Protein AF-A0A0R3SEV1-F1 (afdb_monomer_lite)

Secondary structure (DSSP, 8-state):
-------------PPPP----------------EE--SSS-EEHHHHHHHHHHHHHHTT-SSPPHHHHHHHHHHHTTTSS--HHHHGGGTHHHHHHHHSPPHHHHHHHHHHHHHHHHHHHHHHHHHHHHHHHHHHHHHHHHHHHHHHHHHHHHHHHHHHHHHHHHHHHHHHHHHHHHHHHHHHHHHHHHHHHHHHHHHHHHHHHHHHHHHHHHHTTT--S--HHHHHHHHHHHHT--TTS--------STT--HHHHHHHHHHHHHHHHHHHHHHHHHHHHHHHHHHHHHHHHHHHHHHHHHHHHHHHHHHHHHHHHHHHHHHHHHHHHHHHHHHHHHHHHHHHHHHHHHHHHHHHHHHHHHHHHHHHHHHHHHHHHHHHHHHHHHHHHHHHHHHHHHHHHHHHHHHHHHHHHHHHHHHHHHHHHHHHHHHHHHHHHHHHHHHHHHHHHHTT--

Sequence (454 aa):
MVVFITHLGRDQFGYPPYSAYAPMSIELKQDEIFLSEGNESVPASKIIFNMYRKCVEANSPDPPLQVREEFEQEIAHSFGCRPEDVDELRVQLAELSNKPSLSTLIQEERDLRSNLASIERELAEQNDRLHQLKNRIPEAEMKANGSAANLQEIRSQVGETATEVEKLENLIASQRAQYGDIVNAYQNLQERYRNRCAVRDDLLRQLDGRSIELVRMDKPVAPALDEYNSLAVRMSDSSLPQLK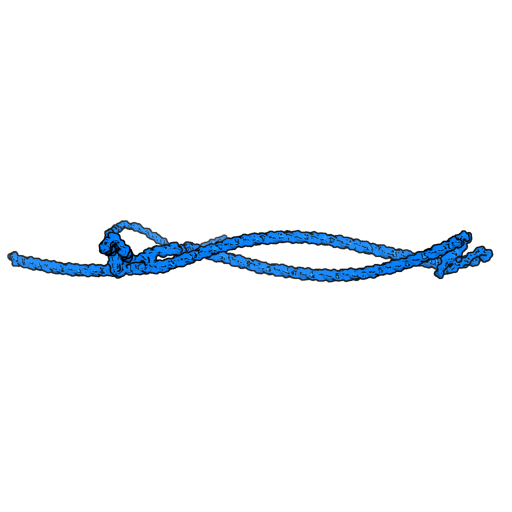MRTYLHTFDALKEIPIICSELAEVRTKLAALAEKSHGESAAKRKEVESIQTECANKREQVAKLEHDLEESSREYEEFQRQAAKRKEAFAHWLMETEVAIDEARQSALAKKENIEKLQMEIQQNKKNYEYYLDLNRKMKVYCENYEKESVELLRGVKNRLEIKAERRKAEETALMEVILELESQSSQLTNQYESLLEDVKSLANRMSKYSK

Structure (mmCIF, N/CA/C/O backbone):
data_AF-A0A0R3SEV1-F1
#
_entry.id   AF-A0A0R3SEV1-F1
#
loop_
_atom_site.group_PDB
_atom_site.id
_atom_site.type_symbol
_atom_site.label_atom_id
_atom_site.label_alt_id
_atom_site.label_comp_id
_atom_site.label_asym_id
_atom_site.label_entity_id
_atom_site.label_seq_id
_atom_site.pdbx_PDB_ins_code
_atom_site.Cartn_x
_atom_site.Cartn_y
_atom_site.Cartn_z
_atom_site.occupancy
_atom_site.B_iso_or_equiv
_atom_site.auth_seq_id
_atom_site.auth_comp_id
_atom_site.auth_asym_id
_atom_site.auth_atom_id
_atom_site.pdbx_PDB_model_num
ATOM 1 N N . MET A 1 1 ? 13.430 -4.086 59.183 1.00 30.02 1 MET A N 1
ATOM 2 C CA . MET A 1 1 ? 13.477 -3.071 60.261 1.00 30.02 1 MET A CA 1
ATOM 3 C C . MET A 1 1 ? 12.160 -3.119 61.020 1.00 30.02 1 MET A C 1
ATOM 5 O O . MET A 1 1 ? 11.161 -3.511 60.435 1.00 30.02 1 MET A O 1
ATOM 9 N N . VAL A 1 2 ? 12.194 -2.789 62.309 1.00 28.28 2 VAL A N 1
ATOM 10 C CA . VAL A 1 2 ? 11.046 -2.749 63.228 1.00 28.28 2 VAL A CA 1
ATOM 11 C C . VAL A 1 2 ? 9.955 -1.777 62.754 1.00 28.28 2 VAL A C 1
ATOM 13 O O . VAL A 1 2 ? 10.285 -0.682 62.309 1.00 28.28 2 VAL A O 1
ATOM 16 N N . VAL A 1 3 ? 8.682 -2.129 62.964 1.00 26.50 3 VAL A N 1
ATOM 17 C CA . VAL A 1 3 ? 7.596 -1.170 63.252 1.00 26.50 3 VAL A CA 1
ATOM 18 C C . VAL A 1 3 ? 6.834 -1.693 64.477 1.00 26.50 3 VAL A C 1
ATOM 20 O O . VAL A 1 3 ? 6.679 -2.904 64.633 1.00 26.50 3 VAL A O 1
ATOM 23 N N . PHE A 1 4 ? 6.430 -0.799 65.380 1.00 28.88 4 PHE A N 1
ATOM 24 C CA . PHE A 1 4 ? 5.846 -1.123 66.686 1.00 28.88 4 PHE A CA 1
ATOM 25 C C . PHE A 1 4 ? 4.384 -0.662 66.795 1.00 28.88 4 PHE A C 1
ATOM 27 O O . PHE A 1 4 ? 4.019 0.373 66.253 1.00 28.88 4 PHE A O 1
ATOM 34 N N . ILE A 1 5 ? 3.603 -1.439 67.555 1.00 30.56 5 ILE A N 1
ATOM 35 C CA . ILE A 1 5 ? 2.649 -1.015 68.601 1.00 30.56 5 ILE A CA 1
ATOM 36 C C . ILE A 1 5 ? 1.928 0.336 68.407 1.00 30.56 5 ILE A C 1
ATOM 38 O O . ILE A 1 5 ? 2.543 1.376 68.598 1.00 30.56 5 ILE A O 1
ATOM 42 N N . THR A 1 6 ? 0.591 0.295 68.309 1.00 30.25 6 THR A N 1
ATOM 43 C CA . THR A 1 6 ? -0.317 0.818 69.365 1.00 30.25 6 THR A CA 1
ATOM 44 C C . THR A 1 6 ? -1.762 0.365 69.154 1.00 30.25 6 THR A C 1
ATOM 46 O O . THR A 1 6 ? -2.321 0.604 68.093 1.00 30.25 6 THR A O 1
ATOM 49 N N . HIS A 1 7 ? -2.398 -0.174 70.200 1.00 30.25 7 HIS A N 1
ATOM 50 C CA . HIS A 1 7 ? -3.494 0.532 70.883 1.00 30.25 7 HIS A CA 1
ATOM 51 C C . HIS A 1 7 ? -3.754 -0.064 72.281 1.00 30.25 7 HIS A C 1
ATOM 53 O O . HIS A 1 7 ? -3.697 -1.273 72.486 1.00 30.25 7 HIS A O 1
ATOM 59 N N . LEU A 1 8 ? -4.006 0.817 73.251 1.00 31.52 8 LEU A N 1
ATOM 60 C CA . LEU A 1 8 ? -4.488 0.514 74.608 1.00 31.52 8 LEU A CA 1
ATOM 61 C C . LEU A 1 8 ? -6.023 0.620 74.617 1.00 31.52 8 LEU A C 1
ATOM 63 O O . LEU A 1 8 ? -6.552 1.369 73.795 1.00 31.52 8 LEU A O 1
ATOM 67 N N . GLY A 1 9 ? -6.742 -0.034 75.544 1.00 28.28 9 GLY A N 1
ATOM 68 C CA . GLY A 1 9 ? -8.207 0.153 75.548 1.00 28.28 9 GLY A CA 1
ATOM 69 C C . GLY A 1 9 ? -9.134 -0.530 76.561 1.00 28.28 9 GLY A C 1
ATOM 70 O O . GLY A 1 9 ? -10.322 -0.358 76.375 1.00 28.28 9 GLY A O 1
ATOM 71 N N . ARG A 1 10 ? -8.631 -1.246 77.581 1.00 31.64 10 ARG A N 1
ATOM 72 C CA . ARG A 1 10 ? -9.231 -1.470 78.929 1.00 31.64 10 ARG A CA 1
ATOM 73 C C . ARG A 1 10 ? -10.750 -1.735 79.145 1.00 31.64 10 ARG A C 1
ATOM 75 O O . ARG A 1 10 ? -11.611 -1.025 78.656 1.00 31.64 10 ARG A O 1
ATOM 82 N N . ASP A 1 11 ? -10.989 -2.569 80.166 1.00 31.03 11 ASP A N 1
ATOM 83 C CA . ASP A 1 11 ? -12.135 -2.519 81.101 1.00 31.03 11 ASP A CA 1
ATOM 84 C C . ASP A 1 11 ? -13.532 -2.951 80.580 1.00 31.03 11 ASP A C 1
ATOM 86 O O . ASP A 1 11 ? -13.865 -2.778 79.417 1.00 31.03 11 ASP A O 1
ATOM 90 N N . GLN A 1 12 ? -14.451 -3.512 81.380 1.00 30.16 12 GLN A N 1
ATOM 91 C CA . GLN A 1 12 ? -14.402 -4.300 82.634 1.00 30.16 12 GLN A CA 1
ATOM 92 C C . GLN A 1 12 ? -15.843 -4.793 82.885 1.00 30.16 12 GLN A C 1
ATOM 94 O O . GLN A 1 12 ? -16.723 -3.951 82.995 1.00 30.16 12 GLN A O 1
ATOM 99 N N . PHE A 1 13 ? -16.100 -6.093 83.071 1.00 33.81 13 PHE A N 1
ATOM 100 C CA . PHE A 1 13 ? -17.293 -6.560 83.803 1.00 33.81 13 PHE A CA 1
ATOM 101 C C . PHE A 1 13 ? -17.010 -7.907 84.477 1.00 33.81 13 PHE A C 1
ATOM 103 O O . PHE A 1 13 ? -16.712 -8.898 83.814 1.00 33.81 13 PHE A O 1
ATOM 110 N N . GLY A 1 14 ? -17.062 -7.925 85.811 1.00 30.86 14 GLY A N 1
ATOM 111 C CA . GLY A 1 14 ? -16.844 -9.120 86.627 1.00 30.86 14 GLY A CA 1
ATOM 112 C C . GLY A 1 14 ? -18.158 -9.742 87.095 1.00 30.86 14 GLY A C 1
ATOM 113 O O . GLY A 1 14 ? -19.087 -9.027 87.462 1.00 30.86 14 GLY A O 1
ATOM 114 N N . TYR A 1 15 ? -18.214 -11.074 87.129 1.00 32.97 15 TYR A N 1
ATOM 115 C CA . TYR A 1 15 ? -19.317 -11.827 87.730 1.00 32.97 15 TYR A CA 1
ATOM 116 C C . TYR A 1 15 ? -19.096 -12.026 89.241 1.00 32.97 15 TYR A C 1
ATOM 118 O O . TYR A 1 15 ? -18.061 -12.578 89.621 1.00 32.97 15 TYR A O 1
ATOM 126 N N . PRO A 1 16 ? -20.070 -11.685 90.103 1.00 37.59 16 PRO A N 1
ATOM 127 C CA . PRO A 1 16 ? -20.152 -12.197 91.466 1.00 37.59 16 PRO A CA 1
ATOM 128 C C . PRO A 1 16 ? -21.032 -13.469 91.516 1.00 37.59 16 PRO A C 1
ATOM 130 O O . PRO A 1 16 ? -22.197 -13.415 91.119 1.00 37.59 16 PRO A O 1
ATOM 133 N N . PRO A 1 17 ? -20.534 -14.617 92.010 1.00 43.97 17 PRO A N 1
ATOM 134 C CA . PRO A 1 17 ? -21.347 -15.815 92.218 1.00 43.97 17 PRO A CA 1
ATOM 135 C C . PRO A 1 17 ? -21.847 -15.902 93.668 1.00 43.97 17 PRO A C 1
ATOM 137 O O . PRO A 1 17 ? -21.032 -15.821 94.585 1.00 43.97 17 PRO A O 1
ATOM 140 N N . TYR A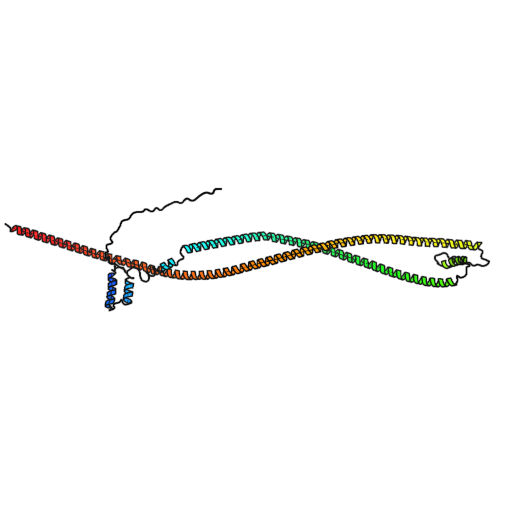 1 18 ? -23.145 -16.147 93.902 1.00 32.62 18 TYR A N 1
ATOM 141 C CA . TYR A 1 18 ? -23.618 -16.539 95.238 1.00 32.62 18 TYR A CA 1
ATOM 142 C C . TYR A 1 18 ? -24.709 -17.618 95.271 1.00 32.62 18 TYR A C 1
ATOM 144 O O . TYR A 1 18 ? -25.759 -17.530 94.644 1.00 32.62 18 TYR A O 1
ATOM 152 N N . SER A 1 19 ? -24.378 -18.621 96.081 1.00 33.09 19 SER A N 1
ATOM 153 C CA . SER A 1 19 ? -25.150 -19.723 96.652 1.00 33.09 19 SER A CA 1
ATOM 154 C C . SER A 1 19 ? -26.674 -19.580 96.789 1.00 33.09 19 SER A C 1
ATOM 156 O O . SER A 1 19 ? -27.186 -18.629 97.369 1.00 33.09 19 SER A O 1
ATOM 158 N N . ALA A 1 20 ? -27.332 -20.677 96.406 1.00 33.59 20 ALA A N 1
ATOM 159 C CA . ALA A 1 20 ? -28.567 -21.269 96.925 1.00 33.59 20 ALA A CA 1
ATOM 160 C C . ALA A 1 20 ? -29.206 -20.715 98.220 1.00 33.59 20 ALA A C 1
ATOM 162 O O . ALA A 1 20 ? -28.538 -20.578 99.245 1.00 33.59 20 ALA A O 1
ATOM 163 N N . TYR A 1 21 ? -30.545 -20.684 98.205 1.00 33.75 21 TYR A N 1
ATOM 164 C CA . TYR A 1 21 ? -31.389 -21.300 99.242 1.00 33.75 21 TYR A CA 1
ATOM 165 C C . TYR A 1 21 ? -32.575 -22.038 98.593 1.00 33.75 21 TYR A C 1
ATOM 167 O O . TYR A 1 21 ? -32.907 -21.784 97.435 1.00 33.75 21 TYR A O 1
ATOM 175 N N . ALA A 1 22 ? -33.165 -22.992 99.320 1.00 31.12 22 ALA A N 1
ATOM 176 C CA . ALA A 1 22 ? -34.233 -23.876 98.840 1.00 31.12 22 ALA A CA 1
ATOM 177 C C . ALA A 1 22 ? -35.595 -23.570 99.520 1.00 31.12 22 ALA A C 1
ATOM 179 O O . ALA A 1 22 ? -35.758 -22.490 100.086 1.00 31.12 22 ALA A O 1
ATOM 180 N N . PRO A 1 23 ? -36.616 -24.429 99.345 1.00 37.84 23 PRO A N 1
ATOM 181 C CA . PRO A 1 23 ? -37.881 -24.051 98.731 1.00 37.84 23 PRO A CA 1
ATOM 182 C C . PRO A 1 23 ? -38.786 -23.214 99.642 1.00 37.84 23 PRO A C 1
ATOM 184 O O . PRO A 1 23 ? -39.002 -23.550 100.805 1.00 37.84 23 PRO A O 1
ATOM 187 N N . MET A 1 24 ? -39.420 -22.190 99.069 1.00 27.94 24 MET A N 1
ATOM 188 C CA . MET A 1 24 ? -40.604 -21.584 99.670 1.00 27.94 24 MET A CA 1
ATOM 189 C C . MET A 1 24 ? -41.835 -22.314 99.132 1.00 27.94 24 MET A C 1
ATOM 191 O O . MET A 1 24 ? -42.120 -22.256 97.936 1.00 27.94 24 MET A O 1
ATOM 195 N N . SER A 1 25 ? -42.525 -23.050 100.002 1.00 32.03 25 SER A N 1
ATOM 196 C CA . SER A 1 25 ? -43.757 -23.755 99.653 1.00 32.03 25 SER A CA 1
ATOM 197 C C . SER A 1 25 ? -44.815 -22.752 99.204 1.00 32.03 25 SER A C 1
ATOM 199 O O . SER A 1 25 ? -45.309 -21.975 100.018 1.00 32.03 25 SER A O 1
ATOM 201 N N . ILE A 1 26 ? -45.179 -22.782 97.922 1.00 30.50 26 ILE A N 1
ATOM 202 C CA . ILE A 1 26 ? -46.368 -22.078 97.446 1.00 30.50 26 ILE A CA 1
ATOM 203 C C . ILE A 1 26 ? -47.568 -22.857 97.982 1.00 30.50 26 ILE A C 1
ATOM 205 O O . ILE A 1 26 ? -47.917 -23.916 97.456 1.00 30.50 26 ILE A O 1
ATOM 209 N N . GLU A 1 27 ? -48.183 -22.349 99.049 1.00 32.38 27 GLU A N 1
ATOM 210 C CA . GLU A 1 27 ? -49.554 -22.725 99.370 1.00 32.38 27 GLU A CA 1
ATOM 211 C C . GLU A 1 27 ? -50.407 -22.435 98.137 1.00 32.38 27 GLU A C 1
ATOM 213 O O . GLU A 1 27 ? -50.465 -21.296 97.669 1.00 32.38 27 GLU A O 1
ATOM 218 N N . LEU A 1 28 ? -51.080 -23.461 97.614 1.00 38.88 28 LEU A N 1
ATOM 219 C CA . LEU A 1 28 ? -52.130 -23.282 96.620 1.00 38.88 28 LEU A CA 1
ATOM 220 C C . LEU A 1 28 ? -53.352 -22.666 97.305 1.00 38.88 28 LEU A C 1
ATOM 222 O O . LEU A 1 28 ? -54.384 -23.314 97.489 1.00 38.88 28 LEU A O 1
ATOM 226 N N . LYS A 1 29 ? -53.241 -21.376 97.637 1.00 36.38 29 LYS A N 1
ATOM 227 C CA . LYS A 1 29 ? -54.410 -20.513 97.620 1.00 36.38 29 LYS A CA 1
ATOM 228 C C . LYS A 1 29 ? -55.070 -20.706 96.266 1.00 36.38 29 LYS A C 1
ATOM 230 O O . LYS A 1 29 ? -54.432 -20.568 95.222 1.00 36.38 29 LYS A O 1
ATOM 235 N N . GLN A 1 30 ? -56.360 -21.003 96.291 1.00 48.03 30 GLN A N 1
ATOM 236 C CA . GLN A 1 30 ? -57.212 -20.763 95.139 1.00 48.03 30 GLN A CA 1
ATOM 237 C C . GLN A 1 30 ? -57.432 -19.250 95.071 1.00 48.03 30 GLN A C 1
ATOM 239 O O . GLN A 1 30 ? -58.510 -18.760 95.392 1.00 48.03 30 GLN A O 1
ATOM 244 N N . ASP A 1 31 ? -56.366 -18.515 94.729 1.00 43.97 31 ASP A N 1
ATOM 245 C CA . ASP A 1 31 ? -56.442 -17.098 94.395 1.00 43.97 31 ASP A CA 1
ATOM 246 C C . ASP A 1 31 ? -57.380 -17.012 93.192 1.00 43.97 31 ASP A C 1
ATOM 248 O O . ASP A 1 31 ? -57.032 -17.425 92.080 1.00 43.97 31 ASP A O 1
ATOM 252 N N . GLU A 1 32 ? -58.620 -16.596 93.454 1.00 53.88 32 GLU A N 1
ATOM 253 C CA . GLU A 1 32 ? -59.684 -16.637 92.462 1.00 53.88 32 GLU A CA 1
ATOM 254 C C . GLU A 1 32 ? -59.235 -15.821 91.250 1.00 53.88 32 GLU A C 1
ATOM 256 O O . GLU A 1 32 ? -58.805 -14.674 91.384 1.00 53.88 32 GLU A O 1
ATOM 261 N N . ILE A 1 33 ? -59.243 -16.439 90.064 1.00 53.78 33 ILE A N 1
ATOM 262 C CA . ILE A 1 33 ? -58.635 -15.825 88.883 1.00 53.78 33 ILE A CA 1
ATOM 263 C C . ILE A 1 33 ? -59.558 -14.709 88.406 1.00 53.78 33 ILE A C 1
ATOM 265 O O . ILE A 1 33 ? -60.433 -14.903 87.565 1.00 53.78 33 ILE A O 1
ATOM 269 N N . PHE A 1 34 ? -59.365 -13.517 88.960 1.00 58.84 34 PHE A N 1
ATOM 270 C CA . PHE A 1 34 ? -59.978 -12.313 88.441 1.00 58.84 34 PHE A CA 1
ATOM 271 C C . PHE A 1 34 ? -59.475 -12.082 87.018 1.00 58.84 34 PHE A C 1
ATOM 273 O O . PHE A 1 34 ? -58.275 -12.101 86.728 1.00 58.84 34 PHE A O 1
ATOM 280 N N . LEU A 1 35 ? -60.422 -11.820 86.136 1.00 56.16 35 LEU A N 1
ATOM 281 C CA . LEU A 1 35 ? -60.282 -11.242 84.816 1.00 56.16 35 LEU A CA 1
ATOM 282 C C . LEU A 1 35 ? -60.905 -9.833 84.852 1.00 56.16 35 LEU A C 1
ATOM 284 O O . LEU A 1 35 ? -61.208 -9.307 85.929 1.00 56.16 35 LEU A O 1
ATOM 288 N N . SER A 1 36 ? -60.890 -9.124 83.727 1.00 54.81 36 SER A N 1
ATOM 289 C CA . SER A 1 36 ? -60.854 -7.671 83.763 1.00 54.81 36 SER A CA 1
ATOM 290 C C . SER A 1 36 ? -61.253 -6.948 82.451 1.00 54.81 36 SER A C 1
ATOM 292 O O . SER A 1 36 ? -60.561 -7.176 81.479 1.00 54.81 36 SER A O 1
ATOM 294 N N . GLU A 1 37 ? -62.325 -6.123 82.423 1.00 48.09 37 GLU A N 1
ATOM 295 C CA . GLU A 1 37 ? -63.179 -5.609 81.284 1.00 48.09 37 GLU A CA 1
ATOM 296 C C . GLU A 1 37 ? -63.084 -4.054 80.991 1.00 48.09 37 GLU A C 1
ATOM 298 O O . GLU A 1 37 ? -62.059 -3.631 80.458 1.00 48.09 37 GLU A O 1
ATOM 303 N N . GLY A 1 38 ? -64.024 -3.167 81.402 1.00 52.59 38 GLY A N 1
ATOM 304 C CA . GLY A 1 38 ? -63.820 -1.729 81.744 1.00 52.59 38 GLY A CA 1
ATOM 305 C C . GLY A 1 38 ? -64.448 -1.289 83.109 1.00 52.59 38 GLY A C 1
ATOM 306 O O . GLY A 1 38 ? -65.568 -1.674 83.425 1.00 52.59 38 GLY A O 1
ATOM 307 N N . ASN A 1 39 ? -63.711 -0.540 83.956 1.00 47.38 39 ASN A N 1
ATOM 308 C CA . ASN A 1 39 ? -63.998 -0.151 85.376 1.00 47.38 39 ASN A CA 1
ATOM 309 C C . ASN A 1 39 ? -64.052 -1.214 86.538 1.00 47.38 39 ASN A C 1
ATOM 311 O O . ASN A 1 39 ? -63.374 -1.023 87.539 1.00 47.38 39 ASN A O 1
ATOM 315 N N . GLU A 1 40 ? -64.760 -2.350 86.472 1.00 53.38 40 GLU A N 1
ATOM 316 C CA . GLU A 1 40 ? -65.138 -3.193 87.645 1.00 53.38 40 GLU A CA 1
ATOM 317 C C . GLU A 1 40 ? -64.673 -4.720 87.782 1.00 53.38 40 GLU A C 1
ATOM 319 O O . GLU A 1 40 ? -65.240 -5.606 87.148 1.00 53.38 40 GLU A O 1
ATOM 324 N N . SER A 1 41 ? -63.706 -5.118 88.651 1.00 55.12 41 SER A N 1
ATOM 325 C CA . SER A 1 41 ? -63.045 -6.488 88.748 1.00 55.12 41 SER A CA 1
ATOM 326 C C . SER A 1 41 ? -63.933 -7.743 88.552 1.00 55.12 41 SER A C 1
ATOM 328 O O . SER A 1 41 ? -64.820 -8.006 89.360 1.00 55.12 41 SER A O 1
ATOM 330 N N . VAL A 1 42 ? -63.701 -8.593 87.538 1.00 64.00 42 VAL A N 1
ATOM 331 C CA . VAL A 1 42 ? -64.588 -9.747 87.236 1.00 64.00 42 VAL A CA 1
ATOM 332 C C . VAL A 1 42 ? -63.945 -11.094 87.609 1.00 64.00 42 VAL A C 1
ATOM 334 O O . VAL A 1 42 ? -62.998 -11.499 86.945 1.00 64.00 42 VAL A O 1
ATOM 337 N N . PRO A 1 43 ? -64.431 -11.865 88.600 1.00 67.25 43 PRO A N 1
ATOM 338 C CA . PRO A 1 43 ? -63.917 -13.219 88.846 1.00 67.25 43 PRO A CA 1
ATOM 339 C C . PRO A 1 43 ? -64.279 -14.184 87.697 1.00 67.25 43 PRO A C 1
ATOM 341 O O . PRO A 1 43 ? -65.436 -14.243 87.279 1.00 67.25 43 PRO A O 1
ATOM 344 N N . ALA A 1 44 ? -63.315 -14.965 87.179 1.00 62.44 44 ALA A N 1
ATOM 345 C CA . ALA A 1 44 ? -63.523 -15.872 86.032 1.00 62.44 44 ALA A CA 1
ATOM 346 C C . ALA A 1 44 ? -64.634 -16.908 86.259 1.00 62.44 44 ALA A C 1
ATOM 348 O O . ALA A 1 44 ? -65.338 -17.287 85.320 1.00 62.44 44 ALA A O 1
ATOM 349 N N . SER A 1 45 ? -64.809 -17.337 87.512 1.00 67.12 45 SER A N 1
ATOM 350 C CA . SER A 1 45 ? -65.901 -18.202 87.968 1.00 67.12 45 SER A CA 1
ATOM 351 C C . SER A 1 45 ? -67.271 -17.689 87.504 1.00 67.12 45 SER A C 1
ATOM 353 O O . SER A 1 45 ? -68.085 -18.469 87.014 1.00 67.12 45 SER A O 1
ATOM 355 N N . LYS A 1 46 ? -67.493 -16.370 87.564 1.00 72.12 46 LYS A N 1
ATOM 356 C CA . LYS A 1 46 ? -68.738 -15.682 87.191 1.00 72.12 46 LYS A CA 1
ATOM 357 C C . LYS A 1 46 ? -69.006 -15.714 85.683 1.00 72.12 46 LYS A C 1
ATOM 359 O O . LYS A 1 46 ? -70.138 -15.973 85.284 1.00 72.12 46 LYS A O 1
ATOM 364 N N . ILE A 1 47 ? -67.976 -15.522 84.854 1.00 69.38 47 ILE A N 1
ATOM 365 C CA . ILE A 1 47 ? -68.080 -15.561 83.380 1.00 69.38 47 ILE A CA 1
ATOM 366 C C . ILE A 1 47 ? -68.403 -16.993 82.917 1.00 69.38 47 ILE A C 1
ATOM 368 O O . ILE A 1 47 ? -69.328 -17.217 82.136 1.00 69.38 47 ILE A O 1
ATOM 372 N N . ILE A 1 48 ? -67.705 -17.987 83.479 1.00 71.06 48 ILE A N 1
ATOM 373 C CA . ILE A 1 48 ? -67.958 -19.413 83.218 1.00 71.06 48 ILE A CA 1
ATOM 374 C C . ILE A 1 48 ? -69.383 -19.800 83.649 1.00 71.06 48 ILE A C 1
ATOM 376 O O . ILE A 1 48 ? -70.099 -20.468 82.900 1.00 71.06 48 ILE A O 1
ATOM 380 N N . PHE A 1 49 ? -69.831 -19.349 84.824 1.00 74.06 49 PHE A N 1
ATOM 381 C CA . PHE A 1 49 ? -71.179 -19.631 85.323 1.00 74.06 49 PHE A CA 1
ATOM 382 C C . PHE A 1 49 ? -72.275 -18.956 84.478 1.00 74.06 49 PHE A C 1
ATOM 384 O O . PHE A 1 49 ? -73.311 -19.572 84.228 1.00 74.06 49 PHE A O 1
ATOM 391 N N . ASN A 1 50 ? -72.038 -17.739 83.971 1.00 72.75 50 ASN A N 1
ATOM 392 C CA . ASN A 1 50 ? -72.933 -17.058 83.029 1.00 72.75 50 ASN A CA 1
ATOM 393 C C . ASN A 1 50 ? -73.094 -17.840 81.714 1.00 72.75 50 ASN A C 1
ATOM 395 O O . ASN A 1 50 ? -74.222 -17.991 81.241 1.00 72.75 50 ASN A O 1
ATOM 399 N N . MET A 1 51 ? -72.007 -18.384 81.150 1.00 74.56 51 MET A N 1
ATOM 400 C CA . MET A 1 51 ? -72.077 -19.240 79.957 1.00 74.56 51 MET A CA 1
ATOM 401 C C . MET A 1 51 ? -72.936 -20.484 80.225 1.00 74.56 51 MET A C 1
ATOM 403 O O . MET A 1 51 ? -73.916 -20.711 79.519 1.00 74.56 51 MET A O 1
ATOM 407 N N . TYR A 1 52 ? -72.630 -21.256 81.277 1.00 72.19 52 TYR A N 1
ATOM 408 C CA . TYR A 1 52 ? -73.415 -22.450 81.628 1.00 72.19 52 TYR A CA 1
ATOM 409 C C . TYR A 1 52 ? -74.891 -22.131 81.885 1.00 72.19 52 TYR A C 1
ATOM 411 O O . TYR A 1 52 ? -75.767 -22.886 81.460 1.00 72.19 52 TYR A O 1
ATOM 419 N N . ARG A 1 53 ? -75.185 -20.993 82.525 1.00 75.81 53 ARG A N 1
ATOM 420 C CA . ARG A 1 53 ? -76.555 -20.521 82.728 1.00 75.81 53 ARG A CA 1
ATOM 421 C C . ARG A 1 53 ? -77.272 -20.258 81.398 1.00 75.81 53 ARG A C 1
ATOM 423 O O . ARG A 1 53 ? -78.385 -20.751 81.233 1.00 75.81 53 ARG A O 1
ATOM 430 N N . LYS A 1 54 ? -76.642 -19.560 80.444 1.00 72.81 54 LYS A N 1
ATOM 431 C CA . LYS A 1 54 ? -77.207 -19.331 79.099 1.00 72.81 54 LYS A CA 1
ATOM 432 C C . LYS A 1 54 ? -77.456 -20.647 78.347 1.00 72.81 54 LYS A C 1
ATOM 434 O O . LYS A 1 54 ? -78.488 -20.779 77.695 1.00 72.81 54 LYS A O 1
ATOM 439 N N . CYS A 1 55 ? -76.580 -21.649 78.481 1.00 70.12 55 CYS A N 1
ATOM 440 C CA . CYS A 1 55 ? -76.796 -22.985 77.902 1.00 70.12 55 CYS A CA 1
ATOM 441 C C . CYS A 1 55 ? -78.047 -23.678 78.474 1.00 70.12 55 CYS A C 1
ATOM 443 O O . CYS A 1 55 ? -78.854 -24.224 77.719 1.00 70.12 55 CYS A O 1
ATOM 445 N N . VAL A 1 56 ? -78.241 -23.607 79.798 1.00 71.75 56 VAL A N 1
ATOM 446 C CA . VAL A 1 56 ? -79.421 -24.159 80.489 1.00 71.75 56 VAL A CA 1
ATOM 447 C C . VAL A 1 56 ? -80.699 -23.403 80.112 1.00 71.75 56 VAL A C 1
ATOM 449 O O . VAL A 1 56 ? -81.707 -24.036 79.811 1.00 71.75 56 VAL A O 1
ATOM 452 N N . GLU A 1 57 ? -80.662 -22.069 80.052 1.00 74.19 57 GLU A N 1
ATOM 453 C CA . GLU A 1 57 ? -81.796 -21.243 79.600 1.00 74.19 57 GLU A CA 1
ATOM 454 C C . GLU A 1 57 ? -82.162 -21.515 78.123 1.00 74.19 57 GLU A C 1
ATOM 456 O O . GLU A 1 57 ? -83.334 -21.430 77.755 1.00 74.19 57 GLU A O 1
ATOM 461 N N . ALA A 1 58 ? -81.197 -21.941 77.299 1.00 68.81 58 ALA A N 1
ATOM 462 C CA . ALA A 1 58 ? -81.402 -22.399 75.921 1.00 68.81 58 ALA A CA 1
ATOM 463 C C . ALA A 1 58 ? -81.760 -23.900 75.779 1.00 68.81 58 ALA A C 1
ATOM 465 O O . ALA A 1 58 ? -81.971 -24.361 74.658 1.00 68.81 58 ALA A O 1
ATOM 466 N N . ASN A 1 59 ? -81.825 -24.673 76.875 1.00 70.38 59 ASN A N 1
ATOM 467 C CA . ASN A 1 59 ? -81.983 -26.141 76.879 1.00 70.38 59 ASN A CA 1
ATOM 468 C C . ASN A 1 59 ? -80.965 -26.906 75.995 1.00 70.38 59 ASN A C 1
ATOM 470 O O . ASN A 1 59 ? -81.274 -27.977 75.468 1.00 70.38 59 ASN A O 1
ATOM 474 N N . SER A 1 60 ? -79.742 -26.385 75.844 1.00 60.88 60 SER A N 1
ATOM 475 C CA . SER A 1 60 ? -78.675 -27.019 75.055 1.00 60.88 60 SER A CA 1
ATOM 476 C C . SER A 1 60 ? -77.546 -27.533 75.961 1.00 60.88 60 SER A C 1
ATOM 478 O O . SER A 1 60 ? -77.068 -26.771 76.803 1.00 60.88 60 SER A O 1
ATOM 480 N N . PRO A 1 61 ? -77.086 -28.794 75.815 1.00 64.62 61 PRO A N 1
ATOM 481 C CA . PRO A 1 61 ? -75.964 -29.317 76.599 1.00 64.62 61 PRO A CA 1
ATOM 482 C C . PRO A 1 61 ? -74.613 -28.722 76.168 1.00 64.62 61 PRO A C 1
ATOM 484 O O . PRO A 1 61 ? -73.727 -28.563 77.004 1.00 64.62 61 PRO A O 1
ATOM 487 N N . ASP A 1 62 ? -74.473 -28.359 74.890 1.00 62.72 62 ASP A N 1
ATOM 488 C CA . ASP A 1 62 ? -73.330 -27.619 74.346 1.00 62.72 62 ASP A CA 1
ATOM 489 C C . ASP A 1 62 ? -73.678 -26.126 74.189 1.00 62.72 62 ASP A C 1
ATOM 491 O O . ASP A 1 62 ? -74.819 -25.814 73.825 1.00 62.72 62 ASP A O 1
ATOM 495 N N . PRO A 1 63 ? -72.729 -25.189 74.388 1.00 66.69 63 PRO A N 1
ATOM 496 C CA . PRO A 1 63 ? -72.960 -23.769 74.130 1.00 66.69 63 PRO A CA 1
ATOM 497 C C . PRO A 1 63 ? -73.345 -23.509 72.662 1.00 66.69 63 PRO A C 1
ATOM 499 O O . PRO A 1 63 ? -72.562 -23.847 71.766 1.00 66.69 63 PRO A O 1
ATOM 502 N N . PRO A 1 64 ? -74.510 -22.884 72.387 1.00 70.19 64 PRO A N 1
ATOM 503 C CA . PRO A 1 64 ? -74.846 -22.399 71.051 1.00 70.19 64 PRO A CA 1
ATOM 504 C C . PRO A 1 64 ? -73.766 -21.456 70.516 1.00 70.19 64 PRO A C 1
ATOM 506 O O . PRO A 1 64 ? -73.124 -20.761 71.299 1.00 70.19 64 PRO A O 1
ATOM 509 N N . LEU A 1 65 ? -73.598 -21.388 69.190 1.00 70.38 65 LEU A N 1
ATOM 510 C CA . LEU A 1 65 ? -72.507 -20.636 68.549 1.00 70.38 65 LEU A CA 1
ATOM 511 C C . LEU A 1 65 ? -72.389 -19.195 69.075 1.00 70.38 65 LEU A C 1
ATOM 513 O O . LEU A 1 65 ? -71.313 -18.815 69.510 1.00 70.38 65 LEU A O 1
ATOM 517 N N . GLN A 1 66 ? -73.506 -18.467 69.191 1.00 67.50 66 GLN A N 1
ATOM 518 C CA . GLN A 1 66 ? -73.525 -17.117 69.771 1.00 67.50 66 GLN A CA 1
ATOM 519 C C . GLN A 1 66 ? -73.144 -17.073 71.258 1.00 67.50 66 GLN A C 1
ATOM 521 O O . GLN A 1 66 ? -72.449 -16.158 71.663 1.00 67.50 66 GLN A O 1
ATOM 526 N N . VAL A 1 67 ? -73.540 -18.049 72.084 1.00 70.06 67 VAL A N 1
ATOM 527 C CA . VAL A 1 67 ? -73.151 -18.102 73.513 1.00 70.06 67 VAL A CA 1
ATOM 528 C C . VAL A 1 67 ? -71.660 -18.427 73.660 1.00 70.06 67 VAL A C 1
ATOM 530 O O . VAL A 1 67 ? -71.019 -18.011 74.622 1.00 70.06 67 VAL A O 1
ATOM 533 N N . ARG A 1 68 ? -71.099 -19.163 72.695 1.00 68.62 68 ARG A N 1
ATOM 534 C CA . ARG A 1 68 ? -69.674 -19.487 72.622 1.00 68.62 68 ARG A CA 1
ATOM 535 C C . ARG A 1 68 ? -68.851 -18.302 72.125 1.00 68.62 68 ARG A C 1
ATOM 537 O O . ARG A 1 68 ? -67.852 -17.981 72.751 1.00 68.62 68 ARG A O 1
ATOM 544 N N . GLU A 1 69 ? -69.312 -17.622 71.076 1.00 69.12 69 GLU A N 1
ATOM 545 C CA . GLU A 1 69 ? -68.755 -16.355 70.593 1.00 69.12 69 GLU A CA 1
ATOM 546 C C . GLU A 1 69 ? -68.845 -15.273 71.672 1.00 69.12 69 GLU A C 1
ATOM 548 O O . GLU A 1 69 ? -67.856 -14.595 71.897 1.00 69.12 69 GLU A O 1
ATOM 553 N N . GLU A 1 70 ? -69.959 -15.157 72.403 1.00 68.69 70 GLU A N 1
ATOM 554 C CA . GLU A 1 70 ? -70.091 -14.274 73.569 1.00 68.69 70 GLU A CA 1
ATOM 555 C C . GLU A 1 70 ? -69.104 -14.650 74.680 1.00 68.69 70 GLU A C 1
ATOM 557 O O . GLU A 1 70 ? -68.443 -13.772 75.207 1.00 68.69 70 GLU A O 1
ATOM 562 N N . PHE A 1 71 ? -68.958 -15.929 75.041 1.00 72.00 71 PHE A N 1
ATOM 563 C CA . PHE A 1 71 ? -68.035 -16.356 76.103 1.00 72.00 71 PHE A CA 1
ATOM 564 C C . PHE A 1 71 ? -66.557 -16.190 75.718 1.00 72.00 71 PHE A C 1
ATOM 566 O O . PHE A 1 71 ? -65.744 -15.754 76.536 1.00 72.00 71 PHE A O 1
ATOM 573 N N . GLU A 1 72 ? -66.203 -16.498 74.471 1.00 69.31 72 GLU A N 1
ATOM 574 C CA . GLU A 1 72 ? -64.866 -16.264 73.925 1.00 69.31 72 GLU A CA 1
ATOM 575 C C . GLU A 1 72 ? -64.608 -14.761 73.776 1.00 69.31 72 GLU A C 1
ATOM 577 O O . GLU A 1 72 ? -63.538 -14.309 74.174 1.00 69.31 72 GLU A O 1
ATOM 582 N N . GLN A 1 73 ? -65.599 -13.967 73.351 1.00 67.38 73 GLN A N 1
ATOM 583 C CA . GLN A 1 73 ? -65.553 -12.505 73.409 1.00 67.38 73 GLN A CA 1
ATOM 584 C C . GLN A 1 73 ? -65.534 -11.968 74.835 1.00 67.38 73 GLN A C 1
ATOM 586 O O . GLN A 1 73 ? -64.965 -10.912 74.998 1.00 67.38 73 GLN A O 1
ATOM 591 N N . GLU A 1 74 ? -66.080 -12.620 75.864 1.00 68.75 74 GLU A N 1
ATOM 592 C CA . GLU A 1 74 ? -66.097 -12.096 77.241 1.00 68.75 74 GLU A CA 1
ATOM 593 C C . GLU A 1 74 ? -64.794 -12.454 77.974 1.00 68.75 74 GLU A C 1
ATOM 595 O O . GLU A 1 74 ? -64.234 -11.609 78.668 1.00 68.75 74 GLU A O 1
ATOM 600 N N . ILE A 1 75 ? -64.183 -13.619 77.717 1.00 68.44 75 ILE A N 1
ATOM 601 C CA . ILE A 1 75 ? -62.788 -13.907 78.115 1.00 68.44 75 ILE A CA 1
ATOM 602 C C . ILE A 1 75 ? -61.813 -13.016 77.331 1.00 68.44 75 ILE A C 1
ATOM 604 O O . ILE A 1 75 ? -60.932 -12.381 77.926 1.00 68.44 75 ILE A O 1
ATOM 608 N N . ALA A 1 76 ? -62.021 -12.871 76.023 1.00 63.28 76 ALA A N 1
ATOM 609 C CA . ALA A 1 76 ? -61.344 -11.891 75.179 1.00 63.28 76 ALA A CA 1
ATOM 610 C C . ALA A 1 76 ? -61.958 -10.475 75.276 1.00 63.28 76 ALA A C 1
ATOM 612 O O . ALA A 1 76 ? -61.587 -9.587 74.513 1.00 63.28 76 ALA A O 1
ATOM 613 N N . HIS A 1 77 ? -62.771 -10.224 76.309 1.00 64.38 77 HIS A N 1
ATOM 614 C CA . HIS A 1 77 ? -63.083 -8.918 76.890 1.00 64.38 77 HIS A CA 1
ATOM 615 C C . HIS A 1 77 ? -62.701 -8.889 78.376 1.00 64.38 77 HIS A C 1
ATOM 617 O O . HIS A 1 77 ? -63.023 -7.936 79.060 1.00 64.38 77 HIS A O 1
ATOM 623 N N . SER A 1 78 ? -61.928 -9.873 78.870 1.00 62.69 78 SER A N 1
ATOM 624 C CA . SER A 1 78 ? -61.493 -9.936 80.271 1.00 62.69 78 SER A CA 1
ATOM 625 C C . SER A 1 78 ? -59.984 -10.202 80.502 1.00 62.69 78 SER A C 1
ATOM 627 O O . SER A 1 78 ? -59.469 -9.906 81.576 1.00 62.69 78 SER A O 1
ATOM 629 N N . PHE A 1 79 ? -59.195 -10.690 79.538 1.00 60.53 79 PHE A N 1
ATOM 630 C CA . PHE A 1 79 ? -57.725 -10.780 79.729 1.00 60.53 79 PHE A CA 1
ATOM 631 C C . PHE A 1 79 ? -56.944 -9.505 79.413 1.00 60.53 79 PHE A C 1
ATOM 633 O O . PHE A 1 79 ? -55.854 -9.289 79.935 1.00 60.53 79 PHE A O 1
ATOM 640 N N . GLY A 1 80 ? -57.495 -8.681 78.537 1.00 60.53 80 GLY A N 1
ATOM 641 C CA . GLY A 1 80 ? -56.806 -7.583 77.892 1.00 60.53 80 GLY A CA 1
ATOM 642 C C . GLY A 1 80 ? -56.773 -7.754 76.391 1.00 60.53 80 GLY A C 1
ATOM 643 O O . GLY A 1 80 ? -57.161 -6.844 75.670 1.00 60.53 80 GLY A O 1
ATOM 644 N N . CYS A 1 81 ? -56.426 -8.959 75.957 1.00 58.72 81 CYS A N 1
ATOM 645 C CA . CYS A 1 81 ? -56.401 -9.316 74.554 1.00 58.72 81 CYS A CA 1
ATOM 646 C C . CYS A 1 81 ? -57.821 -9.520 74.008 1.00 58.72 81 CYS A C 1
ATOM 648 O O . CYS A 1 81 ? -58.640 -10.176 74.666 1.00 58.72 81 CYS A O 1
ATOM 650 N N . ARG A 1 82 ? -58.136 -8.947 72.849 1.00 61.06 82 ARG A N 1
ATOM 651 C CA . ARG A 1 82 ? -59.224 -9.385 71.969 1.00 61.06 82 ARG A CA 1
ATOM 652 C C . ARG A 1 82 ? -58.768 -10.606 71.142 1.00 61.06 82 ARG A C 1
ATOM 654 O O . ARG A 1 82 ? -57.616 -11.035 71.250 1.00 61.06 82 ARG A O 1
ATOM 661 N N . PRO A 1 83 ? -59.650 -11.212 70.327 1.00 61.00 83 PRO A N 1
ATOM 662 C CA . PRO A 1 83 ? -59.229 -12.143 69.284 1.00 61.00 83 PRO A CA 1
ATOM 663 C C . PRO A 1 83 ? -58.374 -11.447 68.217 1.00 61.00 83 PRO A C 1
ATOM 665 O O . PRO A 1 83 ? -57.286 -11.945 67.920 1.00 61.00 83 PRO A O 1
ATOM 668 N N . GLU A 1 84 ? -58.808 -10.265 67.743 1.00 63.12 84 GLU A N 1
ATOM 669 C CA . GLU A 1 84 ? -58.005 -9.322 66.931 1.00 63.12 84 GLU A CA 1
ATOM 670 C C . GLU A 1 84 ? -56.925 -8.633 67.782 1.00 63.12 84 GLU A C 1
ATOM 672 O O . GLU A 1 84 ? -56.902 -7.411 67.885 1.00 63.12 84 GLU A O 1
ATOM 677 N N . ASP A 1 85 ? -56.133 -9.456 68.487 1.00 65.81 85 ASP A N 1
ATOM 678 C CA . ASP A 1 85 ? -54.789 -9.115 68.945 1.00 65.81 85 ASP A CA 1
ATOM 679 C C . ASP A 1 85 ? -53.930 -10.241 69.554 1.00 65.81 85 ASP A C 1
ATOM 681 O O . ASP A 1 85 ? -52.716 -10.081 69.701 1.00 65.81 85 ASP A O 1
ATOM 685 N N . VAL A 1 86 ? -54.457 -11.452 69.766 1.00 67.00 86 VAL A N 1
ATOM 686 C CA . VAL A 1 86 ? -53.572 -12.637 69.867 1.00 67.00 86 VAL A CA 1
ATOM 687 C C . VAL A 1 86 ? -52.991 -13.009 68.499 1.00 67.00 86 VAL A C 1
ATOM 689 O O . VAL A 1 86 ? -51.853 -13.485 68.422 1.00 67.00 86 VAL A O 1
ATOM 692 N N . ASP A 1 87 ? -53.720 -12.751 67.410 1.00 69.19 87 ASP A N 1
ATOM 693 C CA . ASP A 1 87 ? -53.144 -12.817 66.067 1.00 69.19 87 ASP A CA 1
ATOM 694 C C . ASP A 1 87 ? -52.097 -11.709 65.853 1.00 69.19 87 ASP A C 1
ATOM 696 O O . ASP A 1 87 ? -51.027 -11.978 65.293 1.00 69.19 87 ASP A O 1
ATOM 700 N N . GLU A 1 88 ? -52.246 -10.560 66.517 1.00 75.56 88 GLU A N 1
ATOM 701 C CA . GLU A 1 88 ? -51.181 -9.561 66.672 1.00 75.56 88 GLU A CA 1
ATOM 702 C C . GLU A 1 88 ? -50.304 -9.719 67.917 1.00 75.56 88 GLU A C 1
ATOM 704 O O . GLU A 1 88 ? -49.725 -8.759 68.436 1.00 75.56 88 GLU A O 1
ATOM 709 N N . LEU A 1 89 ? -50.091 -10.975 68.308 1.00 73.94 89 LEU A N 1
ATOM 710 C CA . LEU A 1 89 ? -48.820 -11.435 68.867 1.00 73.94 89 LEU A CA 1
ATOM 711 C C . LEU A 1 89 ? -48.153 -12.537 68.015 1.00 73.94 89 LEU A C 1
ATOM 713 O O . LEU A 1 89 ? -47.100 -13.061 68.383 1.00 73.94 89 LEU A O 1
ATOM 717 N N . ARG A 1 90 ? -48.716 -12.861 66.837 1.00 73.56 90 ARG A N 1
ATOM 718 C CA . ARG A 1 90 ? -48.169 -13.823 65.854 1.00 73.56 90 ARG A CA 1
ATOM 719 C C . ARG A 1 90 ? -47.628 -13.148 64.593 1.00 73.56 90 ARG A C 1
ATOM 721 O O . ARG A 1 90 ? -46.629 -13.593 64.036 1.00 73.56 90 ARG A O 1
ATOM 728 N N . VAL A 1 91 ? -48.272 -12.075 64.152 1.00 77.75 91 VAL A N 1
ATOM 729 C CA . VAL A 1 91 ? -48.049 -11.433 62.849 1.00 77.75 91 VAL A CA 1
ATOM 730 C C . VAL A 1 91 ? -46.718 -10.620 62.792 1.00 77.75 91 VAL A C 1
ATOM 732 O O . VAL A 1 91 ? -45.868 -11.001 61.994 1.00 77.75 91 VAL A O 1
ATOM 735 N N . GLN A 1 92 ? -46.355 -9.692 63.702 1.00 75.75 92 GLN A N 1
ATOM 736 C CA . GLN A 1 92 ? -44.958 -9.204 63.829 1.00 75.75 92 GLN A CA 1
ATOM 737 C C . GLN A 1 92 ? -44.003 -10.276 64.301 1.00 75.75 92 GLN A C 1
ATOM 739 O O . GLN A 1 92 ? -42.822 -10.154 64.006 1.00 75.75 92 GLN A O 1
ATOM 744 N N . LEU A 1 93 ? -44.436 -11.319 65.007 1.00 71.62 93 LEU A N 1
ATOM 745 C CA . LEU A 1 93 ? -43.506 -12.412 65.273 1.00 71.62 93 LEU A CA 1
ATOM 746 C C . LEU A 1 93 ? -43.047 -13.034 63.936 1.00 71.62 93 LEU A C 1
ATOM 748 O O . LEU A 1 93 ? -41.856 -13.288 63.758 1.00 71.62 93 LEU A O 1
ATOM 752 N N . ALA A 1 94 ? -43.955 -13.123 62.956 1.00 73.81 94 ALA A N 1
ATOM 753 C CA . ALA A 1 94 ? -43.651 -13.456 61.568 1.00 73.81 94 ALA A CA 1
ATOM 754 C C . ALA A 1 94 ? -42.978 -12.313 60.768 1.00 73.81 94 ALA A C 1
ATOM 756 O O . ALA A 1 94 ? -42.174 -12.588 59.885 1.00 73.81 94 ALA A O 1
ATOM 757 N N . GLU A 1 95 ? -43.208 -11.026 61.046 1.00 74.12 95 GLU A N 1
ATOM 758 C CA . GLU A 1 95 ? -42.458 -9.937 60.383 1.00 74.12 95 GLU A CA 1
ATOM 759 C C . GLU A 1 95 ? -41.049 -9.765 60.919 1.00 74.12 95 GLU A C 1
ATOM 761 O O . GLU A 1 95 ? -40.167 -9.379 60.172 1.00 74.12 95 GLU A O 1
ATOM 766 N N . LEU A 1 96 ? -40.817 -9.994 62.204 1.00 71.62 96 LEU A N 1
ATOM 767 C CA . LEU A 1 96 ? -39.496 -9.970 62.818 1.00 71.62 96 LEU A CA 1
ATOM 768 C C . LEU A 1 96 ? -38.700 -11.212 62.391 1.00 71.62 96 LEU A C 1
ATOM 770 O O . LEU A 1 96 ? -37.476 -11.131 62.333 1.00 71.62 96 LEU A O 1
ATOM 774 N N . SER A 1 97 ? -39.369 -12.309 61.996 1.00 68.38 97 SER A N 1
ATOM 775 C CA . SER A 1 97 ? -38.727 -13.417 61.274 1.00 68.38 97 SER A CA 1
ATOM 776 C C . SER A 1 97 ? -38.572 -13.187 59.763 1.00 68.38 97 SER A C 1
ATOM 778 O O . SER A 1 97 ? -37.645 -13.740 59.178 1.00 68.38 97 SER A O 1
ATOM 780 N N . ASN A 1 98 ? -39.446 -12.398 59.122 1.00 71.69 98 ASN A N 1
ATOM 781 C CA . ASN A 1 98 ? -39.416 -12.150 57.668 1.00 71.69 98 ASN A CA 1
ATOM 782 C C . ASN A 1 98 ? -38.660 -10.870 57.261 1.00 71.69 98 ASN A C 1
ATOM 784 O O . ASN A 1 98 ? -38.267 -10.738 56.101 1.00 71.69 98 ASN A O 1
ATOM 788 N N . LYS A 1 99 ? -38.437 -9.926 58.183 1.00 73.31 99 LYS A N 1
ATOM 789 C CA . LYS A 1 99 ? -37.499 -8.808 58.014 1.00 73.31 99 LYS A CA 1
ATOM 790 C C . LYS A 1 99 ? -36.105 -9.413 57.789 1.00 73.31 99 LYS A C 1
ATOM 792 O O . LYS A 1 99 ? -35.749 -10.368 58.483 1.00 73.31 99 LYS A O 1
ATOM 797 N N . PRO A 1 100 ? -35.306 -8.892 56.839 1.00 67.19 100 PRO A N 1
ATOM 798 C CA . PRO A 1 100 ? -33.957 -9.395 56.616 1.00 67.19 100 PRO A CA 1
ATOM 799 C C . PRO A 1 100 ? -33.174 -9.295 57.924 1.00 67.19 100 PRO A C 1
ATOM 801 O O . PRO A 1 100 ? -33.072 -8.221 58.521 1.00 67.19 100 PRO A O 1
ATOM 804 N N . SER A 1 101 ? -32.652 -10.429 58.390 1.00 75.12 101 SER A N 1
ATOM 805 C CA . SER A 1 101 ? -31.879 -10.473 59.625 1.00 75.12 101 SER A CA 1
ATOM 806 C C . SER A 1 101 ? -30.640 -9.581 59.505 1.00 75.12 101 SER A C 1
ATOM 808 O O . SER A 1 101 ? -30.165 -9.282 58.407 1.00 75.12 101 SER A O 1
ATOM 810 N N . LEU A 1 102 ? -30.087 -9.153 60.644 1.00 79.69 102 LEU A N 1
ATOM 811 C CA . LEU A 1 102 ? -28.945 -8.231 60.671 1.00 79.69 102 LEU A CA 1
ATOM 812 C C . LEU A 1 102 ? -27.770 -8.732 59.805 1.00 79.69 102 LEU A C 1
ATOM 814 O O . LEU A 1 102 ? -27.093 -7.940 59.157 1.00 79.69 102 LEU A O 1
ATOM 818 N N . SER A 1 103 ? -27.574 -10.052 59.732 1.00 79.06 103 SER A N 1
ATOM 819 C CA . SER A 1 103 ? -26.605 -10.708 58.848 1.00 79.06 103 SER A CA 1
ATOM 820 C C . SER A 1 103 ? -26.844 -10.470 57.354 1.00 79.06 103 SER A C 1
ATOM 822 O O . SER A 1 103 ? -25.868 -10.332 56.623 1.00 79.06 103 SER A O 1
ATOM 824 N N . THR A 1 104 ? -28.094 -10.406 56.889 1.00 86.12 104 THR A N 1
ATOM 825 C CA . THR A 1 104 ? -28.418 -10.175 55.472 1.00 86.12 104 THR A CA 1
ATOM 826 C C . THR A 1 104 ? -28.139 -8.728 55.080 1.00 86.12 104 THR A C 1
ATOM 828 O O . THR A 1 104 ? -27.483 -8.494 54.073 1.00 86.12 104 THR A O 1
ATOM 831 N N . LEU A 1 105 ? -28.526 -7.762 55.923 1.00 87.12 105 LEU A N 1
ATOM 832 C CA . LEU A 1 105 ? -28.219 -6.339 55.709 1.00 87.12 105 LEU A CA 1
ATOM 833 C C . LEU A 1 105 ? -26.704 -6.066 55.757 1.00 87.12 105 LEU A C 1
ATOM 835 O O . LEU A 1 105 ? -26.183 -5.305 54.947 1.00 87.12 105 LEU A O 1
ATOM 839 N N . ILE A 1 106 ? -25.974 -6.735 56.658 1.00 87.62 106 ILE A N 1
ATOM 840 C CA . ILE A 1 106 ? -24.501 -6.704 56.688 1.00 87.62 106 ILE A CA 1
ATOM 841 C C . ILE A 1 106 ? -23.897 -7.333 55.421 1.00 87.62 106 ILE A C 1
ATOM 843 O O . ILE A 1 106 ? -22.816 -6.925 54.998 1.00 87.62 106 ILE A O 1
ATOM 847 N N . GLN A 1 107 ? -24.559 -8.315 54.803 1.00 88.31 107 GLN A N 1
ATOM 848 C CA . GLN A 1 107 ? -24.086 -8.898 53.550 1.00 88.31 107 GLN A CA 1
ATOM 849 C C . GLN A 1 107 ? -24.340 -7.967 52.358 1.00 88.31 107 GLN A C 1
ATOM 851 O O . GLN A 1 107 ? -23.401 -7.699 51.616 1.00 88.31 107 GLN A O 1
ATOM 856 N N . GLU A 1 108 ? -25.532 -7.375 52.237 1.00 89.44 108 GLU A N 1
ATOM 857 C CA . GLU A 1 108 ? -25.821 -6.351 51.219 1.00 89.44 108 GLU A CA 1
ATOM 858 C C . GLU A 1 108 ? -24.856 -5.154 51.322 1.00 89.44 108 GLU A C 1
ATOM 860 O O . GLU A 1 108 ? -24.363 -4.661 50.309 1.00 89.44 108 GLU A O 1
ATOM 865 N N . GLU A 1 109 ? -24.512 -4.719 52.540 1.00 91.31 109 GLU A N 1
ATOM 866 C CA . GLU A 1 109 ? -23.542 -3.641 52.782 1.00 91.31 109 GLU A CA 1
ATOM 867 C C . GLU A 1 109 ? -22.122 -4.006 52.306 1.00 91.31 109 GLU A C 1
ATOM 869 O O . GLU A 1 109 ? -21.437 -3.182 51.690 1.00 91.31 109 GLU A O 1
ATOM 874 N N . ARG A 1 110 ? -21.697 -5.262 52.500 1.00 91.56 110 ARG A N 1
ATOM 875 C CA . ARG A 1 110 ? -20.426 -5.790 51.971 1.00 91.56 110 ARG A CA 1
ATOM 876 C C . ARG A 1 110 ? -20.437 -5.927 50.455 1.00 91.56 110 ARG A C 1
ATOM 878 O O . ARG A 1 110 ? -19.444 -5.579 49.819 1.00 91.56 110 ARG A O 1
ATOM 885 N N . ASP A 1 111 ? -21.537 -6.396 49.880 1.00 92.00 111 ASP A N 1
ATOM 886 C CA . ASP A 1 111 ? -21.668 -6.597 48.438 1.00 92.00 111 ASP A CA 1
ATOM 887 C C . ASP A 1 111 ? -21.684 -5.243 47.707 1.00 92.00 111 ASP A C 1
ATOM 889 O O . ASP A 1 111 ? -20.992 -5.067 46.703 1.00 92.00 111 ASP A O 1
ATOM 893 N N . LEU A 1 112 ? -22.353 -4.228 48.270 1.00 93.44 112 LEU A N 1
ATOM 894 C CA . LEU A 1 112 ? -22.291 -2.843 47.788 1.00 93.44 112 LEU A CA 1
ATOM 895 C C . LEU A 1 112 ? -20.877 -2.247 47.888 1.00 93.44 112 LEU A C 1
ATOM 897 O O . LEU A 1 112 ? -20.413 -1.640 46.921 1.00 93.44 112 LEU A O 1
ATOM 901 N N . ARG A 1 113 ? -20.155 -2.457 49.002 1.00 91.25 113 ARG A N 1
ATOM 902 C CA . ARG A 1 113 ? -18.736 -2.057 49.129 1.00 91.25 113 ARG A CA 1
ATOM 903 C C . ARG A 1 113 ? -17.846 -2.758 48.096 1.00 91.25 113 ARG A C 1
ATOM 905 O O . ARG A 1 113 ? -16.975 -2.115 47.518 1.00 91.25 113 ARG A O 1
ATOM 912 N N . SER A 1 114 ? -18.073 -4.049 47.848 1.00 92.88 114 SER A N 1
ATOM 913 C CA . SER A 1 114 ? -17.339 -4.848 46.857 1.00 92.88 114 SER A CA 1
ATOM 914 C C . SER A 1 114 ? -17.555 -4.323 45.433 1.00 92.88 114 SER A C 1
ATOM 916 O O . SER A 1 114 ? -16.593 -4.102 44.693 1.00 92.88 114 SER A O 1
ATOM 918 N N . ASN A 1 115 ? -18.811 -4.032 45.079 1.00 92.12 115 ASN A N 1
ATOM 919 C CA . ASN A 1 115 ? -19.188 -3.458 43.788 1.00 92.12 115 ASN A CA 1
ATOM 920 C C . ASN A 1 115 ? -18.581 -2.062 43.585 1.00 92.12 115 ASN A C 1
ATOM 922 O O . ASN A 1 115 ? -17.993 -1.798 42.536 1.00 92.12 115 ASN A O 1
ATOM 926 N N . LEU A 1 116 ? -18.645 -1.190 44.599 1.00 91.75 116 LEU A N 1
ATOM 927 C CA . LEU A 1 116 ? -18.037 0.145 44.556 1.00 91.75 116 LEU A CA 1
ATOM 928 C C . LEU A 1 116 ? -16.516 0.060 44.351 1.00 91.75 116 LEU A C 1
ATOM 930 O O . LEU A 1 116 ? -15.993 0.673 43.423 1.00 91.75 116 LEU A O 1
ATOM 934 N N . ALA A 1 117 ? -15.830 -0.803 45.106 1.00 91.50 117 ALA A N 1
ATOM 935 C CA . ALA A 1 117 ? -14.399 -1.065 44.939 1.00 91.50 117 ALA A CA 1
ATOM 936 C C . ALA A 1 117 ? -14.038 -1.745 43.597 1.00 91.50 117 ALA A C 1
ATOM 938 O O . ALA A 1 117 ? -12.854 -1.842 43.258 1.00 91.50 117 ALA A O 1
ATOM 939 N N . SER A 1 118 ? -15.018 -2.248 42.832 1.00 93.25 118 SER A N 1
ATOM 940 C CA . SER A 1 118 ? -14.817 -2.704 41.449 1.00 93.25 118 SER A CA 1
ATOM 941 C C . SER A 1 118 ? -14.970 -1.576 40.439 1.00 93.25 118 SER A C 1
ATOM 943 O O . SER A 1 118 ? -14.105 -1.427 39.579 1.00 93.25 118 SER A O 1
ATOM 945 N N . ILE A 1 119 ? -15.982 -0.724 40.604 1.00 93.25 119 ILE A N 1
ATOM 946 C CA . ILE A 1 119 ? -16.182 0.471 39.772 1.00 93.25 119 ILE A CA 1
ATOM 947 C C . ILE A 1 119 ? -14.982 1.426 39.898 1.00 93.25 119 ILE A C 1
ATOM 949 O O . ILE A 1 119 ? -14.509 1.951 38.893 1.00 93.25 119 ILE A O 1
ATOM 953 N N . GLU A 1 120 ? -14.422 1.598 41.100 1.00 91.38 120 GLU A N 1
ATOM 954 C CA . GLU A 1 120 ? -13.192 2.379 41.317 1.00 91.38 120 GLU A CA 1
ATOM 955 C C . GLU A 1 120 ? -11.979 1.795 40.567 1.00 91.38 120 GLU A C 1
ATOM 957 O O . GLU A 1 120 ? -11.190 2.544 39.986 1.00 91.38 120 GLU A O 1
ATOM 962 N N . ARG A 1 121 ? -11.849 0.460 40.513 1.00 92.94 121 ARG A N 1
ATOM 963 C CA . ARG A 1 121 ? -10.807 -0.232 39.730 1.00 92.94 121 ARG A CA 1
ATOM 964 C C . ARG A 1 121 ? -10.997 -0.054 38.225 1.00 92.94 121 ARG A C 1
ATOM 966 O O . ARG A 1 121 ? -10.030 0.222 37.523 1.00 92.94 121 ARG A O 1
ATOM 973 N N . GLU A 1 122 ? -12.223 -0.195 37.730 1.00 91.44 122 GLU A N 1
ATOM 974 C CA . GLU A 1 122 ? -12.547 -0.009 36.310 1.00 91.44 122 GLU A CA 1
ATOM 975 C C . GLU A 1 122 ? -12.323 1.441 35.860 1.00 91.44 122 GLU A C 1
ATOM 977 O O . GLU A 1 122 ? -11.807 1.673 34.763 1.00 91.44 122 GLU A O 1
ATOM 982 N N . LEU A 1 123 ? -12.643 2.413 36.723 1.00 91.38 123 LEU A N 1
ATOM 983 C CA . LEU A 1 123 ? -12.384 3.835 36.500 1.00 91.38 123 LEU A CA 1
ATOM 984 C C . LEU A 1 123 ? -10.880 4.138 36.440 1.00 91.38 123 LEU A C 1
ATOM 986 O O . LEU A 1 123 ? -10.443 4.855 35.538 1.00 91.38 123 LEU A O 1
ATOM 990 N N . ALA A 1 124 ? -10.086 3.561 37.349 1.00 91.25 124 ALA A N 1
ATOM 991 C CA . ALA A 1 124 ? -8.628 3.657 37.302 1.00 91.25 124 ALA A CA 1
ATOM 992 C C . ALA A 1 124 ? -8.067 3.063 35.997 1.00 91.25 124 ALA A C 1
ATOM 994 O O . ALA A 1 124 ? -7.281 3.720 35.315 1.00 91.25 124 ALA A O 1
ATOM 995 N N . GLU A 1 125 ? -8.542 1.883 35.578 1.00 92.38 125 GLU A N 1
ATOM 996 C CA . GLU A 1 125 ? -8.091 1.256 34.330 1.00 92.38 125 GLU A CA 1
ATOM 997 C C . GLU A 1 125 ? -8.461 2.088 33.085 1.00 92.38 125 GLU A C 1
ATOM 999 O O . GLU A 1 125 ? -7.650 2.219 32.167 1.00 92.38 125 GLU A O 1
ATOM 1004 N N . GLN A 1 126 ? -9.653 2.703 33.038 1.00 93.38 126 GLN A N 1
ATOM 1005 C CA . GLN A 1 126 ? -9.998 3.619 31.939 1.00 93.38 126 GLN A CA 1
ATOM 1006 C C . GLN A 1 126 ? -9.130 4.884 31.946 1.00 93.38 126 GLN A C 1
ATOM 1008 O O . GLN A 1 126 ? -8.759 5.364 30.873 1.00 93.38 126 GLN A O 1
ATOM 1013 N N . ASN A 1 127 ? -8.766 5.410 33.120 1.00 91.62 127 ASN A N 1
ATOM 1014 C CA . ASN A 1 127 ? -7.870 6.560 33.216 1.00 91.62 127 ASN A CA 1
ATOM 1015 C C . ASN A 1 127 ? -6.447 6.220 32.730 1.00 91.62 127 ASN A C 1
ATOM 1017 O O . ASN A 1 127 ? -5.864 6.980 31.955 1.00 91.62 127 ASN A O 1
ATOM 1021 N N . ASP A 1 128 ? -5.916 5.049 33.089 1.00 93.12 128 ASP A N 1
ATOM 1022 C CA . ASP A 1 128 ? -4.616 4.571 32.600 1.00 93.12 128 ASP A CA 1
ATOM 1023 C C . ASP A 1 128 ? -4.621 4.348 31.080 1.00 93.12 128 ASP A C 1
ATOM 1025 O O . ASP A 1 128 ? -3.706 4.793 30.381 1.00 93.12 128 ASP A O 1
ATOM 1029 N N . ARG A 1 129 ? -5.686 3.744 30.532 1.00 89.88 129 ARG A N 1
ATOM 1030 C CA . ARG A 1 129 ? -5.891 3.620 29.076 1.00 89.88 129 ARG A CA 1
ATOM 1031 C C . ARG A 1 129 ? -5.950 4.991 28.390 1.00 89.88 129 ARG A C 1
ATOM 1033 O O . ARG A 1 129 ? -5.374 5.159 27.314 1.00 89.88 129 ARG A O 1
ATOM 1040 N N . LEU A 1 130 ? -6.590 5.987 29.008 1.00 91.19 130 LEU A N 1
ATOM 1041 C CA . LEU A 1 130 ? -6.653 7.359 28.493 1.00 91.19 130 LEU A CA 1
ATOM 1042 C C . LEU A 1 130 ? -5.275 8.042 28.509 1.00 91.19 130 LEU A C 1
ATOM 1044 O O . LEU A 1 130 ? -4.918 8.701 27.530 1.00 91.19 130 LEU A O 1
ATOM 1048 N N . HIS A 1 131 ? -4.462 7.840 29.551 1.00 90.12 131 HIS A N 1
ATOM 1049 C CA . HIS A 1 131 ? -3.069 8.302 29.573 1.00 90.12 131 HIS A CA 1
ATOM 1050 C C . HIS A 1 131 ? -2.213 7.621 28.491 1.00 90.12 131 HIS A C 1
ATOM 1052 O O . HIS A 1 131 ? -1.471 8.304 27.783 1.00 90.12 131 HIS A O 1
ATOM 1058 N N . GLN A 1 132 ? -2.353 6.305 28.295 1.00 91.56 132 GLN A N 1
ATOM 1059 C CA . GLN A 1 132 ? -1.656 5.576 27.226 1.00 91.56 132 GLN A CA 1
ATOM 1060 C C . GLN A 1 132 ? -2.037 6.098 25.831 1.00 91.56 132 GLN A C 1
ATOM 1062 O O . GLN A 1 132 ? -1.158 6.342 25.005 1.00 91.56 132 GLN A O 1
ATOM 1067 N N . LEU A 1 133 ? -3.329 6.328 25.567 1.00 88.94 133 LEU A N 1
ATOM 1068 C CA . LEU A 1 133 ? -3.797 6.922 24.309 1.00 88.94 133 LEU A CA 1
ATOM 1069 C C . LEU A 1 133 ? -3.249 8.341 24.109 1.00 88.94 133 LEU A C 1
ATOM 1071 O O . LEU A 1 133 ? -2.742 8.650 23.031 1.00 88.94 133 LEU A O 1
ATOM 1075 N N . LYS A 1 134 ? -3.274 9.176 25.155 1.00 88.88 134 LYS A N 1
ATOM 1076 C CA . LYS A 1 134 ? -2.744 10.547 25.117 1.00 88.88 134 LYS A CA 1
ATOM 1077 C C . LYS A 1 134 ? -1.247 10.593 24.788 1.00 88.88 134 LYS A C 1
ATOM 1079 O O . LYS A 1 134 ? -0.821 11.502 24.084 1.00 88.88 134 LYS A O 1
ATOM 1084 N N . ASN A 1 135 ? -0.474 9.600 25.229 1.00 87.81 135 ASN A N 1
ATOM 1085 C CA . ASN A 1 135 ? 0.952 9.481 24.906 1.00 87.81 135 ASN A CA 1
ATOM 1086 C C . ASN A 1 135 ? 1.205 8.945 23.482 1.00 87.81 135 ASN A C 1
ATOM 1088 O O . ASN A 1 135 ? 2.203 9.305 22.864 1.00 87.81 135 ASN A O 1
ATOM 1092 N N . ARG A 1 136 ? 0.299 8.124 22.931 1.00 86.94 136 ARG A N 1
ATOM 1093 C CA . ARG A 1 136 ? 0.418 7.567 21.567 1.00 86.94 136 ARG A CA 1
ATOM 1094 C C . ARG A 1 136 ? 0.011 8.536 20.452 1.00 86.94 136 ARG A C 1
ATOM 1096 O O . ARG A 1 136 ? 0.442 8.341 19.317 1.00 86.94 136 ARG A O 1
ATOM 1103 N N . ILE A 1 137 ? -0.789 9.564 20.747 1.00 86.81 137 ILE A N 1
ATOM 1104 C CA . ILE A 1 137 ? -1.192 10.583 19.761 1.00 86.81 137 ILE A CA 1
ATOM 1105 C C . ILE A 1 137 ? 0.034 11.339 19.195 1.00 86.81 137 ILE A C 1
ATOM 1107 O O . ILE A 1 137 ? 0.215 11.286 17.979 1.00 86.81 137 ILE A O 1
ATOM 1111 N N . PRO A 1 138 ? 0.946 11.913 20.012 1.00 89.19 138 PRO A N 1
ATOM 1112 C CA . PRO A 1 138 ? 2.172 12.543 19.510 1.00 89.19 138 PRO A CA 1
ATOM 1113 C C . PRO A 1 138 ? 3.059 11.628 18.653 1.00 89.19 138 PRO A C 1
ATOM 1115 O O . PRO A 1 138 ? 3.647 12.079 17.673 1.00 89.19 138 PRO A O 1
ATOM 1118 N N . GLU A 1 139 ? 3.149 10.329 18.966 1.00 89.31 139 GLU A N 1
ATOM 1119 C CA . GLU A 1 139 ? 3.895 9.386 18.119 1.00 89.31 139 GLU A CA 1
ATOM 1120 C C . GLU A 1 139 ? 3.265 9.217 16.732 1.00 89.31 139 GLU A C 1
ATOM 1122 O O . GLU A 1 139 ? 3.982 9.097 15.736 1.00 89.31 139 GLU A O 1
ATOM 1127 N N . ALA A 1 140 ? 1.931 9.172 16.663 1.00 85.19 140 ALA A N 1
ATOM 1128 C CA . ALA A 1 140 ? 1.198 9.076 15.407 1.00 85.19 140 ALA A CA 1
ATOM 1129 C C . ALA A 1 140 ? 1.334 10.370 14.587 1.00 85.19 140 ALA A C 1
ATOM 1131 O O . ALA A 1 140 ? 1.578 10.300 13.384 1.00 85.19 140 ALA A O 1
ATOM 1132 N N . GLU A 1 141 ? 1.272 11.533 15.240 1.00 85.94 141 GLU A N 1
ATOM 1133 C CA . GLU A 1 141 ? 1.499 12.844 14.620 1.00 85.94 141 GLU A CA 1
ATOM 1134 C C . GLU A 1 141 ? 2.928 12.974 14.067 1.00 85.94 141 GLU A C 1
ATOM 1136 O O . GLU A 1 141 ? 3.103 13.362 12.912 1.00 85.94 141 GLU A O 1
ATOM 1141 N N . MET A 1 142 ? 3.960 12.565 14.819 1.00 90.56 142 MET A N 1
ATOM 1142 C CA . MET A 1 142 ? 5.339 12.536 14.306 1.00 90.56 142 MET A CA 1
ATOM 1143 C C . MET A 1 142 ? 5.495 11.599 13.100 1.00 90.56 142 MET A C 1
ATOM 1145 O O . MET A 1 142 ? 6.141 11.971 12.120 1.00 90.56 142 MET A O 1
ATOM 1149 N N . LYS A 1 143 ? 4.888 10.404 13.136 1.00 87.56 143 LYS A N 1
ATOM 1150 C CA . LYS A 1 143 ? 4.924 9.445 12.014 1.00 87.56 143 LYS A CA 1
ATOM 1151 C C . LYS A 1 143 ? 4.201 9.990 10.775 1.00 87.56 143 LYS A C 1
ATOM 1153 O O . LYS A 1 143 ? 4.709 9.834 9.666 1.00 87.56 143 LYS A O 1
ATOM 1158 N N . ALA A 1 144 ? 3.074 10.683 10.953 1.00 85.19 144 ALA A N 1
ATOM 1159 C CA . ALA A 1 144 ? 2.362 11.359 9.870 1.00 85.19 144 ALA A CA 1
ATOM 1160 C C . ALA A 1 144 ? 3.193 12.505 9.263 1.00 85.19 144 ALA A C 1
ATOM 1162 O O . ALA A 1 144 ? 3.340 12.572 8.043 1.00 85.19 144 ALA A O 1
ATOM 1163 N N . ASN A 1 145 ? 3.805 13.350 10.098 1.00 89.81 145 ASN A N 1
ATOM 1164 C CA . ASN A 1 145 ? 4.654 14.458 9.652 1.00 89.81 145 ASN A CA 1
ATOM 1165 C C . ASN A 1 145 ? 5.912 13.968 8.911 1.00 89.81 145 ASN A C 1
ATOM 1167 O O . ASN A 1 145 ? 6.251 14.508 7.859 1.00 89.81 145 ASN A O 1
ATOM 1171 N N . GLY A 1 146 ? 6.564 12.906 9.398 1.00 90.94 146 GLY A N 1
ATOM 1172 C CA . GLY A 1 146 ? 7.683 12.267 8.696 1.00 90.94 146 GLY A CA 1
ATOM 1173 C C . GLY A 1 146 ? 7.267 11.671 7.346 1.00 90.94 146 GLY A C 1
ATOM 1174 O O . GLY A 1 146 ? 7.947 11.864 6.344 1.00 90.94 146 GLY A O 1
ATOM 1175 N N . SER A 1 147 ? 6.101 11.018 7.281 1.00 86.12 147 SER A N 1
ATOM 1176 C CA . SER A 1 147 ? 5.551 10.516 6.015 1.00 86.12 147 SER A CA 1
ATOM 1177 C C . SER A 1 147 ? 5.240 11.647 5.023 1.00 86.12 147 SER A C 1
ATOM 1179 O O . SER A 1 147 ? 5.536 11.509 3.836 1.00 86.12 147 SER A O 1
ATOM 1181 N N . ALA A 1 148 ? 4.714 12.781 5.496 1.00 84.75 148 ALA A N 1
ATOM 1182 C CA . ALA A 1 148 ? 4.455 13.959 4.669 1.00 84.75 148 ALA A CA 1
ATOM 1183 C C . ALA A 1 148 ? 5.747 14.590 4.115 1.00 84.75 148 ALA A C 1
ATOM 1185 O O . ALA A 1 148 ? 5.789 14.936 2.934 1.00 84.75 148 ALA A O 1
ATOM 1186 N N . ALA A 1 149 ? 6.809 14.677 4.925 1.00 91.62 149 ALA A N 1
ATOM 1187 C CA . ALA A 1 149 ? 8.121 15.152 4.481 1.00 91.62 149 ALA A CA 1
ATOM 1188 C C . ALA A 1 149 ? 8.718 14.242 3.391 1.00 91.62 149 ALA A C 1
ATOM 1190 O O . ALA A 1 149 ? 9.081 14.726 2.319 1.00 91.62 149 ALA A O 1
ATOM 1191 N N . ASN A 1 150 ? 8.710 12.922 3.604 1.00 89.62 150 ASN A N 1
ATOM 1192 C CA . ASN A 1 150 ? 9.197 11.950 2.617 1.00 89.62 150 ASN A CA 1
ATOM 1193 C C . ASN A 1 150 ? 8.394 12.016 1.300 1.00 89.62 150 ASN A C 1
ATOM 1195 O O . ASN A 1 150 ? 8.959 11.915 0.213 1.00 89.62 150 ASN A O 1
ATOM 1199 N N . LEU A 1 151 ? 7.072 12.231 1.369 1.00 89.50 151 LEU A N 1
ATOM 1200 C CA . LEU A 1 151 ? 6.229 12.433 0.183 1.00 89.50 151 LEU A CA 1
ATOM 1201 C C . LEU A 1 151 ? 6.547 13.738 -0.566 1.00 89.50 151 LEU A C 1
ATOM 1203 O O . LEU A 1 151 ? 6.359 13.795 -1.782 1.00 89.50 151 LEU A O 1
ATOM 1207 N N . GLN A 1 152 ? 7.017 14.779 0.125 1.00 91.50 152 GLN A N 1
ATOM 1208 C CA . GLN A 1 152 ? 7.478 16.016 -0.508 1.00 91.50 152 GLN A CA 1
ATOM 1209 C C . GLN A 1 152 ? 8.843 15.828 -1.188 1.00 91.50 152 GLN A C 1
ATOM 1211 O O . GLN A 1 152 ? 9.020 16.299 -2.311 1.00 91.50 152 GLN A O 1
ATOM 1216 N N . GLU A 1 153 ? 9.768 15.093 -0.567 1.00 92.19 153 GLU A N 1
ATOM 1217 C CA . GLU A 1 153 ? 11.070 14.752 -1.158 1.00 92.19 153 GLU A CA 1
ATOM 1218 C C . GLU A 1 153 ? 10.911 13.922 -2.443 1.00 92.19 153 GLU A C 1
ATOM 1220 O O . GLU A 1 153 ? 11.426 14.302 -3.495 1.00 92.19 153 GLU A O 1
ATOM 1225 N N . ILE A 1 154 ? 10.099 12.858 -2.401 1.00 89.81 154 ILE A N 1
ATOM 1226 C CA . ILE A 1 154 ? 9.793 12.017 -3.573 1.00 89.81 154 ILE A CA 1
ATOM 1227 C C . ILE A 1 154 ? 9.173 12.851 -4.708 1.00 89.81 154 ILE A C 1
ATOM 1229 O O . ILE A 1 154 ? 9.477 12.627 -5.879 1.00 89.81 154 ILE A O 1
ATOM 1233 N N . ARG A 1 155 ? 8.334 13.849 -4.394 1.00 87.69 155 ARG A N 1
ATOM 1234 C CA . ARG A 1 155 ? 7.780 14.770 -5.405 1.00 87.69 155 ARG A CA 1
ATOM 1235 C C . ARG A 1 155 ? 8.845 15.664 -6.047 1.00 87.69 155 ARG A C 1
ATOM 1237 O O . ARG A 1 155 ? 8.714 15.945 -7.236 1.00 87.69 155 ARG A O 1
ATOM 1244 N N . SER A 1 156 ? 9.875 16.078 -5.305 1.00 92.25 156 SER A N 1
ATOM 1245 C CA . SER A 1 156 ? 11.022 16.811 -5.865 1.00 92.25 156 SER A CA 1
ATOM 1246 C C . SER A 1 156 ? 11.792 15.924 -6.842 1.00 92.25 156 SER A C 1
ATOM 1248 O O . SER A 1 156 ? 11.893 16.255 -8.020 1.00 92.25 156 SER A O 1
ATOM 1250 N N . GLN A 1 157 ? 12.183 14.724 -6.397 1.00 89.81 157 GLN A N 1
ATOM 1251 C CA . GLN A 1 157 ? 12.931 13.748 -7.198 1.00 89.81 157 GLN A CA 1
ATOM 1252 C C . GLN A 1 157 ? 12.193 13.358 -8.493 1.00 89.81 157 GLN A C 1
ATOM 1254 O O . GLN A 1 157 ? 12.808 13.259 -9.555 1.00 89.81 157 GLN A O 1
ATOM 1259 N N . VAL A 1 158 ? 10.864 13.190 -8.443 1.00 89.00 158 VAL A N 1
ATOM 1260 C CA . VAL A 1 158 ? 10.033 12.939 -9.638 1.00 89.00 158 VAL A CA 1
ATOM 1261 C C . VAL A 1 158 ? 10.024 14.142 -10.588 1.00 89.00 158 VAL A C 1
ATOM 1263 O O . VAL A 1 158 ? 10.116 13.952 -11.799 1.00 89.00 158 VAL A O 1
ATOM 1266 N N . GLY A 1 159 ? 9.947 15.370 -10.065 1.00 91.19 159 GLY A N 1
ATOM 1267 C CA . GLY A 1 159 ? 10.028 16.593 -10.869 1.00 91.19 159 GLY A CA 1
ATOM 1268 C C . GLY A 1 159 ? 11.391 16.762 -11.545 1.00 91.19 159 GLY A C 1
ATOM 1269 O O . GLY A 1 159 ? 11.460 16.981 -12.752 1.00 91.19 159 GLY A O 1
ATOM 1270 N N . GLU A 1 160 ? 12.474 16.585 -10.789 1.00 93.38 160 GLU A N 1
ATOM 1271 C CA . GLU A 1 160 ? 13.856 16.612 -11.283 1.00 93.38 160 GLU A CA 1
ATOM 1272 C C . GLU A 1 160 ? 14.058 15.579 -12.401 1.00 93.38 160 GLU A C 1
ATOM 1274 O O . GLU A 1 160 ? 14.469 15.942 -13.506 1.00 93.38 160 GLU A O 1
ATOM 1279 N N . THR A 1 161 ? 13.651 14.326 -12.160 1.00 90.12 161 THR A N 1
ATOM 1280 C CA . THR A 1 161 ? 13.705 13.234 -13.148 1.00 90.12 161 THR A CA 1
ATOM 1281 C C . THR A 1 161 ? 12.917 13.572 -14.416 1.00 90.12 161 THR A C 1
ATOM 1283 O O . THR A 1 161 ? 13.420 13.361 -15.518 1.00 90.12 161 THR A O 1
ATOM 1286 N N . ALA A 1 162 ? 11.711 14.140 -14.293 1.00 88.88 162 ALA A N 1
ATOM 1287 C CA . ALA A 1 162 ? 10.905 14.535 -15.449 1.00 88.88 162 ALA A CA 1
ATOM 1288 C C . ALA A 1 162 ? 11.603 15.606 -16.309 1.00 88.88 162 ALA A C 1
ATOM 1290 O O . ALA A 1 162 ? 11.601 15.491 -17.535 1.00 88.88 162 ALA A O 1
ATOM 1291 N N . THR A 1 163 ? 12.267 16.596 -15.695 1.00 93.38 163 THR A N 1
ATOM 1292 C CA . THR A 1 163 ? 13.038 17.596 -16.462 1.00 93.38 163 THR A CA 1
ATOM 1293 C C . THR A 1 163 ? 14.269 17.006 -17.150 1.00 93.38 163 THR A C 1
ATOM 1295 O O . THR A 1 163 ? 14.674 17.507 -18.196 1.00 93.38 163 THR A O 1
ATOM 1298 N N . GLU A 1 164 ? 14.883 15.953 -16.603 1.00 91.69 164 GLU A N 1
ATOM 1299 C CA . GLU A 1 164 ? 16.017 15.288 -17.257 1.00 91.69 164 GLU A CA 1
ATOM 1300 C C . GLU A 1 164 ? 15.559 14.416 -18.434 1.00 91.69 164 GLU A C 1
ATOM 1302 O O . GLU A 1 164 ? 16.176 14.452 -19.497 1.00 91.69 164 GLU A O 1
ATOM 1307 N N . VAL A 1 165 ? 14.420 13.725 -18.303 1.00 89.12 165 VAL A N 1
ATOM 1308 C CA . VAL A 1 165 ? 13.772 13.028 -19.428 1.00 89.12 165 VAL A CA 1
ATOM 1309 C C . VAL A 1 165 ? 13.458 14.007 -20.563 1.00 89.12 165 VAL A C 1
ATOM 1311 O O . VAL A 1 165 ? 13.827 13.737 -21.703 1.00 89.12 165 VAL A O 1
ATOM 1314 N N . GLU A 1 166 ? 12.886 15.179 -20.268 1.00 93.25 166 GLU A N 1
ATOM 1315 C CA . GLU A 1 166 ? 12.605 16.209 -21.281 1.00 93.25 166 GLU A CA 1
ATOM 1316 C C . GLU A 1 166 ? 13.883 16.685 -22.006 1.00 93.25 166 GLU A C 1
ATOM 1318 O O . GLU A 1 166 ? 13.887 16.834 -23.233 1.00 93.25 166 GLU A O 1
ATOM 1323 N N . LYS A 1 167 ? 15.005 16.872 -21.293 1.00 92.38 167 LYS A N 1
ATOM 1324 C CA . LYS A 1 167 ? 16.305 17.208 -21.916 1.00 92.38 167 LYS A CA 1
ATOM 1325 C C . LYS A 1 167 ? 16.796 16.091 -22.841 1.00 92.38 167 LYS A C 1
ATOM 1327 O O . LYS A 1 167 ? 17.256 16.378 -23.949 1.00 92.38 167 LYS A O 1
ATOM 1332 N N . LEU A 1 168 ? 16.687 14.833 -22.412 1.00 90.56 168 LEU A N 1
ATOM 1333 C CA . LEU A 1 168 ? 17.111 13.665 -23.188 1.00 90.56 168 LEU A CA 1
ATOM 1334 C C . LEU A 1 168 ? 16.243 13.458 -24.439 1.00 90.56 168 LEU A C 1
ATOM 1336 O O . LEU A 1 168 ? 16.784 13.201 -25.514 1.00 90.56 168 LEU A O 1
ATOM 1340 N N . GLU A 1 169 ? 14.925 13.643 -24.348 1.00 89.56 169 GLU A N 1
ATOM 1341 C CA . GLU A 1 169 ? 14.021 13.594 -25.506 1.00 89.56 169 GLU A CA 1
ATOM 1342 C C . GLU A 1 169 ? 14.354 14.683 -26.537 1.00 89.56 169 GLU A C 1
ATOM 1344 O O . GLU A 1 169 ? 14.462 14.392 -27.733 1.00 89.56 169 GLU A O 1
ATOM 1349 N N . ASN A 1 170 ? 14.613 15.916 -26.085 1.00 93.44 170 ASN A N 1
ATOM 1350 C CA . ASN A 1 170 ? 15.058 17.013 -26.950 1.00 93.44 170 ASN A CA 1
ATOM 1351 C C . ASN A 1 170 ? 16.427 16.729 -27.603 1.00 93.44 170 ASN A C 1
ATOM 1353 O O . ASN A 1 170 ? 16.623 17.010 -28.791 1.00 93.44 170 ASN A O 1
ATOM 1357 N N . LEU A 1 171 ? 17.369 16.122 -26.871 1.00 91.25 171 LEU A N 1
ATOM 1358 C CA . LEU A 1 171 ? 18.667 15.710 -27.414 1.00 91.25 171 LEU A CA 1
ATOM 1359 C C . LEU A 1 171 ? 18.511 14.618 -28.487 1.00 91.25 171 LEU A C 1
ATOM 1361 O O . LEU A 1 171 ? 19.114 14.722 -29.558 1.00 91.25 171 LEU A O 1
ATOM 1365 N N . ILE A 1 172 ? 17.661 13.616 -28.247 1.00 87.88 172 ILE A N 1
ATOM 1366 C CA . ILE A 1 172 ? 17.341 12.549 -29.210 1.00 87.88 172 ILE A CA 1
ATOM 1367 C C . ILE A 1 172 ? 16.659 13.126 -30.459 1.00 87.88 172 ILE A C 1
ATOM 1369 O O . ILE A 1 172 ? 16.982 12.716 -31.576 1.00 87.88 172 ILE A O 1
ATOM 1373 N N . ALA A 1 173 ? 15.752 14.096 -30.311 1.00 90.75 173 ALA A N 1
ATOM 1374 C CA . ALA A 1 173 ? 15.124 14.783 -31.440 1.00 90.75 173 ALA A CA 1
ATOM 1375 C C . ALA A 1 173 ? 16.160 15.533 -32.303 1.00 90.75 173 ALA A C 1
ATOM 1377 O O . ALA A 1 173 ? 16.159 15.391 -33.528 1.00 90.75 173 ALA A O 1
ATOM 1378 N N . SER A 1 174 ? 17.095 16.250 -31.669 1.00 93.19 174 SER A N 1
ATOM 1379 C CA . SER A 1 174 ? 18.206 16.935 -32.347 1.00 93.19 174 SER A CA 1
ATOM 1380 C C . SER A 1 174 ? 19.131 15.959 -33.090 1.00 93.19 174 SER A C 1
ATOM 1382 O O . SER A 1 174 ? 19.434 16.157 -34.268 1.00 93.19 174 SER A O 1
ATOM 1384 N N . GLN A 1 175 ? 19.517 14.847 -32.453 1.00 91.88 175 GLN A N 1
ATOM 1385 C CA . GLN A 1 175 ? 20.338 13.804 -33.082 1.00 91.88 175 GLN A CA 1
ATOM 1386 C C . GLN A 1 175 ? 19.628 13.132 -34.269 1.00 91.88 175 GLN A C 1
ATOM 1388 O O . GLN A 1 175 ? 20.259 12.868 -35.293 1.00 91.88 175 GLN A O 1
ATOM 1393 N N . ARG A 1 176 ? 18.311 12.892 -34.178 1.00 87.94 176 ARG A N 1
ATOM 1394 C CA . ARG A 1 176 ? 17.506 12.350 -35.289 1.00 87.94 176 ARG A CA 1
ATOM 1395 C C . ARG A 1 176 ? 17.464 13.295 -36.491 1.00 87.94 176 ARG A C 1
ATOM 1397 O O . ARG A 1 176 ? 17.552 12.811 -37.618 1.00 87.94 176 ARG A O 1
ATOM 1404 N N . ALA A 1 177 ? 17.375 14.608 -36.269 1.00 92.00 177 ALA A N 1
ATOM 1405 C CA . ALA A 1 177 ? 17.445 15.597 -37.346 1.00 92.00 177 ALA A CA 1
ATOM 1406 C C . ALA A 1 177 ? 18.814 15.560 -38.052 1.00 92.00 177 ALA A C 1
ATOM 1408 O O . ALA A 1 177 ? 18.871 15.357 -39.264 1.00 92.00 177 ALA A O 1
ATOM 1409 N N . GLN A 1 178 ? 19.910 15.618 -37.285 1.00 90.44 178 GLN A N 1
ATOM 1410 C CA . GLN A 1 178 ? 21.280 15.538 -37.816 1.00 90.44 178 GLN A CA 1
ATOM 1411 C C . GLN A 1 178 ? 21.537 14.231 -38.589 1.00 90.44 178 GLN A C 1
ATOM 1413 O O . GLN A 1 178 ? 22.178 14.238 -39.639 1.00 90.44 178 GLN A O 1
ATOM 1418 N N . TYR A 1 179 ? 21.006 13.101 -38.109 1.00 88.12 179 TYR A N 1
ATOM 1419 C CA . TYR A 1 179 ? 21.076 11.829 -38.832 1.00 88.12 179 TYR A CA 1
ATOM 1420 C C . TYR A 1 179 ? 20.300 11.873 -40.159 1.00 88.12 179 TYR A C 1
ATOM 1422 O O . TYR A 1 179 ? 20.790 11.371 -41.170 1.00 88.12 179 TYR A O 1
ATOM 1430 N N . GLY A 1 180 ? 19.128 12.518 -40.185 1.00 91.00 180 GLY A N 1
ATOM 1431 C CA . GLY A 1 180 ? 18.368 12.772 -41.411 1.00 91.00 180 GLY A CA 1
ATOM 1432 C C . GLY A 1 180 ? 19.171 13.562 -42.449 1.00 91.00 180 GLY A C 1
ATOM 1433 O O . GLY A 1 180 ? 19.238 13.155 -43.609 1.00 91.00 180 GLY A O 1
ATOM 1434 N N . ASP A 1 181 ? 19.856 14.628 -42.029 1.00 93.69 181 ASP A N 1
ATOM 1435 C CA . ASP A 1 181 ? 20.727 15.423 -42.905 1.00 93.69 181 ASP A CA 1
ATOM 1436 C C . ASP A 1 181 ? 21.898 14.600 -43.470 1.00 93.69 181 ASP A C 1
ATOM 1438 O O . ASP A 1 181 ? 22.194 14.680 -44.665 1.00 93.69 181 ASP A O 1
ATOM 1442 N N . ILE A 1 182 ? 22.519 13.744 -42.650 1.00 92.38 182 ILE A N 1
ATOM 1443 C CA . ILE A 1 182 ? 23.587 12.825 -43.083 1.00 92.38 182 ILE A CA 1
ATOM 1444 C C . ILE A 1 182 ? 23.061 11.801 -44.101 1.00 92.38 182 ILE A C 1
ATOM 1446 O O . ILE A 1 182 ? 23.708 11.562 -45.124 1.00 92.38 182 ILE A O 1
ATOM 1450 N N . VAL A 1 183 ? 21.876 11.221 -43.874 1.00 91.25 183 VAL A N 1
ATOM 1451 C CA . VAL A 1 183 ? 21.236 10.287 -44.818 1.00 91.25 183 VAL A CA 1
ATOM 1452 C C . VAL A 1 183 ? 20.915 10.983 -46.143 1.00 91.25 183 VAL A C 1
ATOM 1454 O O . VAL A 1 183 ? 21.222 10.440 -47.207 1.00 91.25 183 VAL A O 1
ATOM 1457 N N . ASN A 1 184 ? 20.380 12.205 -46.099 1.00 94.12 184 ASN A N 1
ATOM 1458 C CA . ASN A 1 184 ? 20.115 13.016 -47.288 1.00 94.12 184 ASN A CA 1
ATOM 1459 C C . ASN A 1 184 ? 21.413 13.326 -48.055 1.00 94.12 184 ASN A C 1
ATOM 1461 O O . ASN A 1 184 ? 21.467 13.165 -49.278 1.00 94.12 184 ASN A O 1
ATOM 1465 N N . ALA A 1 185 ? 22.487 13.714 -47.362 1.00 91.88 185 ALA A N 1
ATOM 1466 C CA . ALA A 1 185 ? 23.794 13.960 -47.972 1.00 91.88 185 ALA A CA 1
ATOM 1467 C C . ALA A 1 185 ? 24.382 12.691 -48.623 1.00 91.88 185 ALA A C 1
ATOM 1469 O O . ALA A 1 185 ? 24.896 12.752 -49.744 1.00 91.88 185 ALA A O 1
ATOM 1470 N N . TYR A 1 186 ? 24.247 11.531 -47.970 1.00 90.25 186 TYR A N 1
ATOM 1471 C CA . TYR A 1 186 ? 24.683 10.241 -48.508 1.00 90.25 186 TYR A CA 1
ATOM 1472 C C . TYR A 1 186 ? 23.907 9.840 -49.773 1.00 90.25 186 TYR A C 1
ATOM 1474 O O . TYR A 1 186 ? 24.522 9.435 -50.762 1.00 90.25 186 TYR A O 1
ATOM 1482 N N . GLN A 1 187 ? 22.577 9.995 -49.791 1.00 91.94 187 GLN A N 1
ATOM 1483 C CA . GLN A 1 187 ? 21.756 9.704 -50.975 1.00 91.94 187 GLN A CA 1
ATOM 1484 C C . GLN A 1 187 ? 22.160 10.582 -52.171 1.00 91.94 187 GLN A C 1
ATOM 1486 O O . GLN A 1 187 ? 22.421 10.060 -53.258 1.00 91.94 187 GLN A O 1
ATOM 1491 N N . ASN A 1 188 ? 22.325 11.892 -51.947 1.00 94.62 188 ASN A N 1
ATOM 1492 C CA . ASN A 1 188 ? 22.820 12.839 -52.953 1.00 94.62 188 ASN A CA 1
ATOM 1493 C C . ASN A 1 188 ? 24.212 12.451 -53.495 1.00 94.62 188 ASN A C 1
ATOM 1495 O O . ASN A 1 188 ? 24.476 12.561 -54.695 1.00 94.62 188 ASN A O 1
ATOM 1499 N N . LEU A 1 189 ? 25.121 11.983 -52.632 1.00 94.06 189 LEU A N 1
ATOM 1500 C CA . LEU A 1 189 ? 26.443 11.506 -53.048 1.00 94.06 189 LEU A CA 1
ATOM 1501 C C . LEU A 1 189 ? 26.353 10.209 -53.869 1.00 94.06 189 LEU A C 1
ATOM 1503 O O . LEU A 1 189 ? 27.042 10.075 -54.882 1.00 94.06 189 LEU A O 1
ATOM 1507 N N . GLN A 1 190 ? 25.484 9.277 -53.471 1.00 91.75 190 GLN A N 1
ATOM 1508 C CA . GLN A 1 190 ? 25.270 8.006 -54.163 1.00 91.75 190 GLN A CA 1
ATOM 1509 C C . GLN A 1 190 ? 24.684 8.213 -55.571 1.00 91.75 190 GLN A C 1
ATOM 1511 O O . GLN A 1 190 ? 25.109 7.549 -56.517 1.00 91.75 190 GLN A O 1
ATOM 1516 N N . GLU A 1 191 ? 23.760 9.162 -55.746 1.00 93.81 191 GLU A N 1
ATOM 1517 C CA . GLU A 1 191 ? 23.243 9.554 -57.063 1.00 93.81 191 GLU A CA 1
ATOM 1518 C C . GLU A 1 191 ? 24.339 10.175 -57.945 1.00 93.81 191 GLU A C 1
ATOM 1520 O O . GLU A 1 191 ? 24.574 9.715 -59.065 1.00 93.81 191 GLU A O 1
ATOM 1525 N N . ARG A 1 192 ? 25.097 11.148 -57.417 1.00 93.19 192 ARG A N 1
ATOM 1526 C CA . ARG A 1 192 ? 26.246 11.750 -58.124 1.00 93.19 192 ARG A CA 1
ATOM 1527 C C . ARG A 1 192 ? 27.286 10.703 -58.539 1.00 93.19 192 ARG A C 1
ATOM 1529 O O . ARG A 1 192 ? 27.870 10.818 -59.617 1.00 93.19 192 ARG A O 1
ATOM 1536 N N . TYR A 1 193 ? 27.503 9.674 -57.717 1.00 90.19 193 TYR A N 1
ATOM 1537 C CA . TYR A 1 193 ? 28.377 8.548 -58.042 1.00 90.19 193 TYR A CA 1
ATOM 1538 C C . TYR A 1 193 ? 27.820 7.696 -59.194 1.00 90.19 193 TYR A C 1
ATOM 1540 O O . TYR A 1 193 ? 28.536 7.481 -60.173 1.00 90.19 193 TYR A O 1
ATOM 1548 N N . ARG A 1 194 ? 26.539 7.286 -59.141 1.00 92.94 194 ARG A N 1
ATOM 1549 C CA . ARG A 1 194 ? 25.873 6.551 -60.241 1.00 92.94 194 ARG A CA 1
ATOM 1550 C C . ARG A 1 194 ? 25.982 7.301 -61.571 1.00 92.94 194 ARG A C 1
ATOM 1552 O O . ARG A 1 194 ? 26.383 6.709 -62.571 1.00 92.94 194 ARG A O 1
ATOM 1559 N N . ASN A 1 195 ? 25.714 8.606 -61.561 1.00 93.12 195 ASN A N 1
ATOM 1560 C CA . ASN A 1 195 ? 25.780 9.451 -62.755 1.00 93.12 195 ASN A CA 1
ATOM 1561 C C . ASN A 1 195 ? 27.207 9.509 -63.334 1.00 93.12 195 ASN A C 1
ATOM 1563 O O . ASN A 1 195 ? 27.388 9.417 -64.548 1.00 93.12 195 ASN A O 1
ATOM 1567 N N . ARG A 1 196 ? 28.245 9.562 -62.484 1.00 90.56 196 ARG A N 1
ATOM 1568 C CA . ARG A 1 196 ? 29.647 9.460 -62.933 1.00 90.56 196 ARG A CA 1
ATOM 1569 C C . ARG A 1 196 ? 30.012 8.082 -63.494 1.00 90.56 196 ARG A C 1
ATOM 1571 O O . ARG A 1 196 ? 30.791 8.025 -64.443 1.00 90.56 196 ARG A O 1
ATOM 1578 N N . CYS A 1 197 ? 29.477 6.993 -62.941 1.00 89.81 197 CYS A N 1
ATOM 1579 C CA . CYS A 1 197 ? 29.681 5.651 -63.495 1.00 89.81 197 CYS A CA 1
ATOM 1580 C C . CYS A 1 197 ? 29.052 5.516 -64.886 1.00 89.81 197 CYS A C 1
ATOM 1582 O O . CYS A 1 197 ? 29.737 5.072 -65.801 1.00 89.81 197 CYS A O 1
ATOM 1584 N N . ALA A 1 198 ? 27.819 5.994 -65.081 1.00 90.31 198 ALA A N 1
ATOM 1585 C CA . ALA A 1 198 ? 27.166 5.979 -66.391 1.00 90.31 198 ALA A CA 1
ATOM 1586 C C . ALA A 1 198 ? 27.984 6.726 -67.466 1.00 90.31 198 ALA A C 1
ATOM 1588 O O . ALA A 1 198 ? 28.165 6.211 -68.567 1.00 90.31 198 ALA A O 1
ATOM 1589 N N . VAL A 1 199 ? 28.551 7.894 -67.129 1.00 91.12 199 VAL A N 1
ATOM 1590 C CA . VAL A 1 199 ? 29.443 8.651 -68.030 1.00 91.12 199 VAL A CA 1
ATOM 1591 C C . VAL A 1 199 ? 30.742 7.890 -68.330 1.00 91.12 199 VAL A C 1
ATOM 1593 O O . VAL A 1 199 ? 31.152 7.826 -69.487 1.00 91.12 199 VAL A O 1
ATOM 1596 N N . ARG A 1 200 ? 31.379 7.267 -67.325 1.00 92.19 200 ARG A N 1
ATOM 1597 C CA . ARG A 1 200 ? 32.560 6.402 -67.532 1.00 92.19 200 ARG A CA 1
ATOM 1598 C C . ARG A 1 200 ? 32.242 5.258 -68.498 1.00 92.19 200 ARG A C 1
ATOM 1600 O O . ARG A 1 200 ? 33.021 4.999 -69.407 1.00 92.19 200 ARG A O 1
ATOM 1607 N N . ASP A 1 201 ? 31.112 4.589 -68.299 1.00 90.12 201 ASP A N 1
ATOM 1608 C CA . ASP A 1 201 ? 30.739 3.389 -69.053 1.00 90.12 201 ASP A CA 1
ATOM 1609 C C . ASP A 1 201 ? 30.292 3.710 -70.486 1.00 90.12 201 ASP A C 1
ATOM 1611 O O . ASP A 1 201 ? 30.330 2.839 -71.354 1.00 90.12 201 ASP A O 1
ATOM 1615 N N . ASP A 1 202 ? 29.916 4.961 -70.762 1.00 89.81 202 ASP A N 1
ATOM 1616 C CA . ASP A 1 202 ? 29.749 5.469 -72.124 1.00 89.81 202 ASP A CA 1
ATOM 1617 C C . ASP A 1 202 ? 31.085 5.778 -72.802 1.00 89.81 202 ASP A C 1
ATOM 1619 O O . ASP A 1 202 ? 31.341 5.291 -73.903 1.00 89.81 202 ASP A O 1
ATOM 1623 N N . LEU A 1 203 ? 31.987 6.481 -72.110 1.00 88.25 203 LEU A N 1
ATOM 1624 C CA . LEU A 1 203 ? 33.334 6.769 -72.614 1.00 88.25 203 LEU A CA 1
ATOM 1625 C C . LEU A 1 203 ? 34.144 5.492 -72.894 1.00 88.25 203 LEU A C 1
ATOM 1627 O O . LEU A 1 203 ? 34.879 5.450 -73.877 1.00 88.25 203 LEU A O 1
ATOM 1631 N N . LEU A 1 204 ? 33.977 4.436 -72.089 1.00 88.25 204 LEU A N 1
ATOM 1632 C CA . LEU A 1 204 ? 34.579 3.122 -72.351 1.00 88.25 204 LEU A CA 1
ATOM 1633 C C . LEU A 1 204 ? 34.020 2.482 -73.630 1.00 88.25 204 LEU A C 1
ATOM 1635 O O . LEU A 1 204 ? 34.800 2.077 -74.486 1.00 88.25 204 LEU A O 1
ATOM 1639 N N . ARG A 1 205 ? 32.694 2.486 -73.836 1.00 86.25 205 ARG A N 1
ATOM 1640 C CA . ARG A 1 205 ? 32.084 1.986 -75.086 1.00 86.25 205 ARG A CA 1
ATOM 1641 C C . ARG A 1 205 ? 32.549 2.766 -76.323 1.00 86.25 205 ARG A C 1
ATOM 1643 O O . ARG A 1 205 ? 32.753 2.167 -77.377 1.00 86.25 205 ARG A O 1
ATOM 1650 N N . GLN A 1 206 ? 32.757 4.080 -76.202 1.00 84.25 206 GLN A N 1
ATOM 1651 C CA . GLN A 1 206 ? 33.339 4.903 -77.271 1.00 84.25 206 GLN A CA 1
ATOM 1652 C C . GLN A 1 206 ? 34.823 4.568 -77.525 1.00 84.25 206 GLN A C 1
ATOM 1654 O O . GLN A 1 206 ? 35.259 4.534 -78.679 1.00 84.25 206 GLN A O 1
ATOM 1659 N N . LEU A 1 207 ? 35.597 4.303 -76.466 1.00 83.12 207 LEU A N 1
ATOM 1660 C CA . LEU A 1 207 ? 37.008 3.920 -76.555 1.00 83.12 207 LEU A CA 1
ATOM 1661 C C . LEU A 1 207 ? 37.188 2.542 -77.204 1.00 83.12 207 LEU A C 1
ATOM 1663 O O . LEU A 1 207 ? 38.021 2.412 -78.097 1.00 83.12 207 LEU A O 1
ATOM 1667 N N . ASP A 1 208 ? 36.392 1.544 -76.816 1.00 79.75 208 ASP A N 1
ATOM 1668 C CA . ASP A 1 208 ? 36.443 0.194 -77.391 1.00 79.75 208 ASP A CA 1
ATOM 1669 C C . ASP A 1 208 ? 36.099 0.206 -78.888 1.00 79.75 208 ASP A C 1
ATOM 1671 O O . ASP A 1 208 ? 36.786 -0.434 -79.686 1.00 79.75 208 ASP A O 1
ATOM 1675 N N . GLY A 1 209 ? 35.106 1.009 -79.296 1.00 81.06 209 GLY A N 1
ATOM 1676 C CA . GLY A 1 209 ? 34.794 1.242 -80.710 1.00 81.06 209 GLY A CA 1
ATOM 1677 C C . GLY A 1 209 ? 36.002 1.767 -81.494 1.00 81.06 209 GLY A C 1
ATOM 1678 O O . GLY A 1 209 ? 36.404 1.163 -82.490 1.00 81.06 209 GLY A O 1
ATOM 1679 N N . ARG A 1 210 ? 36.652 2.827 -80.993 1.00 75.25 210 ARG A N 1
ATOM 1680 C CA . ARG A 1 210 ? 37.880 3.382 -81.597 1.00 75.25 210 ARG A CA 1
ATOM 1681 C C . ARG A 1 210 ? 39.075 2.429 -81.539 1.00 75.25 210 ARG A C 1
ATOM 1683 O O . ARG A 1 210 ? 39.910 2.449 -82.435 1.00 75.25 210 ARG A O 1
ATOM 1690 N N . SER A 1 211 ? 39.166 1.583 -80.516 1.00 74.38 211 SER A N 1
ATOM 1691 C CA . SER A 1 211 ? 40.211 0.560 -80.398 1.00 74.38 211 SER A CA 1
ATOM 1692 C C . SER A 1 211 ? 40.078 -0.489 -81.510 1.00 74.38 211 SER A C 1
ATOM 1694 O O . SER A 1 211 ? 41.053 -0.809 -82.190 1.00 74.38 211 SER A O 1
ATOM 1696 N N . ILE A 1 212 ? 38.851 -0.940 -81.793 1.00 70.19 212 ILE A N 1
ATOM 1697 C CA . ILE A 1 212 ? 38.544 -1.847 -82.913 1.00 70.19 212 ILE A CA 1
ATOM 1698 C C . ILE A 1 212 ? 38.833 -1.185 -84.273 1.00 70.19 212 ILE A C 1
ATOM 1700 O O . ILE A 1 212 ? 39.261 -1.865 -85.207 1.00 70.19 212 ILE A O 1
ATOM 1704 N N . GLU A 1 213 ? 38.633 0.129 -84.400 1.00 63.03 213 GLU A N 1
ATOM 1705 C CA . GLU A 1 213 ? 39.019 0.897 -85.593 1.00 63.03 213 GLU A CA 1
ATOM 1706 C C . GLU A 1 213 ? 40.547 0.999 -85.749 1.00 63.03 213 GLU A C 1
ATOM 1708 O O . GLU A 1 213 ? 41.061 0.755 -86.840 1.00 63.03 213 GLU A O 1
ATOM 1713 N N . LEU A 1 214 ? 41.289 1.267 -84.670 1.00 60.53 214 LEU A N 1
ATOM 1714 C CA . LEU A 1 214 ? 42.756 1.351 -84.679 1.00 60.53 214 LEU A CA 1
ATOM 1715 C C . LEU A 1 214 ? 43.426 0.001 -84.986 1.00 60.53 214 LEU A C 1
ATOM 1717 O O . LEU A 1 214 ? 44.329 -0.053 -85.818 1.00 60.53 214 LEU A O 1
ATOM 1721 N N . VAL A 1 215 ? 42.935 -1.106 -84.421 1.00 56.09 215 VAL A N 1
ATOM 1722 C CA . VAL A 1 215 ? 43.454 -2.470 -84.681 1.00 56.09 215 VAL A CA 1
ATOM 1723 C C . VAL A 1 215 ? 43.255 -2.918 -86.144 1.00 56.09 215 VAL A C 1
ATOM 1725 O O . VAL A 1 215 ? 43.900 -3.860 -86.607 1.00 56.09 215 VAL A O 1
ATOM 1728 N N . ARG A 1 216 ? 42.403 -2.233 -86.924 1.00 57.28 216 ARG A N 1
ATOM 1729 C CA . ARG A 1 216 ? 42.300 -2.434 -88.385 1.00 57.28 216 ARG A CA 1
ATOM 1730 C C . ARG A 1 216 ? 43.390 -1.705 -89.179 1.00 57.28 216 ARG A C 1
ATOM 1732 O O . ARG A 1 216 ? 43.640 -2.095 -90.317 1.00 57.28 216 ARG A O 1
ATOM 1739 N N . MET A 1 217 ? 44.015 -0.681 -88.599 1.00 52.38 217 MET A N 1
ATOM 1740 C CA . MET A 1 217 ? 45.074 0.133 -89.214 1.00 52.38 217 MET A CA 1
ATOM 1741 C C . MET A 1 217 ? 46.478 -0.386 -88.850 1.00 52.38 217 MET A C 1
ATOM 1743 O O . MET A 1 217 ? 47.385 -0.372 -89.679 1.00 52.38 217 MET A O 1
ATOM 1747 N N . ASP A 1 218 ? 46.638 -0.868 -87.617 1.00 47.50 218 ASP A N 1
ATOM 1748 C CA . ASP A 1 218 ? 47.914 -1.172 -86.953 1.00 47.50 218 ASP A CA 1
ATOM 1749 C C . ASP A 1 218 ? 48.450 -2.583 -87.285 1.00 47.50 218 ASP A C 1
ATOM 1751 O O . ASP A 1 218 ? 48.459 -3.482 -86.441 1.00 47.50 218 ASP A O 1
ATOM 1755 N N . LYS A 1 219 ? 48.804 -2.837 -88.558 1.00 52.88 219 LYS A N 1
ATOM 1756 C CA . LYS A 1 219 ? 49.186 -4.191 -89.026 1.00 52.88 219 LYS A CA 1
ATOM 1757 C C . LYS A 1 219 ? 50.546 -4.379 -89.709 1.00 52.88 219 LYS A C 1
ATOM 1759 O O . LYS A 1 219 ? 50.930 -5.541 -89.872 1.00 52.88 219 LYS A O 1
ATOM 1764 N N . PRO A 1 220 ? 51.287 -3.324 -90.090 1.00 51.72 220 PRO A N 1
ATOM 1765 C CA . PRO A 1 220 ? 52.694 -3.487 -90.445 1.00 51.72 220 PRO A CA 1
ATOM 1766 C C . PRO A 1 220 ? 53.593 -2.367 -89.895 1.00 51.72 220 PRO A C 1
ATOM 1768 O O . PRO A 1 220 ? 53.703 -1.308 -90.507 1.00 51.72 220 PRO A O 1
ATOM 1771 N N . VAL A 1 221 ? 54.363 -2.673 -88.843 1.00 53.66 221 VAL A N 1
ATOM 1772 C CA . VAL A 1 221 ? 55.553 -1.869 -88.426 1.00 53.66 221 VAL A CA 1
ATOM 1773 C C . VAL A 1 221 ? 56.412 -1.882 -89.734 1.00 53.66 221 VAL A C 1
ATOM 1775 O O . VAL A 1 221 ? 56.512 -2.910 -90.410 1.00 53.66 221 VAL A O 1
ATOM 1778 N N . ALA A 1 222 ? 57.144 -0.840 -90.131 1.00 56.50 222 ALA A N 1
ATOM 1779 C CA . ALA A 1 222 ? 57.255 0.483 -89.532 1.00 56.50 222 ALA A CA 1
ATOM 1780 C C . ALA A 1 222 ? 57.418 0.514 -88.001 1.00 56.50 222 ALA A C 1
ATOM 1782 O O . ALA A 1 222 ? 57.321 1.595 -87.418 1.00 56.50 222 ALA A O 1
ATOM 1783 N N . PRO A 1 223 ? 57.643 -0.605 -87.281 1.00 57.81 223 PRO A N 1
ATOM 1784 C CA . PRO A 1 223 ? 56.838 -0.619 -85.529 1.00 57.81 223 PRO A CA 1
ATOM 1785 C C . PRO A 1 223 ? 57.324 0.483 -84.555 1.00 57.81 223 PRO A C 1
ATOM 1787 O O . PRO A 1 223 ? 56.692 0.713 -83.538 1.00 57.81 223 PRO A O 1
ATOM 1790 N N . ALA A 1 224 ? 58.403 1.202 -84.879 1.00 49.94 224 ALA A N 1
ATOM 1791 C CA . ALA A 1 224 ? 59.010 2.261 -84.071 1.00 49.94 224 ALA A CA 1
ATOM 1792 C C . ALA A 1 224 ? 58.636 3.667 -84.569 1.00 49.94 224 ALA A C 1
ATOM 1794 O O . ALA A 1 224 ? 58.450 4.579 -83.763 1.00 49.94 224 ALA A O 1
ATOM 1795 N N . LEU A 1 225 ? 58.478 3.849 -85.889 1.00 54.53 225 LEU A N 1
ATOM 1796 C CA . LEU A 1 225 ? 57.841 5.056 -86.417 1.00 54.53 225 LEU A CA 1
ATOM 1797 C C . LEU A 1 225 ? 56.322 4.955 -86.255 1.00 54.53 225 LEU A C 1
ATOM 1799 O O . LEU A 1 225 ? 55.698 5.983 -86.039 1.00 54.53 225 LEU A O 1
ATOM 1803 N N . ASP A 1 226 ? 55.749 3.748 -86.242 1.00 56.41 226 ASP A N 1
ATOM 1804 C CA . ASP A 1 226 ? 54.373 3.517 -85.791 1.00 56.41 226 ASP A CA 1
ATOM 1805 C C . ASP A 1 226 ? 54.228 3.648 -84.277 1.00 56.41 226 ASP A C 1
ATOM 1807 O O . ASP A 1 226 ? 53.240 4.228 -83.852 1.00 56.41 226 ASP A O 1
ATOM 1811 N N . GLU A 1 227 ? 55.180 3.227 -83.435 1.00 58.84 227 GLU A N 1
ATOM 1812 C CA . GLU A 1 227 ? 55.110 3.572 -82.007 1.00 58.84 227 GLU A CA 1
ATOM 1813 C C . GLU A 1 227 ? 55.188 5.086 -81.795 1.00 58.84 227 GLU A C 1
ATOM 1815 O O . GLU A 1 227 ? 54.403 5.602 -81.003 1.00 58.84 227 GLU A O 1
ATOM 1820 N N . TYR A 1 228 ? 56.041 5.812 -82.531 1.00 59.25 228 TYR A N 1
ATOM 1821 C CA . TYR A 1 228 ? 56.115 7.277 -82.468 1.00 59.25 228 TYR A CA 1
ATOM 1822 C C . TYR A 1 228 ? 54.859 7.968 -83.024 1.00 59.25 228 TYR A C 1
ATOM 1824 O O . TYR A 1 228 ? 54.252 8.783 -82.330 1.00 59.25 228 TYR A O 1
ATOM 1832 N N . ASN A 1 229 ? 54.426 7.629 -84.241 1.00 62.00 229 ASN A N 1
ATOM 1833 C CA . ASN A 1 229 ? 53.227 8.180 -84.877 1.00 62.00 229 ASN A CA 1
ATOM 1834 C C . ASN A 1 229 ? 51.960 7.782 -84.099 1.00 62.00 229 ASN A C 1
ATOM 1836 O O . ASN A 1 229 ? 51.074 8.608 -83.908 1.00 62.00 229 ASN A O 1
ATOM 1840 N N . SER A 1 230 ? 51.886 6.565 -83.556 1.00 61.19 230 SER A N 1
ATOM 1841 C CA . SER A 1 230 ? 50.803 6.156 -82.655 1.00 61.19 230 SER A CA 1
ATOM 1842 C C . SER A 1 230 ? 50.944 6.770 -81.272 1.00 61.19 230 SER A C 1
ATOM 1844 O O . SER A 1 230 ? 49.937 6.889 -80.587 1.00 61.19 230 SER A O 1
ATOM 1846 N N . LEU A 1 231 ? 52.126 7.185 -80.808 1.00 56.59 231 LEU A N 1
ATOM 1847 C CA . LEU A 1 231 ? 52.214 8.050 -79.630 1.00 56.59 231 LEU A CA 1
ATOM 1848 C C . LEU A 1 231 ? 51.639 9.427 -79.976 1.00 56.59 231 LEU A C 1
ATOM 1850 O O . LEU A 1 231 ? 50.782 9.902 -79.247 1.00 56.59 231 LEU A O 1
ATOM 1854 N N . ALA A 1 232 ? 52.003 10.008 -81.123 1.00 59.12 232 ALA A N 1
ATOM 1855 C CA . ALA A 1 232 ? 51.460 11.276 -81.612 1.00 59.12 232 ALA A CA 1
ATOM 1856 C C . ALA A 1 232 ? 49.931 11.258 -81.793 1.00 59.12 232 ALA A C 1
ATOM 1858 O O . ALA A 1 232 ? 49.260 12.214 -81.415 1.00 59.12 232 ALA A O 1
ATOM 1859 N N . VAL A 1 233 ? 49.368 10.156 -82.296 1.00 57.81 233 VAL A N 1
ATOM 1860 C CA . VAL A 1 233 ? 47.921 9.994 -82.504 1.00 57.81 233 VAL A CA 1
ATOM 1861 C C . VAL A 1 233 ? 47.188 9.565 -81.226 1.00 57.81 233 VAL A C 1
ATOM 1863 O O . VAL A 1 233 ? 46.099 10.076 -80.968 1.00 57.81 233 VAL A O 1
ATOM 1866 N N . ARG A 1 234 ? 47.755 8.700 -80.368 1.00 54.25 234 ARG A N 1
ATOM 1867 C CA . ARG A 1 234 ? 47.152 8.381 -79.052 1.00 54.25 234 ARG A CA 1
ATOM 1868 C C . ARG A 1 234 ? 47.189 9.590 -78.110 1.00 54.25 234 ARG A C 1
ATOM 1870 O O . ARG A 1 234 ? 46.250 9.785 -77.347 1.00 54.25 234 ARG A O 1
ATOM 1877 N N . MET A 1 235 ? 48.198 10.455 -78.229 1.00 50.62 235 MET A N 1
ATOM 1878 C CA . MET A 1 235 ? 48.308 11.751 -77.544 1.00 50.62 235 MET A CA 1
ATOM 1879 C C . MET A 1 235 ? 47.477 12.857 -78.229 1.00 50.62 235 MET A C 1
ATOM 1881 O O . MET A 1 235 ? 47.870 14.020 -78.245 1.00 50.62 235 MET A O 1
ATOM 1885 N N . SER A 1 236 ? 46.292 12.517 -78.753 1.00 52.03 236 SER A N 1
ATOM 1886 C CA . SER A 1 236 ? 45.311 13.490 -79.270 1.00 52.03 236 SER A CA 1
ATOM 1887 C C . SER A 1 236 ? 44.516 14.212 -78.165 1.00 52.03 236 SER A C 1
ATOM 1889 O O . SER A 1 236 ? 43.546 14.909 -78.463 1.00 52.03 236 SER A O 1
ATOM 1891 N N . ASP A 1 237 ? 44.895 14.057 -76.892 1.00 50.44 237 ASP A N 1
ATOM 1892 C CA . ASP A 1 237 ? 44.335 14.839 -75.788 1.00 50.44 237 ASP A CA 1
ATOM 1893 C C . ASP A 1 237 ? 44.774 16.306 -75.929 1.00 50.44 237 ASP A C 1
ATOM 1895 O O . ASP A 1 237 ? 45.958 16.635 -75.826 1.00 50.44 237 ASP A O 1
ATOM 1899 N N . SER A 1 238 ? 43.812 17.198 -76.174 1.00 53.84 238 SER A N 1
ATOM 1900 C CA . SER A 1 238 ? 44.054 18.611 -76.489 1.00 53.84 238 SER A CA 1
ATOM 1901 C C . SER A 1 238 ? 44.630 19.439 -75.331 1.00 53.84 238 SER A C 1
ATOM 1903 O O . SER A 1 238 ? 44.949 20.613 -75.521 1.00 53.84 238 SER A O 1
ATOM 1905 N N . SER A 1 239 ? 44.812 18.848 -74.145 1.00 53.16 239 SER A N 1
ATOM 1906 C CA . SER A 1 239 ? 45.567 19.453 -73.041 1.00 53.16 239 SER A CA 1
ATOM 1907 C C . SER A 1 239 ? 47.097 19.318 -73.187 1.00 53.16 239 SER A C 1
ATOM 1909 O O . SER A 1 239 ? 47.857 20.052 -72.537 1.00 53.16 239 SER A O 1
ATOM 1911 N N . LEU A 1 240 ? 47.578 18.422 -74.058 1.00 54.41 240 LEU A N 1
ATOM 1912 C CA . LEU A 1 240 ? 48.993 18.079 -74.254 1.00 54.41 240 LEU A CA 1
ATOM 1913 C C . LEU A 1 240 ? 49.535 18.641 -75.593 1.00 54.41 240 LEU A C 1
ATOM 1915 O O . LEU A 1 240 ? 48.745 18.995 -76.467 1.00 54.41 240 LEU A O 1
ATOM 1919 N N . PRO A 1 241 ? 50.862 18.830 -75.764 1.00 58.62 241 PRO A N 1
ATOM 1920 C CA . PRO A 1 241 ? 51.419 19.356 -77.013 1.00 58.62 241 PRO A CA 1
ATOM 1921 C C . PRO A 1 241 ? 51.252 18.333 -78.144 1.00 58.62 241 PRO A C 1
ATOM 1923 O O . PRO A 1 241 ? 51.619 17.169 -77.983 1.00 58.62 241 PRO A O 1
ATOM 1926 N N . GLN A 1 242 ? 50.713 18.759 -79.288 1.00 60.72 242 GLN A N 1
ATOM 1927 C CA . GLN A 1 242 ? 50.480 17.865 -80.425 1.00 60.72 242 GLN A CA 1
ATOM 1928 C C . GLN A 1 242 ? 51.780 17.570 -81.188 1.00 60.72 242 GLN A C 1
ATOM 1930 O O . GLN A 1 242 ? 52.293 18.414 -81.928 1.00 60.72 242 GLN A O 1
ATOM 1935 N N . LEU A 1 243 ? 52.278 16.343 -81.016 1.00 57.59 243 LEU A N 1
ATOM 1936 C CA . LEU A 1 243 ? 53.368 15.747 -81.794 1.00 57.59 243 LEU A CA 1
ATOM 1937 C C . LEU A 1 243 ? 52.957 15.595 -83.274 1.00 57.59 243 LEU A C 1
ATOM 1939 O O . LEU A 1 243 ? 51.789 15.331 -83.569 1.00 57.59 243 LEU A O 1
ATOM 1943 N N . LYS A 1 244 ? 53.902 15.711 -84.218 1.00 64.44 244 LYS A N 1
ATOM 1944 C CA . LYS A 1 244 ? 53.589 15.675 -85.667 1.00 64.44 244 LYS A CA 1
ATOM 1945 C C . LYS A 1 244 ? 54.023 14.383 -86.367 1.00 64.44 244 LYS A C 1
ATOM 1947 O O . LYS A 1 244 ? 55.194 14.001 -86.298 1.00 64.44 244 LYS A O 1
ATOM 1952 N N . MET A 1 245 ? 53.076 13.768 -87.088 1.00 59.38 245 MET A N 1
ATOM 1953 C CA . MET A 1 245 ? 53.267 12.537 -87.875 1.00 59.38 245 MET A CA 1
ATOM 1954 C C . MET A 1 245 ? 54.204 12.719 -89.077 1.00 59.38 245 MET A C 1
ATOM 1956 O O . MET A 1 245 ? 54.150 13.747 -89.754 1.00 59.38 245 MET A O 1
ATOM 1960 N N . ARG A 1 246 ? 55.032 11.702 -89.366 1.00 63.19 246 ARG A N 1
ATOM 1961 C CA . ARG A 1 246 ? 56.072 11.706 -90.424 1.00 63.19 246 ARG A CA 1
ATOM 1962 C C . ARG A 1 246 ? 56.142 10.349 -91.155 1.00 63.19 246 ARG A C 1
ATOM 1964 O O . ARG A 1 246 ? 55.672 9.344 -90.620 1.00 63.19 246 ARG A O 1
ATOM 1971 N N . THR A 1 247 ? 56.696 10.309 -92.375 1.00 57.09 247 THR A N 1
ATOM 1972 C CA . THR A 1 247 ? 56.590 9.158 -93.309 1.00 57.09 247 THR A CA 1
ATOM 1973 C C . THR A 1 247 ? 57.881 8.800 -94.072 1.00 57.09 247 THR A C 1
ATOM 1975 O O . THR A 1 247 ? 58.735 9.642 -94.345 1.00 57.09 247 THR A O 1
ATOM 1978 N N . TYR A 1 248 ? 58.003 7.518 -94.448 1.00 54.16 248 TYR A N 1
ATOM 1979 C CA . TYR A 1 248 ? 59.199 6.876 -95.022 1.00 54.16 248 TYR A CA 1
ATOM 1980 C C . TYR A 1 248 ? 59.372 7.043 -96.553 1.00 54.16 248 TYR A C 1
ATOM 1982 O O . TYR A 1 248 ? 59.332 6.065 -97.300 1.00 54.16 248 TYR A O 1
ATOM 1990 N N . LEU A 1 249 ? 59.596 8.260 -97.050 1.00 54.53 249 LEU A N 1
ATOM 1991 C CA . LEU A 1 249 ? 60.036 8.485 -98.441 1.00 54.53 249 LEU A CA 1
ATOM 1992 C C . LEU A 1 249 ? 61.487 8.986 -98.498 1.00 54.53 249 LEU A C 1
ATOM 1994 O O . LEU A 1 249 ? 62.039 9.417 -97.489 1.00 54.53 249 LEU A O 1
ATOM 1998 N N . HIS A 1 250 ? 62.110 8.952 -99.684 1.00 42.41 250 HIS A N 1
ATOM 1999 C CA . HIS A 1 250 ? 63.525 9.321 -99.906 1.00 42.41 250 HIS A CA 1
ATOM 2000 C C . HIS A 1 250 ? 63.904 10.775 -99.536 1.00 42.41 250 HIS A C 1
ATOM 2002 O O . HIS A 1 250 ? 65.062 11.161 -99.673 1.00 42.41 250 HIS A O 1
ATOM 2008 N N . THR A 1 251 ? 62.955 11.575 -99.049 1.00 51.28 251 THR A N 1
ATOM 2009 C CA . THR A 1 251 ? 63.142 12.934 -98.523 1.00 51.28 251 THR A CA 1
ATOM 2010 C C . THR A 1 251 ? 63.129 13.015 -96.989 1.00 51.28 251 THR A C 1
ATOM 2012 O O . THR A 1 251 ? 63.184 14.121 -96.455 1.00 51.28 251 THR A O 1
ATOM 2015 N N . PHE A 1 252 ? 63.042 11.891 -96.261 1.00 57.91 252 PHE A N 1
ATOM 2016 C CA . PHE A 1 252 ? 63.131 11.873 -94.794 1.00 57.91 252 PHE A CA 1
ATOM 2017 C C . PHE A 1 252 ? 64.566 12.173 -94.326 1.00 57.91 252 PHE A C 1
ATOM 2019 O O . PHE A 1 252 ? 65.388 11.278 -94.122 1.00 57.91 252 PHE A O 1
ATOM 2026 N N . ASP A 1 253 ? 64.876 13.461 -94.172 1.00 54.38 253 ASP A N 1
ATOM 2027 C CA . ASP A 1 253 ? 66.156 13.938 -93.650 1.00 54.38 253 ASP A CA 1
ATOM 2028 C C . ASP A 1 253 ? 66.221 13.755 -92.128 1.00 54.38 253 ASP A C 1
ATOM 2030 O O . ASP A 1 253 ? 65.956 14.671 -91.345 1.00 54.38 253 ASP A O 1
ATOM 2034 N N . ALA A 1 254 ? 66.597 12.546 -91.710 1.00 55.09 254 ALA A N 1
ATOM 2035 C CA . ALA A 1 254 ? 66.740 12.154 -90.310 1.00 55.09 254 ALA A CA 1
ATOM 2036 C C . ALA A 1 254 ? 67.584 13.136 -89.465 1.00 55.09 254 ALA A C 1
ATOM 2038 O O . ALA A 1 254 ? 67.343 13.259 -88.265 1.00 55.09 254 ALA A O 1
ATOM 2039 N N . LEU A 1 255 ? 68.532 13.867 -90.071 1.00 47.81 255 LEU A N 1
ATOM 2040 C CA . LEU A 1 255 ? 69.393 14.830 -89.372 1.00 47.81 255 LEU A CA 1
ATOM 2041 C C . LEU A 1 255 ? 68.677 16.149 -89.033 1.00 47.81 255 LEU A C 1
ATOM 2043 O O . LEU A 1 255 ? 69.096 16.833 -88.101 1.00 47.81 255 LEU A O 1
ATOM 2047 N N . LYS A 1 256 ? 67.592 16.499 -89.740 1.00 57.59 256 LYS A N 1
ATOM 2048 C CA . LYS A 1 256 ? 66.704 17.629 -89.394 1.00 57.59 256 LYS A CA 1
ATOM 2049 C C . LYS A 1 256 ? 65.434 17.188 -88.667 1.00 57.59 256 LYS A C 1
ATOM 2051 O O . LYS A 1 256 ? 64.960 17.890 -87.779 1.00 57.59 256 LYS A O 1
ATOM 2056 N N . GLU A 1 257 ? 64.897 16.028 -89.031 1.00 62.88 257 GLU A N 1
ATOM 2057 C CA . GLU A 1 257 ? 63.611 15.527 -88.540 1.00 62.88 257 GLU A CA 1
ATOM 2058 C C . GLU A 1 257 ? 63.686 15.059 -87.075 1.00 62.88 257 GLU A C 1
ATOM 2060 O O . GLU A 1 257 ? 62.847 15.440 -86.253 1.00 62.88 257 GLU A O 1
ATOM 2065 N N . ILE A 1 258 ? 64.709 14.270 -86.719 1.00 61.84 258 ILE A N 1
ATOM 2066 C CA . ILE A 1 258 ? 64.825 13.638 -85.392 1.00 61.84 258 ILE A CA 1
ATOM 2067 C C . ILE A 1 258 ? 65.066 14.650 -84.251 1.00 61.84 258 ILE A C 1
ATOM 2069 O O . ILE A 1 258 ? 64.434 14.497 -83.205 1.00 61.84 258 ILE A O 1
ATOM 2073 N N . PRO A 1 259 ? 65.889 15.712 -84.391 1.00 57.59 259 PRO A N 1
ATOM 2074 C CA . PRO A 1 259 ? 66.032 16.723 -83.338 1.00 57.59 259 PRO A CA 1
ATOM 2075 C C . PRO A 1 259 ? 64.708 17.395 -82.945 1.00 57.59 259 PRO A C 1
ATOM 2077 O O . PRO A 1 259 ? 64.475 17.646 -81.762 1.00 57.59 259 PRO A O 1
ATOM 2080 N N . ILE A 1 260 ? 63.817 17.632 -83.917 1.00 65.44 260 ILE A N 1
ATOM 2081 C CA . ILE A 1 260 ? 62.495 18.224 -83.670 1.00 65.44 260 ILE A CA 1
ATOM 2082 C C . ILE A 1 260 ? 61.608 17.224 -82.920 1.00 65.44 260 ILE A C 1
ATOM 2084 O O . ILE A 1 260 ? 61.062 17.581 -81.876 1.00 65.44 260 ILE A O 1
ATOM 2088 N N . ILE A 1 261 ? 61.549 15.968 -83.384 1.00 67.69 261 ILE A N 1
ATOM 2089 C CA . ILE A 1 261 ? 60.867 14.855 -82.695 1.00 67.69 261 ILE A CA 1
ATOM 2090 C C . ILE A 1 261 ? 61.290 14.773 -81.215 1.00 67.69 261 ILE A C 1
ATOM 2092 O O . ILE A 1 261 ? 60.442 14.707 -80.326 1.00 67.69 261 ILE A O 1
ATOM 2096 N N . CYS A 1 262 ? 62.593 14.846 -80.929 1.00 64.69 262 CYS A N 1
ATOM 2097 C CA . CYS A 1 262 ? 63.114 14.800 -79.562 1.00 64.69 262 CYS A CA 1
ATOM 2098 C C . CYS A 1 262 ? 62.682 16.002 -78.699 1.00 64.69 262 CYS A C 1
ATOM 2100 O O . CYS A 1 262 ? 62.450 15.827 -77.503 1.00 64.69 262 CYS A O 1
ATOM 2102 N N . SER A 1 263 ? 62.545 17.203 -79.278 1.00 70.06 263 SER A N 1
ATOM 2103 C CA . SER A 1 263 ? 62.033 18.379 -78.554 1.00 70.06 263 SER A CA 1
ATOM 2104 C C . SER A 1 263 ? 60.528 18.298 -78.271 1.00 70.06 263 SER A C 1
ATOM 2106 O O . SER A 1 263 ? 60.116 18.536 -77.135 1.00 70.06 263 SER A O 1
ATOM 2108 N N . GLU A 1 264 ? 59.721 17.869 -79.250 1.00 68.69 264 GLU A N 1
ATOM 2109 C CA . GLU A 1 264 ? 58.271 17.672 -79.091 1.00 68.69 264 GLU A CA 1
ATOM 2110 C C . GLU A 1 264 ? 57.988 16.606 -77.998 1.00 68.69 264 GLU A C 1
ATOM 2112 O O . GLU A 1 264 ? 57.156 16.809 -77.109 1.00 68.69 264 GLU A O 1
ATOM 2117 N N . LEU A 1 265 ? 58.765 15.512 -77.968 1.00 70.69 265 LEU A N 1
ATOM 2118 C CA . LEU A 1 265 ? 58.693 14.477 -76.923 1.00 70.69 265 LEU A CA 1
ATOM 2119 C C . LEU A 1 265 ? 59.134 14.959 -75.528 1.00 70.69 265 LEU A C 1
ATOM 2121 O O . LEU A 1 265 ? 58.610 14.473 -74.521 1.00 70.69 265 LEU A O 1
ATOM 2125 N N . ALA A 1 266 ? 60.077 15.901 -75.433 1.00 69.12 266 ALA A N 1
ATOM 2126 C CA . ALA A 1 266 ? 60.519 16.450 -74.149 1.00 69.12 266 ALA A CA 1
ATOM 2127 C C . ALA A 1 266 ? 59.428 17.304 -73.476 1.00 69.12 266 ALA A C 1
ATOM 2129 O O . ALA A 1 266 ? 59.244 17.219 -72.261 1.00 69.12 266 ALA A O 1
ATOM 2130 N N . GLU A 1 267 ? 58.660 18.069 -74.258 1.00 69.12 267 GLU A N 1
ATOM 2131 C CA . GLU A 1 267 ? 57.546 18.889 -73.760 1.00 69.12 267 GLU A CA 1
ATOM 2132 C C . GLU A 1 267 ? 56.305 18.044 -73.406 1.00 69.12 267 GLU A C 1
ATOM 2134 O O . GLU A 1 267 ? 55.611 18.303 -72.420 1.00 69.12 267 GLU A O 1
ATOM 2139 N N . VAL A 1 268 ? 56.070 16.949 -74.138 1.00 71.38 268 VAL A N 1
ATOM 2140 C CA . VAL A 1 268 ? 55.129 15.894 -73.721 1.00 71.38 268 VAL A CA 1
ATOM 2141 C C . VAL A 1 268 ? 55.547 15.273 -72.381 1.00 71.38 268 VAL A C 1
ATOM 2143 O O . VAL A 1 268 ? 54.709 15.084 -71.494 1.00 71.38 268 VAL A O 1
ATOM 2146 N N . ARG A 1 269 ? 56.843 14.993 -72.191 1.00 72.19 269 ARG A N 1
ATOM 2147 C CA . ARG A 1 269 ? 57.376 14.366 -70.972 1.00 72.19 269 ARG A CA 1
ATOM 2148 C C . ARG A 1 269 ? 57.229 15.247 -69.727 1.00 72.19 269 ARG A C 1
ATOM 2150 O O . ARG A 1 269 ? 56.961 14.703 -68.658 1.00 72.19 269 ARG A O 1
ATOM 2157 N N . THR A 1 270 ? 57.357 16.572 -69.830 1.00 74.25 270 THR A N 1
ATOM 2158 C CA . THR A 1 270 ? 57.154 17.472 -68.677 1.00 74.25 270 THR A CA 1
ATOM 2159 C C . THR A 1 270 ? 55.684 17.561 -68.262 1.00 74.25 270 THR A C 1
ATOM 2161 O O . THR A 1 270 ? 55.397 17.499 -67.067 1.00 74.25 270 THR A O 1
ATOM 2164 N N . LYS A 1 271 ? 54.729 17.595 -69.204 1.00 69.50 271 LYS A N 1
ATOM 2165 C CA . LYS A 1 271 ? 53.298 17.516 -68.845 1.00 69.50 271 LYS A CA 1
ATOM 2166 C C . LYS A 1 271 ? 52.901 16.141 -68.292 1.00 69.50 271 LYS A C 1
ATOM 2168 O O . LYS A 1 271 ? 52.114 16.077 -67.350 1.00 69.50 271 LYS A O 1
ATOM 2173 N N . LEU A 1 272 ? 53.477 15.049 -68.803 1.00 70.69 272 LEU A N 1
ATOM 2174 C CA . LEU A 1 272 ? 53.300 13.713 -68.215 1.00 70.69 272 LEU A CA 1
ATOM 2175 C C . LEU A 1 272 ? 53.879 13.618 -66.795 1.00 70.69 272 LEU A C 1
ATOM 2177 O O . LEU A 1 272 ? 53.272 12.969 -65.946 1.00 70.69 272 LEU A O 1
ATOM 2181 N N . ALA A 1 273 ? 54.990 14.303 -66.500 1.00 72.19 273 ALA A N 1
ATOM 2182 C CA . ALA A 1 273 ? 55.509 14.405 -65.136 1.00 72.19 273 ALA A CA 1
ATOM 2183 C C . ALA A 1 273 ? 54.527 15.138 -64.202 1.00 72.19 273 ALA A C 1
ATOM 2185 O O . ALA A 1 273 ? 54.243 14.632 -63.122 1.00 72.19 273 ALA A O 1
ATOM 2186 N N . ALA A 1 274 ? 53.915 16.245 -64.641 1.00 69.69 274 ALA A N 1
ATOM 2187 C CA . ALA A 1 274 ? 52.883 16.942 -63.861 1.00 69.69 274 ALA A CA 1
ATOM 2188 C C . ALA A 1 274 ? 51.612 16.087 -63.636 1.00 69.69 274 ALA A C 1
ATOM 2190 O O . ALA A 1 274 ? 51.004 16.130 -62.566 1.00 69.69 274 ALA A O 1
ATOM 2191 N N . LEU A 1 275 ? 51.220 15.255 -64.611 1.00 69.62 275 LEU A N 1
ATOM 2192 C CA . LEU A 1 275 ? 50.142 14.269 -64.438 1.00 69.62 275 LEU A CA 1
ATOM 2193 C C . LEU A 1 275 ? 50.534 13.143 -63.463 1.00 69.62 275 LEU A C 1
ATOM 2195 O O . LEU A 1 275 ? 49.694 12.687 -62.683 1.00 69.62 275 LEU A O 1
ATOM 2199 N N . ALA A 1 276 ? 51.802 12.724 -63.456 1.00 71.62 276 ALA A N 1
ATOM 2200 C CA . ALA A 1 276 ? 52.326 11.764 -62.488 1.00 71.62 276 ALA A CA 1
ATOM 2201 C C . ALA A 1 276 ? 52.388 12.354 -61.067 1.00 71.62 276 ALA A C 1
ATOM 2203 O O . ALA A 1 276 ? 51.967 11.684 -60.126 1.00 71.62 276 ALA A O 1
ATOM 2204 N N . GLU A 1 277 ? 52.811 13.612 -60.901 1.00 75.00 277 GLU A N 1
ATOM 2205 C CA . GLU A 1 277 ? 52.746 14.335 -59.622 1.00 75.00 277 GLU A CA 1
ATOM 2206 C C . GLU A 1 277 ? 51.306 14.470 -59.124 1.00 75.00 277 GLU A C 1
ATOM 2208 O O . GLU A 1 277 ? 51.040 14.195 -57.955 1.00 75.00 277 GLU A O 1
ATOM 2213 N N . LYS A 1 278 ? 50.350 14.792 -60.007 1.00 73.38 278 LYS A N 1
ATOM 2214 C CA . LYS A 1 278 ? 48.920 14.808 -59.667 1.00 73.38 278 LYS A CA 1
ATOM 2215 C C . LYS A 1 278 ? 48.441 13.438 -59.171 1.00 73.38 278 LYS A C 1
ATOM 2217 O O . LYS A 1 278 ? 47.820 13.360 -58.115 1.00 73.38 278 LYS A O 1
ATOM 2222 N N . SER A 1 279 ? 48.781 12.358 -59.877 1.00 72.88 279 SER A N 1
ATOM 2223 C CA . SER A 1 279 ? 48.466 10.980 -59.463 1.00 72.88 279 SER A CA 1
ATOM 2224 C C . SER A 1 279 ? 49.124 10.603 -58.124 1.00 72.88 279 SER A C 1
ATOM 2226 O O . SER A 1 279 ? 48.508 9.952 -57.274 1.00 72.88 279 SER A O 1
ATOM 2228 N N . HIS A 1 280 ? 50.351 11.071 -57.875 1.00 75.44 280 HIS A N 1
ATOM 2229 C CA . HIS A 1 280 ? 51.043 10.868 -56.602 1.00 75.44 280 HIS A CA 1
ATOM 2230 C C . HIS A 1 280 ? 50.397 11.674 -55.463 1.00 75.44 280 HIS A C 1
ATOM 2232 O O . HIS A 1 280 ? 50.249 11.153 -54.358 1.00 75.44 280 HIS A O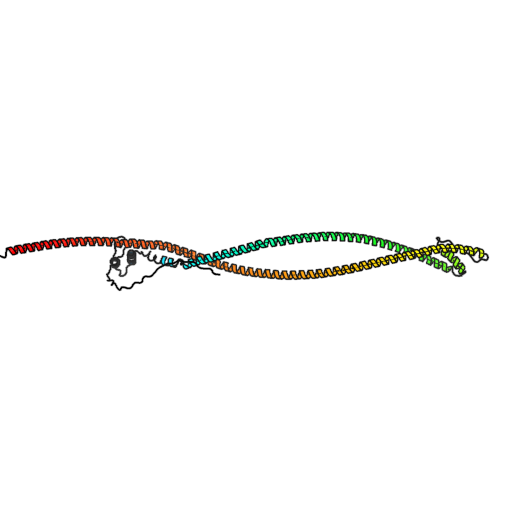 1
ATOM 2238 N N . GLY A 1 281 ? 49.931 12.894 -55.745 1.00 77.06 281 GLY A N 1
ATOM 2239 C CA . GLY A 1 281 ? 49.139 13.729 -54.841 1.00 77.06 281 GLY A CA 1
ATOM 2240 C C . GLY A 1 281 ? 47.791 13.098 -54.490 1.00 77.06 281 GLY A C 1
ATOM 2241 O O . GLY A 1 281 ? 47.461 12.992 -53.312 1.00 77.06 281 GLY A O 1
ATOM 2242 N N . GLU A 1 282 ? 47.055 12.574 -55.474 1.00 75.62 282 GLU A N 1
ATOM 2243 C CA . GLU A 1 282 ? 45.828 11.791 -55.249 1.00 75.62 282 GLU A CA 1
ATOM 2244 C C . GLU A 1 282 ? 46.106 10.523 -54.417 1.00 75.62 282 GLU A C 1
ATOM 2246 O O . GLU A 1 282 ? 45.322 10.162 -53.538 1.00 75.62 282 GLU A O 1
ATOM 2251 N N . SER A 1 283 ? 47.255 9.874 -54.631 1.00 74.75 283 SER A N 1
ATOM 2252 C CA . SER A 1 283 ? 47.703 8.694 -53.870 1.00 74.75 283 SER A CA 1
ATOM 2253 C C . SER A 1 283 ? 48.234 9.022 -52.464 1.00 74.75 283 SER A C 1
ATOM 2255 O O . SER A 1 283 ? 48.318 8.137 -51.610 1.00 74.75 283 SER A O 1
ATOM 2257 N N . ALA A 1 284 ? 48.618 10.273 -52.203 1.00 80.50 284 ALA A N 1
ATOM 2258 C CA . ALA A 1 284 ? 48.966 10.776 -50.875 1.00 80.50 284 ALA A CA 1
ATOM 2259 C C . ALA A 1 284 ? 47.713 11.244 -50.115 1.00 80.50 284 ALA A C 1
ATOM 2261 O O . ALA A 1 284 ? 47.578 10.958 -48.927 1.00 80.50 284 ALA A O 1
ATOM 2262 N N . ALA A 1 285 ? 46.763 11.881 -50.806 1.00 81.31 285 ALA A N 1
ATOM 2263 C CA . ALA A 1 285 ? 45.460 12.252 -50.259 1.00 81.31 285 ALA A CA 1
ATOM 2264 C C . ALA A 1 285 ? 44.681 11.015 -49.785 1.00 81.31 285 ALA A C 1
ATOM 2266 O O . ALA A 1 285 ? 44.278 10.966 -48.628 1.00 81.31 285 ALA A O 1
ATOM 2267 N N . LYS A 1 286 ? 44.588 9.967 -50.618 1.00 82.06 286 LYS A N 1
ATOM 2268 C CA . LYS A 1 286 ? 43.962 8.684 -50.243 1.00 82.06 286 LYS A CA 1
ATOM 2269 C C . LYS A 1 286 ? 44.650 7.981 -49.068 1.00 82.06 286 LYS A C 1
ATOM 2271 O O . LYS A 1 286 ? 43.989 7.283 -48.310 1.00 82.06 286 LYS A O 1
ATOM 2276 N N . ARG A 1 287 ? 45.965 8.160 -48.881 1.00 85.81 287 ARG A N 1
ATOM 2277 C CA . ARG A 1 287 ? 46.665 7.628 -47.696 1.00 85.81 287 ARG A CA 1
ATOM 2278 C C . ARG A 1 287 ? 46.254 8.366 -46.420 1.00 85.81 287 ARG A C 1
ATOM 2280 O O . ARG A 1 287 ? 45.890 7.705 -45.456 1.00 85.81 287 ARG A O 1
ATOM 2287 N N . LYS A 1 288 ? 46.177 9.701 -46.456 1.00 89.25 288 LYS A N 1
ATOM 2288 C CA . LYS A 1 288 ? 45.644 10.507 -45.340 1.00 89.25 288 LYS A CA 1
ATOM 2289 C C . LYS A 1 288 ? 44.167 10.218 -45.047 1.00 89.25 288 LYS A C 1
ATOM 2291 O O . LYS A 1 288 ? 43.765 10.198 -43.892 1.00 89.25 288 LYS A O 1
ATOM 2296 N N . GLU A 1 289 ? 43.367 9.967 -46.081 1.00 88.19 289 GLU A N 1
ATOM 2297 C CA . GLU A 1 289 ? 41.967 9.537 -45.959 1.00 88.19 289 GLU A CA 1
ATOM 2298 C C . GLU A 1 289 ? 41.864 8.188 -45.225 1.00 88.19 289 GLU A C 1
ATOM 2300 O O . GLU A 1 289 ? 41.101 8.063 -44.271 1.00 88.19 289 GLU A O 1
ATOM 2305 N N . VAL A 1 290 ? 42.703 7.206 -45.581 1.00 86.25 290 VAL A N 1
ATOM 2306 C CA . VAL A 1 290 ? 42.781 5.910 -44.882 1.00 86.25 290 VAL A CA 1
ATOM 2307 C C . VAL A 1 290 ? 43.277 6.056 -43.436 1.00 86.25 290 VAL A C 1
ATOM 2309 O O . VAL A 1 290 ? 42.713 5.420 -42.552 1.00 86.25 290 VAL A O 1
ATOM 2312 N N . GLU A 1 291 ? 44.270 6.904 -43.160 1.00 90.06 291 GLU A N 1
ATOM 2313 C CA . GLU A 1 291 ? 44.741 7.207 -41.792 1.00 90.06 291 GLU A CA 1
ATOM 2314 C C . GLU A 1 291 ? 43.638 7.872 -40.938 1.00 90.06 291 GLU A C 1
ATOM 2316 O O . GLU A 1 291 ? 43.442 7.522 -39.770 1.00 90.06 291 GLU A O 1
ATOM 2321 N N . SER A 1 292 ? 42.850 8.774 -41.534 1.00 91.88 292 SER A N 1
ATOM 2322 C CA . SER A 1 292 ? 41.678 9.387 -40.893 1.00 91.88 292 SER A CA 1
ATOM 2323 C C . SER A 1 292 ? 40.583 8.355 -40.594 1.00 91.88 292 SER A C 1
ATOM 2325 O O . SER A 1 292 ? 40.030 8.344 -39.498 1.00 91.88 292 SER A O 1
ATOM 2327 N N . ILE A 1 293 ? 40.296 7.445 -41.531 1.00 90.75 293 ILE A N 1
ATOM 2328 C CA . ILE A 1 293 ? 39.314 6.368 -41.328 1.00 90.75 293 ILE A CA 1
ATOM 2329 C C . ILE A 1 293 ? 39.810 5.377 -40.263 1.00 90.75 293 ILE A C 1
ATOM 2331 O O . ILE A 1 293 ? 39.029 4.932 -39.429 1.00 90.75 293 ILE A O 1
ATOM 2335 N N . GLN A 1 294 ? 41.108 5.055 -40.227 1.00 92.31 294 GLN A N 1
ATOM 2336 C CA . GLN A 1 294 ? 41.679 4.178 -39.198 1.00 92.31 294 GLN A CA 1
ATOM 2337 C C . GLN A 1 294 ? 41.580 4.780 -37.791 1.00 92.31 294 GLN A C 1
ATOM 2339 O O . GLN A 1 294 ? 41.225 4.065 -36.852 1.00 92.31 294 GLN A O 1
ATOM 2344 N N . THR A 1 295 ? 41.849 6.079 -37.637 1.00 93.25 295 THR A N 1
ATOM 2345 C CA . THR A 1 295 ? 41.707 6.769 -36.344 1.00 93.25 295 THR A CA 1
ATOM 2346 C C . THR A 1 295 ? 40.240 6.908 -35.927 1.00 93.25 295 THR A C 1
ATOM 2348 O O . THR A 1 295 ? 39.920 6.641 -34.769 1.00 93.25 295 THR A O 1
ATOM 2351 N N . GLU A 1 296 ? 39.316 7.188 -36.853 1.00 93.88 296 GLU A N 1
ATOM 2352 C CA . GLU A 1 296 ? 37.877 7.138 -36.559 1.00 93.88 296 GLU A CA 1
ATOM 2353 C C . GLU A 1 296 ? 37.425 5.726 -36.144 1.00 93.88 296 GLU A C 1
ATOM 2355 O O . GLU A 1 296 ? 36.736 5.571 -35.135 1.00 93.88 296 GLU A O 1
ATOM 2360 N N . CYS A 1 297 ? 37.861 4.676 -36.848 1.00 91.50 297 CYS A N 1
ATOM 2361 C CA . CYS A 1 297 ? 37.566 3.288 -36.487 1.00 91.50 297 CYS A CA 1
ATOM 2362 C C . CYS A 1 297 ? 38.127 2.891 -35.110 1.00 91.50 297 CYS A C 1
ATOM 2364 O O . CYS A 1 297 ? 37.489 2.103 -34.409 1.00 91.50 297 CYS A O 1
ATOM 2366 N N . ALA A 1 298 ? 39.286 3.418 -34.703 1.00 94.06 298 ALA A N 1
ATOM 2367 C CA . ALA A 1 298 ? 39.821 3.216 -33.356 1.00 94.06 298 ALA A CA 1
ATOM 2368 C C . ALA A 1 298 ? 38.925 3.887 -32.300 1.00 94.06 298 ALA A C 1
ATOM 2370 O O . ALA A 1 298 ? 38.449 3.213 -31.385 1.00 94.06 298 ALA A O 1
ATOM 2371 N N . ASN A 1 299 ? 38.593 5.168 -32.495 1.00 94.19 299 ASN A N 1
ATOM 2372 C CA . ASN A 1 299 ? 37.702 5.925 -31.609 1.00 94.19 299 ASN A CA 1
ATOM 2373 C C . ASN A 1 299 ? 36.312 5.269 -31.493 1.00 94.19 299 ASN A C 1
ATOM 2375 O O . ASN A 1 299 ? 35.722 5.231 -30.415 1.00 94.19 299 ASN A O 1
ATOM 2379 N N . LYS A 1 300 ? 35.785 4.711 -32.592 1.00 93.75 300 LYS A N 1
ATOM 2380 C CA . LYS A 1 300 ? 34.497 4.000 -32.602 1.00 93.75 300 LYS A CA 1
ATOM 2381 C C . LYS A 1 300 ? 34.541 2.674 -31.845 1.00 93.75 300 LYS A C 1
ATOM 2383 O O . LYS A 1 300 ? 33.568 2.356 -31.172 1.00 93.75 300 LYS A O 1
ATOM 2388 N N . ARG A 1 301 ? 35.656 1.935 -31.882 1.00 94.62 301 ARG A N 1
ATOM 2389 C CA . ARG A 1 301 ? 35.843 0.736 -31.039 1.00 94.62 301 ARG A CA 1
ATOM 2390 C C . ARG A 1 301 ? 35.908 1.088 -29.555 1.00 94.62 301 ARG A C 1
ATOM 2392 O O . ARG A 1 301 ? 35.301 0.390 -28.756 1.00 94.62 301 ARG A O 1
ATOM 2399 N N . GLU A 1 302 ? 36.577 2.182 -29.195 1.00 94.69 302 GLU A N 1
ATOM 2400 C CA . GLU A 1 302 ? 36.610 2.662 -27.806 1.00 94.69 302 GLU A CA 1
ATOM 2401 C C . GLU A 1 302 ? 35.217 3.106 -27.317 1.00 94.69 302 GLU A C 1
ATOM 2403 O O . GLU A 1 302 ? 34.846 2.835 -26.179 1.00 94.69 302 GLU A O 1
ATOM 2408 N N . GLN A 1 303 ? 34.415 3.738 -28.184 1.00 94.06 303 GLN A N 1
ATOM 2409 C CA . GLN A 1 303 ? 33.017 4.079 -27.884 1.00 94.06 303 GLN A CA 1
ATOM 2410 C C . GLN A 1 303 ? 32.143 2.831 -27.688 1.00 94.06 303 GLN A C 1
ATOM 2412 O O . GLN A 1 303 ? 31.350 2.802 -26.752 1.00 94.06 303 GLN A O 1
ATOM 2417 N N . VAL A 1 304 ? 32.305 1.795 -28.521 1.00 94.56 304 VAL A N 1
ATOM 2418 C CA . VAL A 1 304 ? 31.584 0.518 -28.360 1.00 94.56 304 VAL A CA 1
ATOM 2419 C C . VAL A 1 304 ? 31.971 -0.173 -27.051 1.00 94.56 304 VAL A C 1
ATOM 2421 O O . VAL A 1 304 ? 31.080 -0.497 -26.278 1.00 94.56 304 VAL A O 1
ATOM 2424 N N . ALA A 1 305 ? 33.265 -0.295 -26.740 1.00 94.00 305 ALA A N 1
ATOM 2425 C CA . ALA A 1 305 ? 33.730 -0.951 -25.514 1.00 94.00 305 ALA A CA 1
ATOM 2426 C C . ALA A 1 305 ? 33.232 -0.269 -24.221 1.00 94.00 305 ALA A C 1
ATOM 2428 O O . ALA A 1 305 ? 33.028 -0.937 -23.209 1.00 94.00 305 ALA A O 1
ATOM 2429 N N . LYS A 1 306 ? 33.010 1.054 -24.247 1.00 95.19 306 LYS A N 1
ATOM 2430 C CA . LYS A 1 306 ? 32.372 1.783 -23.136 1.00 95.19 306 LYS A CA 1
ATOM 2431 C C . LYS A 1 306 ? 30.886 1.452 -23.030 1.00 95.19 306 LYS A C 1
ATOM 2433 O O . LYS A 1 306 ? 30.443 1.042 -21.970 1.00 95.19 306 LYS A O 1
ATOM 2438 N N . LEU A 1 307 ? 30.146 1.514 -24.139 1.00 92.69 307 LEU A N 1
ATOM 2439 C CA . LEU A 1 307 ? 28.722 1.157 -24.158 1.00 92.69 307 LEU A CA 1
ATOM 2440 C C . LEU A 1 307 ? 28.465 -0.314 -23.779 1.00 92.69 307 LEU A C 1
ATOM 2442 O O . LEU A 1 307 ? 27.433 -0.615 -23.189 1.00 92.69 307 LEU A O 1
ATOM 2446 N N . GLU A 1 308 ? 29.393 -1.223 -24.089 1.00 94.25 308 GLU A N 1
ATOM 2447 C CA . GLU A 1 308 ? 29.356 -2.623 -23.642 1.00 94.25 308 GLU A CA 1
ATOM 2448 C C . GLU A 1 308 ? 29.541 -2.734 -22.117 1.00 94.25 308 GLU A C 1
ATOM 2450 O O . GLU A 1 308 ? 28.780 -3.449 -21.466 1.00 94.25 308 GLU A O 1
ATOM 2455 N N . HIS A 1 309 ? 30.478 -1.979 -21.528 1.00 95.69 309 HIS A N 1
ATOM 2456 C CA . HIS A 1 309 ? 30.653 -1.898 -20.072 1.00 95.69 309 HIS A CA 1
ATOM 2457 C C . HIS A 1 309 ? 29.425 -1.296 -19.369 1.00 95.69 309 HIS A C 1
ATOM 2459 O O . HIS A 1 309 ? 28.906 -1.886 -18.422 1.00 95.69 309 HIS A O 1
ATOM 2465 N N . ASP A 1 310 ? 28.931 -0.154 -19.854 1.00 91.88 310 ASP A N 1
ATOM 2466 C CA . ASP A 1 310 ? 27.780 0.556 -19.281 1.00 91.88 310 ASP A CA 1
ATOM 2467 C C . ASP A 1 310 ? 26.507 -0.321 -19.327 1.00 91.88 310 ASP A C 1
ATOM 2469 O O . ASP A 1 310 ? 25.689 -0.313 -18.403 1.00 91.88 310 ASP A O 1
ATOM 2473 N N . LEU A 1 311 ? 26.362 -1.141 -20.378 1.00 91.75 311 LEU A N 1
ATOM 2474 C CA . LEU A 1 311 ? 25.287 -2.127 -20.514 1.00 91.75 311 LEU A CA 1
ATOM 2475 C C . LEU A 1 311 ? 25.428 -3.295 -19.524 1.00 91.75 311 LEU A C 1
ATOM 2477 O O . LEU A 1 311 ? 24.420 -3.729 -18.958 1.00 91.75 311 LEU A O 1
ATOM 2481 N N . GLU A 1 312 ? 26.641 -3.808 -19.284 1.00 94.88 312 GLU A N 1
ATOM 2482 C CA . GLU A 1 312 ? 26.876 -4.810 -18.234 1.00 94.88 312 GLU A CA 1
ATOM 2483 C C . GLU A 1 312 ? 26.581 -4.254 -16.833 1.00 94.88 312 GLU A C 1
ATOM 2485 O O . GLU A 1 312 ? 25.979 -4.947 -16.011 1.00 94.88 312 GLU A O 1
ATOM 2490 N N . GLU A 1 313 ? 26.991 -3.017 -16.550 1.00 94.56 313 GLU A N 1
ATOM 2491 C CA . GLU A 1 313 ? 26.774 -2.361 -15.258 1.00 94.56 313 GLU A CA 1
ATOM 2492 C C . GLU A 1 313 ? 25.278 -2.141 -14.993 1.00 94.56 313 GLU A C 1
ATOM 2494 O O . GLU A 1 313 ? 24.756 -2.651 -13.999 1.00 94.56 313 GLU A O 1
ATOM 2499 N N . SER A 1 314 ? 24.552 -1.546 -15.945 1.00 86.00 314 SER A N 1
ATOM 2500 C CA . SER A 1 314 ? 23.093 -1.385 -15.854 1.00 86.00 314 SER A CA 1
ATOM 2501 C C . SER A 1 314 ? 22.349 -2.729 -15.748 1.00 86.00 314 SER A C 1
ATOM 2503 O O . SER A 1 314 ? 21.353 -2.842 -15.029 1.00 86.00 314 SER A O 1
ATOM 2505 N N . SER A 1 315 ? 22.859 -3.794 -16.382 1.00 91.50 315 SER A N 1
ATOM 2506 C CA . SER A 1 315 ? 22.299 -5.148 -16.235 1.00 91.50 315 SER A CA 1
ATOM 2507 C C . SER A 1 315 ? 22.470 -5.702 -14.812 1.00 91.50 315 SER A C 1
ATOM 2509 O O . SER A 1 315 ? 21.537 -6.303 -14.274 1.00 91.50 315 SER A O 1
ATOM 2511 N N . ARG A 1 316 ? 23.622 -5.468 -14.164 1.00 94.44 316 ARG A N 1
ATOM 2512 C CA . ARG A 1 316 ? 23.872 -5.860 -12.760 1.00 94.44 316 ARG A CA 1
ATOM 2513 C C . ARG A 1 316 ? 22.983 -5.084 -11.787 1.00 94.44 316 ARG A C 1
ATOM 2515 O O . ARG A 1 316 ? 22.443 -5.680 -10.853 1.00 94.44 316 ARG A O 1
ATOM 2522 N N . GLU A 1 317 ? 22.800 -3.782 -12.013 1.00 89.25 317 GLU A N 1
ATOM 2523 C CA . GLU A 1 317 ? 21.872 -2.953 -11.232 1.00 89.25 317 GLU A CA 1
ATOM 2524 C C . GLU A 1 317 ? 20.428 -3.452 -11.360 1.00 89.25 317 GLU A C 1
ATOM 2526 O O . GLU A 1 317 ? 19.727 -3.596 -10.356 1.00 89.25 317 GLU A O 1
ATOM 2531 N N . TYR A 1 318 ? 19.995 -3.782 -12.581 1.00 87.06 318 TYR A N 1
ATOM 2532 C CA . TYR A 1 318 ? 18.661 -4.314 -12.846 1.00 87.06 318 TYR A CA 1
ATOM 2533 C C . TYR A 1 318 ? 18.419 -5.669 -12.159 1.00 87.06 318 TYR A C 1
ATOM 2535 O O . TYR A 1 318 ? 17.364 -5.867 -11.547 1.00 87.06 318 TYR A O 1
ATOM 2543 N N . GLU A 1 319 ? 19.395 -6.584 -12.184 1.00 92.25 319 GLU A N 1
ATOM 2544 C CA . GLU A 1 319 ? 19.322 -7.833 -11.415 1.00 92.25 319 GLU A CA 1
ATOM 2545 C C . GLU A 1 319 ? 19.184 -7.579 -9.908 1.00 92.25 319 GLU A C 1
ATOM 2547 O O . GLU A 1 319 ? 18.351 -8.205 -9.249 1.00 92.25 319 GLU A O 1
ATOM 2552 N N . GLU A 1 320 ? 19.976 -6.668 -9.334 1.00 90.50 320 GLU A N 1
ATOM 2553 C CA . GLU A 1 320 ? 19.897 -6.391 -7.897 1.00 90.50 320 GLU A CA 1
ATOM 2554 C C . GLU A 1 320 ? 18.584 -5.690 -7.524 1.00 90.50 320 GLU A C 1
ATOM 2556 O O . GLU A 1 320 ? 17.984 -6.018 -6.498 1.00 90.50 320 GLU A O 1
ATOM 2561 N N . PHE A 1 321 ? 18.056 -4.822 -8.391 1.00 88.38 321 PHE A N 1
ATOM 2562 C CA . PHE A 1 321 ? 16.714 -4.265 -8.231 1.00 88.38 321 PHE A CA 1
ATOM 2563 C C . PHE A 1 321 ? 15.637 -5.364 -8.245 1.00 88.38 321 PHE A C 1
ATOM 2565 O O . PHE A 1 321 ? 14.745 -5.350 -7.392 1.00 88.38 321 PHE A O 1
ATOM 2572 N N . GLN A 1 322 ? 15.741 -6.372 -9.125 1.00 86.31 322 GLN A N 1
ATOM 2573 C CA . GLN A 1 322 ? 14.854 -7.544 -9.083 1.00 86.31 322 GLN A CA 1
ATOM 2574 C C . GLN A 1 322 ? 14.989 -8.327 -7.763 1.00 86.31 322 GLN A C 1
ATOM 2576 O O . GLN A 1 322 ? 13.968 -8.671 -7.159 1.00 86.31 322 GLN A O 1
ATOM 2581 N N . ARG A 1 323 ? 16.212 -8.567 -7.262 1.00 90.94 323 ARG A N 1
ATOM 2582 C CA . ARG A 1 323 ? 16.433 -9.245 -5.964 1.00 90.94 323 ARG A CA 1
ATOM 2583 C C . ARG A 1 323 ? 15.834 -8.457 -4.798 1.00 90.94 323 ARG A C 1
ATOM 2585 O O . ARG A 1 323 ? 15.237 -9.051 -3.899 1.00 90.94 323 ARG A O 1
ATOM 2592 N N . GLN A 1 324 ? 15.949 -7.130 -4.805 1.00 84.75 324 GLN A N 1
ATOM 2593 C CA . GLN A 1 324 ? 15.335 -6.268 -3.791 1.00 84.75 324 GLN A CA 1
ATOM 2594 C C . GLN A 1 324 ? 13.805 -6.250 -3.894 1.00 84.75 324 GLN A C 1
ATOM 2596 O O . GLN A 1 324 ? 13.128 -6.317 -2.866 1.00 84.75 324 GLN A O 1
ATOM 2601 N N . ALA A 1 325 ? 13.244 -6.217 -5.106 1.00 83.38 325 ALA A N 1
ATOM 2602 C CA . ALA A 1 325 ? 11.802 -6.305 -5.327 1.00 83.38 325 ALA A CA 1
ATOM 2603 C C . ALA A 1 325 ? 11.227 -7.651 -4.846 1.00 83.38 325 ALA A C 1
ATOM 2605 O O . ALA A 1 325 ? 10.183 -7.665 -4.191 1.00 83.38 325 ALA A O 1
ATOM 2606 N N . ALA A 1 326 ? 11.931 -8.763 -5.087 1.00 88.69 326 ALA A N 1
ATOM 2607 C CA . ALA A 1 326 ? 11.566 -10.085 -4.576 1.00 88.69 326 ALA A CA 1
ATOM 2608 C C . ALA A 1 326 ? 11.547 -10.118 -3.036 1.00 88.69 326 ALA A C 1
ATOM 2610 O O . ALA A 1 326 ? 10.506 -10.413 -2.452 1.00 88.69 326 ALA A O 1
ATOM 2611 N N . LYS A 1 327 ? 12.636 -9.689 -2.377 1.00 90.75 327 LYS A N 1
ATOM 2612 C CA . LYS A 1 327 ? 12.717 -9.600 -0.903 1.00 90.75 327 LYS A CA 1
ATOM 2613 C C . LYS A 1 327 ? 11.607 -8.726 -0.301 1.00 90.75 327 LYS A C 1
ATOM 2615 O O . LYS A 1 327 ? 11.016 -9.086 0.714 1.00 90.75 327 LYS A O 1
ATOM 2620 N N . ARG A 1 328 ? 11.285 -7.584 -0.927 1.00 83.38 328 ARG A N 1
ATOM 2621 C CA . ARG A 1 328 ? 10.177 -6.707 -0.490 1.00 83.38 328 ARG A CA 1
ATOM 2622 C C . ARG A 1 328 ? 8.811 -7.383 -0.647 1.00 83.38 328 ARG A C 1
ATOM 2624 O O . ARG A 1 328 ? 7.962 -7.221 0.224 1.00 83.38 328 ARG A O 1
ATOM 2631 N N . LYS A 1 329 ? 8.603 -8.156 -1.718 1.00 90.19 329 LYS A N 1
ATOM 2632 C CA . LYS A 1 329 ? 7.371 -8.928 -1.948 1.00 90.19 329 LYS A CA 1
ATOM 2633 C C . LYS A 1 329 ? 7.197 -10.050 -0.919 1.00 90.19 329 LYS A C 1
ATOM 2635 O O . LYS A 1 329 ? 6.089 -10.236 -0.426 1.00 90.19 329 LYS A O 1
ATOM 2640 N N . GLU A 1 330 ? 8.271 -10.754 -0.568 1.00 91.56 330 GLU A N 1
ATOM 2641 C CA . GLU A 1 330 ? 8.273 -11.783 0.483 1.00 91.56 330 GLU A CA 1
ATOM 2642 C C . GLU A 1 330 ? 7.971 -11.182 1.863 1.00 91.56 330 GLU A C 1
ATOM 2644 O O . GLU A 1 330 ? 7.075 -11.661 2.556 1.00 91.56 330 GLU A O 1
ATOM 2649 N N . ALA A 1 331 ? 8.634 -10.079 2.228 1.00 85.81 331 ALA A N 1
ATOM 2650 C CA . ALA A 1 331 ? 8.372 -9.372 3.484 1.00 85.81 331 ALA A CA 1
ATOM 2651 C C . ALA A 1 331 ? 6.923 -8.853 3.580 1.00 85.81 331 ALA A C 1
ATOM 2653 O O . ALA A 1 331 ? 6.300 -8.948 4.635 1.00 85.81 331 ALA A O 1
ATOM 2654 N N . PHE A 1 332 ? 6.359 -8.350 2.476 1.00 84.06 332 PHE A N 1
ATOM 2655 C CA . PHE A 1 332 ? 4.959 -7.922 2.430 1.00 84.06 332 PHE A CA 1
ATOM 2656 C C . PHE A 1 332 ? 3.978 -9.100 2.548 1.00 84.06 332 PHE A C 1
ATOM 2658 O O . PHE A 1 332 ? 2.967 -8.980 3.233 1.00 84.06 332 PHE A O 1
ATOM 2665 N N . ALA A 1 333 ? 4.285 -10.253 1.942 1.00 87.94 333 ALA A N 1
ATOM 2666 C CA . ALA A 1 333 ? 3.476 -11.465 2.088 1.00 87.94 333 ALA A CA 1
ATOM 2667 C C . ALA A 1 333 ? 3.500 -12.018 3.526 1.00 87.94 333 ALA A C 1
ATOM 2669 O O . ALA A 1 333 ? 2.459 -12.429 4.033 1.00 87.94 333 ALA A O 1
ATOM 2670 N N . HIS A 1 334 ? 4.654 -11.972 4.203 1.00 90.38 334 HIS A N 1
ATOM 2671 C CA . HIS A 1 334 ? 4.768 -12.331 5.621 1.00 90.38 334 HIS A CA 1
ATOM 2672 C C . HIS A 1 334 ? 3.912 -11.408 6.500 1.00 90.38 334 HIS A C 1
ATOM 2674 O O . HIS A 1 334 ? 3.095 -11.884 7.283 1.00 90.38 334 HIS A O 1
ATOM 2680 N N . TRP A 1 335 ? 4.028 -10.092 6.297 1.00 91.25 335 TRP A N 1
ATOM 2681 C CA . TRP A 1 335 ? 3.255 -9.093 7.039 1.00 91.25 335 TRP A CA 1
ATOM 2682 C C . TRP A 1 335 ? 1.737 -9.214 6.815 1.00 91.25 335 TRP A C 1
ATOM 2684 O O . TRP A 1 335 ? 0.954 -9.053 7.754 1.00 91.25 335 TRP A O 1
ATOM 2694 N N . LEU A 1 336 ? 1.298 -9.542 5.592 1.00 87.12 336 LEU A N 1
ATOM 2695 C CA . LEU A 1 336 ? -0.107 -9.866 5.326 1.00 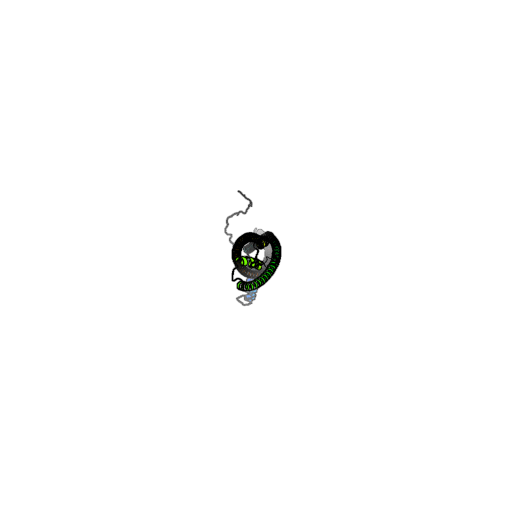87.12 336 LEU A CA 1
ATOM 2696 C C . LEU A 1 336 ? -0.562 -11.076 6.152 1.00 87.12 336 LEU A C 1
ATOM 2698 O O . LEU A 1 336 ? -1.564 -10.978 6.850 1.00 87.12 336 LEU A O 1
ATOM 2702 N N . MET A 1 337 ? 0.203 -12.172 6.158 1.00 92.06 337 MET A N 1
ATOM 2703 C CA . MET A 1 337 ? -0.144 -13.364 6.941 1.00 92.06 337 MET A CA 1
ATOM 2704 C C . MET A 1 337 ? -0.200 -13.075 8.454 1.00 92.06 337 MET A C 1
ATOM 2706 O O . MET A 1 337 ? -1.130 -13.507 9.131 1.00 92.06 337 MET A O 1
ATOM 2710 N N . GLU A 1 338 ? 0.749 -12.299 8.990 1.00 86.56 338 GLU A N 1
ATOM 2711 C CA . GLU A 1 338 ? 0.745 -11.868 10.398 1.00 86.56 338 GLU A CA 1
ATOM 2712 C C . GLU A 1 338 ? -0.475 -10.998 10.739 1.00 86.56 338 GLU A C 1
ATOM 2714 O O . GLU A 1 338 ? -1.082 -11.162 11.800 1.00 86.56 338 GLU A O 1
ATOM 2719 N N . THR A 1 339 ? -0.865 -10.084 9.844 1.00 84.62 339 THR A N 1
ATOM 2720 C CA . THR A 1 339 ? -2.037 -9.220 10.062 1.00 84.62 339 THR A CA 1
ATOM 2721 C C . THR A 1 339 ? -3.364 -9.963 9.906 1.00 84.62 339 THR A C 1
ATOM 2723 O O . THR A 1 339 ? -4.288 -9.678 10.666 1.00 84.62 339 THR A O 1
ATOM 2726 N N . GLU A 1 340 ? -3.465 -10.950 9.012 1.00 86.56 340 GLU A N 1
ATOM 2727 C CA . GLU A 1 340 ? -4.633 -11.837 8.906 1.00 86.56 340 GLU A CA 1
ATOM 2728 C C . GLU A 1 340 ? -4.822 -12.673 10.183 1.00 86.56 340 GLU A C 1
ATOM 2730 O O . GLU A 1 340 ? -5.920 -12.681 10.746 1.00 86.56 340 GLU A O 1
ATOM 2735 N N . VAL A 1 341 ? -3.749 -13.277 10.713 1.00 91.06 341 VAL A N 1
ATOM 2736 C CA . VAL A 1 341 ? -3.782 -14.009 11.995 1.00 91.06 341 VAL A CA 1
ATOM 2737 C C . VAL A 1 341 ? -4.210 -13.091 13.145 1.00 91.06 341 VAL A C 1
ATOM 2739 O O . VAL A 1 341 ? -5.139 -13.428 13.880 1.00 91.06 341 VAL A O 1
ATOM 2742 N N . ALA A 1 342 ? -3.617 -11.899 13.268 1.00 82.06 342 ALA A N 1
ATOM 2743 C CA . ALA A 1 342 ? -3.979 -10.943 14.319 1.00 82.06 342 ALA A CA 1
ATOM 2744 C C . ALA A 1 342 ? -5.442 -10.453 14.216 1.00 82.06 342 ALA A C 1
ATOM 2746 O O . ALA A 1 342 ? -6.088 -10.186 15.234 1.00 82.06 342 ALA A O 1
ATOM 2747 N N . ILE A 1 343 ? -5.990 -10.352 12.999 1.00 85.12 343 ILE A N 1
ATOM 2748 C CA . ILE A 1 343 ? -7.405 -10.031 12.764 1.00 85.12 343 ILE A CA 1
ATOM 2749 C C . ILE A 1 343 ? -8.313 -11.181 13.224 1.00 85.12 343 ILE A C 1
ATOM 2751 O O . ILE A 1 343 ? -9.342 -10.918 13.855 1.00 85.12 343 ILE A O 1
ATOM 2755 N N . ASP A 1 344 ? -7.955 -12.438 12.958 1.00 89.00 344 ASP A N 1
ATOM 2756 C CA . ASP A 1 344 ? -8.754 -13.596 13.376 1.00 89.00 344 ASP A CA 1
ATOM 2757 C C . ASP A 1 344 ? -8.668 -13.879 14.884 1.00 89.00 344 ASP A C 1
ATOM 2759 O O . ASP A 1 344 ? -9.695 -14.170 15.502 1.00 89.00 344 ASP A O 1
ATOM 2763 N N . GLU A 1 345 ? -7.515 -13.670 15.524 1.00 86.81 345 GLU A N 1
ATOM 2764 C CA . GLU A 1 345 ? -7.404 -13.662 16.991 1.00 86.81 345 GLU A CA 1
ATOM 2765 C C . GLU A 1 345 ? -8.284 -12.565 17.619 1.00 86.81 345 GLU A C 1
ATOM 2767 O O . GLU A 1 345 ? -9.026 -12.814 18.579 1.00 86.81 345 GLU A O 1
ATOM 2772 N N . ALA A 1 346 ? -8.280 -11.355 17.047 1.00 84.62 346 ALA A N 1
ATOM 2773 C CA . ALA A 1 346 ? -9.134 -10.260 17.504 1.00 84.62 346 ALA A CA 1
ATOM 2774 C C . ALA A 1 346 ? -10.633 -10.572 17.320 1.00 84.62 346 ALA A C 1
ATOM 2776 O O . ALA A 1 346 ? -11.432 -10.279 18.216 1.00 84.62 346 ALA A O 1
ATOM 2777 N N . ARG A 1 347 ? -11.022 -11.217 16.208 1.00 89.88 347 ARG A N 1
ATOM 2778 C CA . ARG A 1 347 ? -12.394 -11.705 15.961 1.00 89.88 347 ARG A CA 1
ATOM 2779 C C . ARG A 1 347 ? -12.813 -12.757 16.989 1.00 89.88 347 ARG A C 1
ATOM 2781 O O . ARG A 1 347 ? -13.894 -12.630 17.562 1.00 89.88 347 ARG A O 1
ATOM 2788 N N . GLN A 1 348 ? -11.963 -13.744 17.281 1.00 91.19 348 GLN A N 1
ATOM 2789 C CA . GLN A 1 348 ? -12.235 -14.762 18.305 1.00 91.19 348 GLN A CA 1
ATOM 2790 C C . GLN A 1 348 ? -12.376 -14.134 19.703 1.00 91.19 348 GLN A C 1
ATOM 2792 O O . GLN A 1 348 ? -13.334 -14.430 20.420 1.00 91.19 348 GLN A O 1
ATOM 2797 N N . SER A 1 349 ? -11.499 -13.188 20.065 1.00 87.75 349 SER A N 1
ATOM 2798 C CA . SER A 1 349 ? -11.605 -12.435 21.326 1.00 87.75 349 SER A CA 1
ATOM 2799 C C . SER A 1 349 ? -12.906 -11.626 21.418 1.00 87.75 349 SER A C 1
ATOM 2801 O O . SER A 1 349 ? -13.525 -11.566 22.483 1.00 87.75 349 SER A O 1
ATOM 2803 N N . ALA A 1 350 ? -13.349 -11.015 20.314 1.00 86.75 350 ALA A N 1
ATOM 2804 C CA . ALA A 1 350 ? -14.604 -10.268 20.254 1.00 86.75 350 ALA A CA 1
ATOM 2805 C C . ALA A 1 350 ? -15.839 -11.178 20.385 1.00 86.75 350 ALA A C 1
ATOM 2807 O O . ALA A 1 350 ? -16.776 -10.824 21.102 1.00 86.75 350 ALA A O 1
ATOM 2808 N N . LEU A 1 351 ? -15.828 -12.361 19.758 1.00 92.75 351 LEU A N 1
ATOM 2809 C CA . LEU A 1 351 ? -16.891 -13.365 19.888 1.00 92.75 351 LEU A CA 1
ATOM 2810 C C . LEU A 1 351 ? -17.017 -13.869 21.333 1.00 92.75 351 LEU A C 1
ATOM 2812 O O . LEU A 1 351 ? -18.101 -13.783 21.908 1.00 92.75 351 LEU A O 1
ATOM 2816 N N . ALA A 1 352 ? -15.910 -14.275 21.963 1.00 90.06 352 ALA A N 1
ATOM 2817 C CA . ALA A 1 352 ? -15.910 -14.725 23.358 1.00 90.06 352 ALA A CA 1
ATOM 2818 C C . ALA A 1 352 ? -16.413 -13.638 24.333 1.00 90.06 352 ALA A C 1
ATOM 2820 O O . ALA A 1 352 ? -17.154 -13.925 25.276 1.00 90.06 352 ALA A O 1
ATOM 2821 N N . LYS A 1 353 ? -16.071 -12.364 24.085 1.00 88.81 353 LYS A N 1
ATOM 2822 C CA . LYS A 1 353 ? -16.603 -11.222 24.851 1.00 88.81 353 LYS A CA 1
ATOM 2823 C C . LYS A 1 353 ? -18.104 -11.019 24.628 1.00 88.81 353 LYS A C 1
ATOM 2825 O O . LYS A 1 353 ? -18.812 -10.750 25.595 1.00 88.81 353 LYS A O 1
ATOM 2830 N N . LYS A 1 354 ? -18.603 -11.183 23.398 1.00 92.12 354 LYS A N 1
ATOM 2831 C CA . LYS A 1 354 ? -20.038 -11.094 23.073 1.00 92.12 354 LYS A CA 1
ATOM 2832 C C . LYS A 1 354 ? -20.849 -12.186 23.776 1.00 92.12 354 LYS A C 1
ATOM 2834 O O . LYS A 1 354 ? -21.844 -11.863 24.415 1.00 92.12 354 LYS A O 1
ATOM 2839 N N . GLU A 1 355 ? -20.390 -13.438 23.750 1.00 91.88 355 GLU A N 1
ATOM 2840 C CA . GLU A 1 355 ? -21.027 -14.536 24.496 1.00 91.88 355 GLU A CA 1
ATOM 2841 C C . GLU A 1 355 ? -21.070 -14.271 26.009 1.00 91.88 355 GLU A C 1
ATOM 2843 O O . GLU A 1 355 ? -22.049 -14.605 26.678 1.00 91.88 355 GLU A O 1
ATOM 2848 N N . ASN A 1 356 ? -20.018 -13.662 26.568 1.00 91.38 356 ASN A N 1
ATOM 2849 C CA . ASN A 1 356 ? -19.989 -13.314 27.986 1.00 91.38 356 ASN A CA 1
ATOM 2850 C C . ASN A 1 356 ? -20.964 -12.171 28.325 1.00 91.38 356 ASN A C 1
ATOM 2852 O O . ASN A 1 356 ? -21.636 -12.221 29.351 1.00 91.38 356 ASN A O 1
ATOM 2856 N N . ILE A 1 357 ? -21.099 -11.176 27.441 1.00 89.38 357 ILE A N 1
ATOM 2857 C CA . ILE A 1 357 ? -22.108 -10.111 27.569 1.00 89.38 357 ILE A CA 1
ATOM 2858 C C . ILE A 1 357 ? -23.527 -10.695 27.509 1.00 89.38 357 ILE A C 1
ATOM 2860 O O . ILE A 1 357 ? -24.375 -10.294 28.300 1.00 89.38 357 ILE A O 1
ATOM 2864 N N . GLU A 1 358 ? -23.791 -11.664 26.631 1.00 91.81 358 GLU A N 1
ATOM 2865 C CA . GLU A 1 358 ? -25.102 -12.325 26.528 1.00 91.81 358 GLU A CA 1
ATOM 2866 C C . GLU A 1 358 ? -25.452 -13.126 27.796 1.00 91.81 358 GLU A C 1
ATOM 2868 O O . GLU A 1 358 ? -26.585 -13.045 28.277 1.00 91.81 358 GLU A O 1
ATOM 2873 N N . LYS A 1 359 ? -24.476 -13.813 28.409 1.00 91.75 359 LYS A N 1
ATOM 2874 C CA . LYS A 1 359 ? -24.642 -14.470 29.723 1.00 91.75 359 LYS A CA 1
ATOM 2875 C C . LYS A 1 359 ? -24.968 -13.456 30.824 1.00 91.75 359 LYS A C 1
ATOM 2877 O O . LYS A 1 359 ? -25.996 -13.591 31.487 1.00 91.75 359 LYS A O 1
ATOM 2882 N N . LEU A 1 360 ? -24.164 -12.397 30.948 1.00 89.44 360 LEU A N 1
ATOM 2883 C CA . LEU A 1 360 ? -24.376 -11.325 31.930 1.00 89.44 360 LEU A CA 1
ATOM 2884 C C . LEU A 1 360 ? -25.732 -10.623 31.741 1.00 89.44 360 LEU A C 1
ATOM 2886 O O . LEU A 1 360 ? -26.391 -10.283 32.720 1.00 89.44 360 LEU A O 1
ATOM 2890 N N . GLN A 1 361 ? -26.205 -10.445 30.503 1.00 91.12 361 GLN A N 1
ATOM 2891 C CA . GLN A 1 361 ? -27.540 -9.898 30.235 1.00 91.12 361 GLN A CA 1
ATOM 2892 C C . GLN A 1 361 ? -28.666 -10.813 30.740 1.00 91.12 361 GLN A C 1
ATOM 2894 O O . GLN A 1 361 ? -29.650 -10.305 31.285 1.00 91.12 361 GLN A O 1
ATOM 2899 N N . MET A 1 362 ? -28.536 -12.139 30.613 1.00 92.75 362 MET A N 1
ATOM 2900 C CA . MET A 1 362 ? -29.511 -13.077 31.189 1.00 92.75 362 MET A CA 1
ATOM 2901 C C . MET A 1 362 ? -29.483 -13.065 32.723 1.00 92.75 362 MET A C 1
ATOM 2903 O O . MET A 1 362 ? -30.545 -13.038 33.346 1.00 92.75 362 MET A O 1
ATOM 2907 N N . GLU A 1 363 ? -28.298 -13.011 33.336 1.00 90.19 363 GLU A N 1
ATOM 2908 C CA . GLU A 1 363 ? -28.141 -12.893 34.794 1.00 90.19 363 GLU A CA 1
ATOM 2909 C C . GLU A 1 363 ? -28.749 -11.588 35.331 1.00 90.19 363 GLU A C 1
ATOM 2911 O O . GLU A 1 363 ? -29.513 -11.613 36.297 1.00 90.19 363 GLU A O 1
ATOM 2916 N N . ILE A 1 364 ? -28.513 -10.455 34.658 1.00 89.44 364 ILE A N 1
ATOM 2917 C CA . ILE A 1 364 ? -29.126 -9.157 34.985 1.00 89.44 364 ILE A CA 1
ATOM 2918 C C . ILE A 1 364 ? -30.655 -9.221 34.865 1.00 89.44 364 ILE A C 1
ATOM 2920 O O . ILE A 1 364 ? -31.357 -8.735 35.754 1.00 89.44 364 ILE A O 1
ATOM 2924 N N . GLN A 1 365 ? -31.201 -9.842 33.811 1.00 89.81 365 GLN A N 1
ATOM 2925 C CA . GLN A 1 365 ? -32.654 -10.016 33.685 1.00 89.81 365 GLN A CA 1
ATOM 2926 C C . GLN A 1 365 ? -33.236 -10.903 34.791 1.00 89.81 365 GLN A C 1
ATOM 2928 O O . GLN A 1 365 ? -34.325 -10.608 35.290 1.00 89.81 365 GLN A O 1
ATOM 2933 N N . GLN A 1 366 ? -32.540 -11.968 35.197 1.00 89.44 366 GLN A N 1
ATOM 2934 C CA . GLN A 1 366 ? -33.016 -12.833 36.273 1.00 89.44 366 GLN A CA 1
ATOM 2935 C C . GLN A 1 366 ? -32.932 -12.138 37.637 1.00 89.44 366 GLN 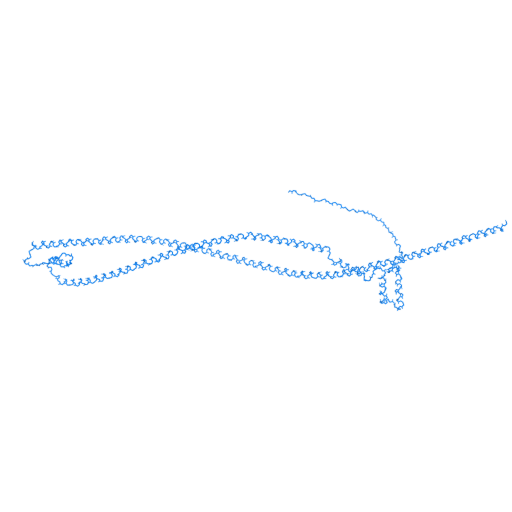A C 1
ATOM 2937 O O . GLN A 1 366 ? -33.909 -12.156 38.384 1.00 89.44 366 GLN A O 1
ATOM 2942 N N . ASN A 1 367 ? -31.832 -11.444 37.935 1.00 89.12 367 ASN A N 1
ATOM 2943 C CA . ASN A 1 367 ? -31.697 -10.659 39.162 1.00 89.12 367 ASN A CA 1
ATOM 2944 C C . ASN A 1 367 ? -32.718 -9.516 39.232 1.00 89.12 367 ASN A C 1
ATOM 2946 O O . ASN A 1 367 ? -33.256 -9.258 40.307 1.00 89.12 367 ASN A O 1
ATOM 2950 N N . LYS A 1 368 ? -33.079 -8.898 38.099 1.00 90.75 368 LYS A N 1
ATOM 2951 C CA . LYS A 1 368 ? -34.179 -7.925 38.052 1.00 90.75 368 LYS A CA 1
ATOM 2952 C C . LYS A 1 368 ? -35.528 -8.552 38.435 1.00 90.75 368 LYS A C 1
ATOM 2954 O O . LYS A 1 368 ? -36.224 -7.979 39.267 1.00 90.75 368 LYS A O 1
ATOM 2959 N N . LYS A 1 369 ? -35.875 -9.734 37.906 1.00 92.06 369 LYS A N 1
ATOM 2960 C CA . LYS A 1 369 ? -37.102 -10.461 38.305 1.00 92.06 369 LYS A CA 1
ATOM 2961 C C . LYS A 1 369 ? -37.092 -10.824 39.792 1.00 92.06 369 LYS A C 1
ATOM 2963 O O . LYS A 1 369 ? -38.105 -10.661 40.466 1.00 92.06 369 LYS A O 1
ATOM 2968 N N . ASN A 1 370 ? -35.948 -11.282 40.307 1.00 87.31 370 ASN A N 1
ATOM 2969 C CA . ASN A 1 370 ? -35.775 -11.596 41.726 1.00 87.31 370 ASN A CA 1
ATOM 2970 C C . ASN A 1 370 ? -36.005 -10.338 42.591 1.00 87.31 370 ASN A C 1
ATOM 2972 O O . ASN A 1 370 ? -36.742 -10.386 43.570 1.00 87.31 370 ASN A O 1
ATOM 2976 N N . TYR A 1 371 ? -35.434 -9.194 42.201 1.00 89.19 371 TYR A N 1
ATOM 2977 C CA . TYR A 1 371 ? -35.611 -7.913 42.889 1.00 89.19 371 TYR A CA 1
ATOM 2978 C C . TYR A 1 371 ? -37.062 -7.402 42.843 1.00 89.19 371 TYR A C 1
ATOM 2980 O O . TYR A 1 371 ? -37.590 -6.965 43.863 1.00 89.19 371 TYR A O 1
ATOM 2988 N N . GLU A 1 372 ? -37.741 -7.510 41.697 1.00 91.00 372 GLU A N 1
ATOM 2989 C CA . GLU A 1 372 ? -39.166 -7.167 41.563 1.00 91.00 372 GLU A CA 1
ATOM 2990 C C . GLU A 1 372 ? -40.053 -8.048 42.465 1.00 91.00 372 GLU A C 1
ATOM 2992 O O . GLU A 1 372 ? -40.961 -7.533 43.121 1.00 91.00 372 GLU A O 1
ATOM 2997 N N . TYR A 1 373 ? -39.737 -9.343 42.588 1.00 90.69 373 TYR A N 1
ATOM 2998 C CA . TYR A 1 373 ? -40.374 -10.253 43.546 1.00 90.69 373 TYR A CA 1
ATOM 2999 C C . TYR A 1 373 ? -40.122 -9.840 45.008 1.00 90.69 373 TYR A C 1
ATOM 3001 O O . TYR A 1 373 ? -41.069 -9.762 45.792 1.00 90.69 373 TYR A O 1
ATOM 3009 N N . TYR A 1 374 ? -38.882 -9.509 45.386 1.00 86.94 374 TYR A N 1
ATOM 3010 C CA . TYR A 1 374 ? -38.573 -9.050 46.748 1.00 86.94 374 TYR A CA 1
ATOM 3011 C C . TYR A 1 374 ? -39.194 -7.680 47.081 1.00 86.94 374 TYR A C 1
ATOM 3013 O O . TYR A 1 374 ? -39.546 -7.443 48.236 1.00 86.94 374 TYR A O 1
ATOM 3021 N N . LEU A 1 375 ? -39.391 -6.790 46.101 1.00 89.44 375 LEU A N 1
ATOM 3022 C CA . LEU A 1 375 ? -40.131 -5.534 46.287 1.00 89.44 375 LEU A CA 1
ATOM 3023 C C . LEU A 1 375 ? -41.626 -5.765 46.550 1.00 89.44 375 LEU A C 1
ATOM 3025 O O . LEU A 1 375 ? -42.199 -5.114 47.426 1.00 89.44 375 LEU A O 1
ATOM 3029 N N . ASP A 1 376 ? -42.262 -6.679 45.816 1.00 89.69 376 ASP A N 1
ATOM 3030 C CA . ASP A 1 376 ? -43.659 -7.066 46.049 1.00 89.69 376 ASP A CA 1
ATOM 3031 C C . ASP A 1 376 ? -43.830 -7.775 47.404 1.00 89.69 376 ASP A C 1
ATOM 3033 O O . ASP A 1 376 ? -44.736 -7.443 48.172 1.00 89.69 376 ASP A O 1
ATOM 3037 N N . LEU A 1 377 ? -42.901 -8.670 47.759 1.00 88.06 377 LEU A N 1
ATOM 3038 C CA . LEU A 1 377 ? -42.873 -9.319 49.069 1.00 88.06 377 LEU A CA 1
ATOM 3039 C C . LEU A 1 377 ? -42.701 -8.296 50.204 1.00 88.06 377 LEU A C 1
ATOM 3041 O O . LEU A 1 377 ? -43.472 -8.329 51.159 1.00 88.06 377 LEU A O 1
ATOM 3045 N N . ASN A 1 378 ? -41.779 -7.334 50.079 1.00 86.12 378 ASN A N 1
ATOM 3046 C CA . ASN A 1 378 ? -41.609 -6.256 51.062 1.00 86.12 378 ASN A CA 1
ATOM 3047 C C . ASN A 1 378 ? -42.835 -5.335 51.160 1.00 86.12 378 ASN A C 1
ATOM 3049 O O . ASN A 1 378 ? -43.167 -4.888 52.256 1.00 86.12 378 ASN A O 1
ATOM 3053 N N . ARG A 1 379 ? -43.553 -5.067 50.057 1.00 89.25 379 ARG A N 1
ATOM 3054 C CA . ARG A 1 379 ? -44.840 -4.345 50.110 1.00 89.25 379 ARG A CA 1
ATOM 3055 C C . ARG A 1 379 ? -45.884 -5.114 50.912 1.00 89.25 379 ARG A C 1
ATOM 3057 O O . ARG A 1 379 ? -46.519 -4.525 51.780 1.00 89.25 379 ARG A O 1
ATOM 3064 N N . LYS A 1 380 ? -46.037 -6.414 50.648 1.00 88.81 380 LYS A N 1
ATOM 3065 C CA . LYS A 1 380 ? -46.961 -7.291 51.384 1.00 88.81 380 LYS A CA 1
ATOM 3066 C C . LYS A 1 380 ? -46.592 -7.367 52.864 1.00 88.81 380 LYS A C 1
ATOM 3068 O O . LYS A 1 380 ? -47.464 -7.183 53.706 1.00 88.81 380 LYS A O 1
ATOM 3073 N N . MET A 1 381 ? -45.304 -7.529 53.170 1.00 84.50 381 MET A N 1
ATOM 3074 C CA . MET A 1 381 ? -44.803 -7.532 54.544 1.00 84.50 381 MET A CA 1
ATOM 3075 C C . MET A 1 381 ? -45.080 -6.197 55.244 1.00 84.50 381 MET A C 1
ATOM 3077 O O . MET A 1 381 ? -45.543 -6.210 56.371 1.00 84.50 381 MET A O 1
ATOM 3081 N N . LYS A 1 382 ? -44.890 -5.051 54.572 1.00 85.56 382 LYS A N 1
ATOM 3082 C CA . LYS A 1 382 ? -45.173 -3.721 55.138 1.00 85.56 382 LYS A CA 1
ATOM 3083 C C . LYS A 1 382 ? -46.659 -3.485 55.425 1.00 85.56 382 LYS A C 1
ATOM 3085 O O . LYS A 1 382 ? -46.971 -2.918 56.462 1.00 85.56 382 LYS A O 1
ATOM 3090 N N . VAL A 1 383 ? -47.565 -3.933 54.552 1.00 87.69 383 VAL A N 1
ATOM 3091 C CA . VAL A 1 383 ? -49.019 -3.861 54.810 1.00 87.69 383 VAL A CA 1
ATOM 3092 C C . VAL A 1 383 ? -49.407 -4.737 56.006 1.00 87.69 383 VAL A C 1
ATOM 3094 O O . VAL A 1 383 ? -50.232 -4.340 56.820 1.00 87.69 383 VAL A O 1
ATOM 3097 N N . TYR A 1 384 ? -48.772 -5.901 56.143 1.00 86.31 384 TYR A N 1
ATOM 3098 C CA . TYR A 1 384 ? -48.937 -6.800 57.285 1.00 86.31 384 TYR A CA 1
ATOM 3099 C C . TYR A 1 384 ? -48.394 -6.149 58.583 1.00 86.31 384 TYR A C 1
ATOM 3101 O O . TYR A 1 384 ? -49.133 -6.118 59.563 1.00 86.31 384 TYR A O 1
ATOM 3109 N N . CYS A 1 385 ? -47.233 -5.464 58.547 1.00 80.81 385 CYS A N 1
ATOM 3110 C CA . CYS A 1 385 ? -46.738 -4.612 59.650 1.00 80.81 385 CYS A CA 1
ATOM 3111 C C . CYS A 1 385 ? -47.742 -3.533 60.078 1.00 80.81 385 CYS A C 1
ATOM 3113 O O . CYS A 1 385 ? -47.957 -3.306 61.265 1.00 80.81 385 CYS A O 1
ATOM 3115 N N . GLU A 1 386 ? -48.325 -2.827 59.106 1.00 83.75 386 GLU A N 1
ATOM 3116 C CA . GLU A 1 386 ? -49.233 -1.696 59.344 1.00 83.75 386 GLU A CA 1
ATOM 3117 C C . GLU A 1 386 ? -50.607 -2.126 59.870 1.00 83.75 386 GLU A C 1
ATOM 3119 O O . GLU A 1 386 ? -51.314 -1.314 60.474 1.00 83.75 386 GLU A O 1
ATOM 3124 N N . ASN A 1 387 ? -50.978 -3.389 59.658 1.00 85.62 387 ASN A N 1
ATOM 3125 C CA . ASN A 1 387 ? -52.097 -4.024 60.339 1.00 85.62 387 ASN A CA 1
ATOM 3126 C C . ASN A 1 387 ? -51.677 -4.430 61.759 1.00 85.62 387 ASN A C 1
ATOM 3128 O O . ASN A 1 387 ? -52.276 -3.941 62.714 1.00 85.62 387 ASN A O 1
ATOM 3132 N N . TYR A 1 388 ? -50.560 -5.153 61.917 1.00 82.50 388 TYR A N 1
ATOM 3133 C CA . TYR A 1 388 ? -50.090 -5.583 63.235 1.00 82.50 388 TYR A CA 1
ATOM 3134 C C . TYR A 1 388 ? -49.950 -4.447 64.239 1.00 82.50 388 TYR A C 1
ATOM 3136 O O . TYR A 1 388 ? -50.451 -4.534 65.351 1.00 82.50 388 TYR A O 1
ATOM 3144 N N . GLU A 1 389 ? -49.258 -3.365 63.876 1.00 81.00 389 GLU A N 1
ATOM 3145 C CA . GLU A 1 389 ? -49.027 -2.257 64.807 1.00 81.00 389 GLU A CA 1
ATOM 3146 C C . GLU A 1 389 ? -50.322 -1.534 65.191 1.00 81.00 389 GLU A C 1
ATOM 3148 O O . GLU A 1 389 ? -50.397 -0.980 66.285 1.00 81.00 389 GLU A O 1
ATOM 3153 N N . LYS A 1 390 ? -51.355 -1.549 64.336 1.00 84.25 390 LYS A N 1
ATOM 3154 C CA . LYS A 1 390 ? -52.682 -1.038 64.705 1.00 84.25 390 LYS A CA 1
ATOM 3155 C C . LYS A 1 390 ? -53.353 -1.954 65.708 1.00 84.25 390 LYS A C 1
ATOM 3157 O O . LYS A 1 390 ? -53.768 -1.498 66.770 1.00 84.25 390 LYS A O 1
ATOM 3162 N N . GLU A 1 391 ? -53.514 -3.209 65.317 1.00 83.44 391 GLU A N 1
ATOM 3163 C CA . GLU A 1 391 ? -54.398 -4.151 65.983 1.00 83.44 391 GLU A CA 1
ATOM 3164 C C . GLU A 1 391 ? -53.721 -4.630 67.306 1.00 83.44 391 GLU A C 1
ATOM 3166 O O . GLU A 1 391 ? -54.320 -4.536 68.372 1.00 83.44 391 GLU A O 1
ATOM 3171 N N . SER A 1 392 ? -52.389 -4.809 67.356 1.00 77.12 392 SER A N 1
ATOM 3172 C CA . SER A 1 392 ? -51.614 -5.009 68.610 1.00 77.12 392 SER A CA 1
ATOM 3173 C C . SER A 1 392 ? -51.675 -3.802 69.579 1.00 77.12 392 SER A C 1
ATOM 3175 O O . SER A 1 392 ? -51.486 -3.925 70.794 1.00 77.12 392 SER A O 1
ATOM 3177 N N . VAL A 1 393 ? -51.986 -2.600 69.077 1.00 85.06 393 VAL A N 1
ATOM 3178 C CA . VAL A 1 393 ? -52.298 -1.413 69.899 1.00 85.06 393 VAL A CA 1
ATOM 3179 C C . VAL A 1 393 ? -53.790 -1.353 70.274 1.00 85.06 393 VAL A C 1
ATOM 3181 O O . VAL A 1 393 ? -54.164 -0.615 71.191 1.00 85.06 393 VAL A O 1
ATOM 3184 N N . GLU A 1 394 ? -54.668 -2.135 69.641 1.00 83.38 394 GLU A N 1
ATOM 3185 C CA . GLU A 1 394 ? -55.953 -2.547 70.227 1.00 83.38 394 GLU A CA 1
ATOM 3186 C C . GLU A 1 394 ? -55.703 -3.508 71.414 1.00 83.38 394 GLU A C 1
ATOM 3188 O O . GLU A 1 394 ? -56.309 -3.253 72.459 1.00 83.38 394 GLU A O 1
ATOM 3193 N N . LEU A 1 395 ? -54.733 -4.453 71.349 1.00 84.44 395 LEU A N 1
ATOM 3194 C CA . LEU A 1 395 ? -54.358 -5.342 72.482 1.00 84.44 395 LEU A CA 1
ATOM 3195 C C . LEU A 1 395 ? -54.072 -4.552 73.731 1.00 84.44 395 LEU A C 1
ATOM 3197 O O . LEU A 1 395 ? -54.688 -4.749 74.769 1.00 84.44 395 LEU A O 1
ATOM 3201 N N . LEU A 1 396 ? -53.079 -3.670 73.650 1.00 82.56 396 LEU A N 1
ATOM 3202 C CA . LEU A 1 396 ? -52.518 -3.036 74.833 1.00 82.56 396 LEU A CA 1
ATOM 3203 C C . LEU A 1 396 ? -53.468 -1.967 75.377 1.00 82.56 396 LEU A C 1
ATOM 3205 O O . LEU A 1 396 ? -53.488 -1.724 76.580 1.00 82.56 396 LEU A O 1
ATOM 3209 N N . ARG A 1 397 ? -54.322 -1.397 74.520 1.00 84.75 397 ARG A N 1
ATOM 3210 C CA . ARG A 1 397 ? -55.463 -0.559 74.915 1.00 84.75 397 ARG A CA 1
ATOM 3211 C C . ARG A 1 397 ? -56.544 -1.383 75.608 1.00 84.75 397 ARG A C 1
ATOM 3213 O O . ARG A 1 397 ? -57.082 -0.935 76.614 1.00 84.75 397 ARG A O 1
ATOM 3220 N N . GLY A 1 398 ? -56.794 -2.594 75.115 1.00 82.94 398 GLY A N 1
ATOM 3221 C CA . GLY A 1 398 ? -57.507 -3.650 75.812 1.00 82.94 398 GLY A CA 1
ATOM 3222 C C . GLY A 1 398 ? -56.867 -3.906 77.174 1.00 82.94 398 GLY A C 1
ATOM 3223 O O . GLY A 1 398 ? -57.399 -3.416 78.159 1.00 82.94 398 GLY A O 1
ATOM 3224 N N . VAL A 1 399 ? -55.723 -4.595 77.259 1.00 81.62 399 VAL A N 1
ATOM 3225 C CA . VAL A 1 399 ? -54.978 -4.930 78.497 1.00 81.62 399 VAL A CA 1
ATOM 3226 C C . VAL A 1 399 ? -54.917 -3.770 79.486 1.00 81.62 399 VAL A C 1
ATOM 3228 O O . VAL A 1 399 ? -55.097 -4.006 80.676 1.00 81.62 399 VAL A O 1
ATOM 3231 N N . LYS A 1 400 ? -54.737 -2.528 79.028 1.00 85.81 400 LYS A N 1
ATOM 3232 C CA . LYS A 1 400 ? -54.825 -1.337 79.875 1.00 85.81 400 LYS A CA 1
ATOM 3233 C C . LYS A 1 400 ? -56.226 -1.141 80.473 1.00 85.81 400 LYS A C 1
ATOM 3235 O O . LYS A 1 400 ? -56.345 -1.231 81.691 1.00 85.81 400 LYS A O 1
ATOM 3240 N N . ASN A 1 401 ? -57.260 -0.913 79.650 1.00 83.69 401 ASN A N 1
ATOM 3241 C CA . ASN A 1 401 ? -58.653 -0.753 80.109 1.00 83.69 401 ASN A CA 1
ATOM 3242 C C . ASN A 1 401 ? -59.062 -1.908 81.037 1.00 83.69 401 ASN A C 1
ATOM 3244 O O . ASN A 1 401 ? -59.677 -1.729 82.087 1.00 83.69 401 ASN A O 1
ATOM 3248 N N . ARG A 1 402 ? -58.645 -3.105 80.636 1.00 81.56 402 ARG A N 1
ATOM 3249 C CA . ARG A 1 402 ? -58.879 -4.372 81.303 1.00 81.56 402 ARG A CA 1
ATOM 3250 C C . ARG A 1 402 ? -58.206 -4.358 82.666 1.00 81.56 402 ARG A C 1
ATOM 3252 O O . ARG A 1 402 ? -58.898 -4.456 83.656 1.00 81.56 402 ARG A O 1
ATOM 3259 N N . LEU A 1 403 ? -56.913 -4.104 82.816 1.00 82.75 403 LEU A N 1
ATOM 3260 C CA . LEU A 1 403 ? -56.316 -4.000 84.156 1.00 82.75 403 LEU A CA 1
ATOM 3261 C C . LEU A 1 403 ? -56.881 -2.838 84.999 1.00 82.75 403 LEU A C 1
ATOM 3263 O O . LEU A 1 403 ? -56.935 -2.967 86.223 1.00 82.75 403 LEU A O 1
ATOM 3267 N N . GLU A 1 404 ? -57.390 -1.770 84.379 1.00 82.00 404 GLU A N 1
ATOM 3268 C CA . GLU A 1 404 ? -58.137 -0.710 85.075 1.00 82.00 404 GLU A CA 1
ATOM 3269 C C . GLU A 1 404 ? -59.464 -1.225 85.674 1.00 82.00 404 GLU A C 1
ATOM 3271 O O . GLU A 1 404 ? -59.848 -0.753 86.742 1.00 82.00 404 GLU A O 1
ATOM 3276 N N . ILE A 1 405 ? -60.072 -2.296 85.138 1.00 84.69 405 ILE A N 1
ATOM 3277 C CA . ILE A 1 405 ? -61.141 -3.029 85.843 1.00 84.69 405 ILE A CA 1
ATOM 3278 C C . ILE A 1 405 ? -60.709 -3.533 87.206 1.00 84.69 405 ILE A C 1
ATOM 3280 O O . ILE A 1 405 ? -61.398 -3.382 88.220 1.00 84.69 405 ILE A O 1
ATOM 3284 N N . LYS A 1 406 ? -59.583 -4.237 87.212 1.00 81.69 406 LYS A N 1
ATOM 3285 C CA . LYS A 1 406 ? -59.120 -4.911 88.420 1.00 81.69 406 LYS A CA 1
ATOM 3286 C C . LYS A 1 406 ? -58.771 -3.913 89.503 1.00 81.69 406 LYS A C 1
ATOM 3288 O O . LYS A 1 406 ? -58.729 -4.312 90.662 1.00 81.69 406 LYS A O 1
ATOM 3293 N N . ALA A 1 407 ? -58.517 -2.659 89.129 1.00 82.94 407 ALA A N 1
ATOM 3294 C CA . ALA A 1 407 ? -58.327 -1.576 90.064 1.00 82.94 407 ALA A CA 1
ATOM 3295 C C . ALA A 1 407 ? -59.641 -1.202 90.770 1.00 82.94 407 ALA A C 1
ATOM 3297 O O . ALA A 1 407 ? -59.674 -1.286 91.995 1.00 82.94 407 ALA A O 1
ATOM 3298 N N . GLU A 1 408 ? -60.723 -0.819 90.070 1.00 84.62 408 GLU A N 1
ATOM 3299 C CA . GLU A 1 408 ? -61.837 -0.154 90.774 1.00 84.62 408 GLU A CA 1
ATOM 3300 C C . GLU A 1 408 ? -62.805 -1.074 91.533 1.00 84.62 408 GLU A C 1
ATOM 3302 O O . GLU A 1 408 ? -63.146 -0.677 92.644 1.00 84.62 408 GLU A O 1
ATOM 3307 N N . ARG A 1 409 ? -63.188 -2.300 91.094 1.00 82.38 409 ARG A N 1
ATOM 3308 C CA . ARG A 1 409 ? -63.910 -3.176 92.070 1.00 82.38 409 ARG A CA 1
ATOM 3309 C C . ARG A 1 409 ? -62.998 -3.620 93.198 1.00 82.38 409 ARG A C 1
ATOM 3311 O O . ARG A 1 409 ? -63.501 -3.628 94.303 1.00 82.38 409 ARG A O 1
ATOM 3318 N N . ARG A 1 410 ? -61.697 -3.910 93.017 1.00 81.50 410 ARG A N 1
ATOM 3319 C CA . ARG A 1 410 ? -60.875 -4.225 94.209 1.00 81.50 410 ARG A CA 1
ATOM 3320 C C . ARG A 1 410 ? -60.828 -3.054 95.180 1.00 81.50 410 ARG A C 1
ATOM 3322 O O . ARG A 1 410 ? -60.915 -3.274 96.377 1.00 81.50 410 ARG A O 1
ATOM 3329 N N . LYS A 1 411 ? -60.786 -1.823 94.672 1.00 85.00 411 LYS A N 1
ATOM 3330 C CA . LYS A 1 411 ? -60.894 -0.603 95.478 1.00 85.00 411 LYS A CA 1
ATOM 3331 C C . LYS A 1 411 ? -62.278 -0.441 96.130 1.00 85.00 411 LYS A C 1
ATOM 3333 O O . LYS A 1 411 ? -62.347 0.005 97.268 1.00 85.00 411 LYS A O 1
ATOM 3338 N N . ALA A 1 412 ? -63.358 -0.824 95.444 1.00 82.25 412 ALA A N 1
ATOM 3339 C CA . ALA A 1 412 ? -64.729 -0.792 95.962 1.00 82.25 412 ALA A CA 1
ATOM 3340 C C . ALA A 1 412 ? -64.995 -1.891 97.012 1.00 82.25 412 ALA A C 1
ATOM 3342 O O . ALA A 1 412 ? -65.590 -1.621 98.052 1.00 82.25 412 ALA A O 1
ATOM 3343 N N . GLU A 1 413 ? -64.510 -3.108 96.764 1.00 81.69 413 GLU A N 1
ATOM 3344 C CA . GLU A 1 413 ? -64.493 -4.267 97.663 1.00 81.69 413 GLU A CA 1
ATOM 3345 C C . GLU A 1 413 ? -63.650 -3.966 98.910 1.00 81.69 413 GLU A C 1
ATOM 3347 O O . GLU A 1 413 ? -64.076 -4.268 100.020 1.00 81.69 413 GLU A O 1
ATOM 3352 N N . GLU A 1 414 ? -62.499 -3.305 98.750 1.00 82.88 414 GLU A N 1
ATOM 3353 C CA . GLU A 1 414 ? -61.651 -2.819 99.845 1.00 82.88 414 GLU A CA 1
ATOM 3354 C C . GLU A 1 414 ? -62.374 -1.756 100.690 1.00 82.88 414 GLU A C 1
ATOM 3356 O O . GLU A 1 414 ? -62.377 -1.867 101.916 1.00 82.88 414 GLU A O 1
ATOM 3361 N N . THR A 1 415 ? -63.077 -0.788 100.079 1.00 85.00 415 THR A N 1
ATOM 3362 C CA . THR A 1 415 ? -63.930 0.143 100.846 1.00 85.00 415 THR A CA 1
ATOM 3363 C C . THR A 1 415 ? -65.104 -0.552 101.534 1.00 85.00 415 THR A C 1
ATOM 3365 O O . THR A 1 415 ? -65.350 -0.271 102.702 1.00 85.00 415 THR A O 1
ATOM 3368 N N . ALA A 1 416 ? -65.786 -1.496 100.879 1.00 82.31 416 ALA A N 1
ATOM 3369 C CA . ALA A 1 416 ? -66.918 -2.217 101.468 1.00 82.31 416 ALA A CA 1
ATOM 3370 C C . ALA A 1 416 ? -66.482 -3.128 102.632 1.00 82.31 416 ALA A C 1
ATOM 3372 O O . ALA A 1 416 ? -67.163 -3.209 103.653 1.00 82.31 416 ALA A O 1
ATOM 3373 N N . LEU A 1 417 ? -65.315 -3.773 102.528 1.00 84.19 417 LEU A N 1
ATOM 3374 C CA . LEU A 1 417 ? -64.700 -4.504 103.640 1.00 84.19 417 LEU A CA 1
ATOM 3375 C C . LEU A 1 417 ? -64.330 -3.565 104.793 1.00 84.19 417 LEU A C 1
ATOM 3377 O O . LEU A 1 417 ? -64.541 -3.923 105.949 1.00 84.19 417 LEU A O 1
ATOM 3381 N N . MET A 1 418 ? -63.825 -2.364 104.500 1.00 85.81 418 MET A N 1
ATOM 3382 C CA . MET A 1 418 ? -63.511 -1.367 105.526 1.00 85.81 418 MET A CA 1
ATOM 3383 C C . MET A 1 418 ? -64.777 -0.858 106.239 1.00 85.81 418 MET A C 1
ATOM 3385 O O . MET A 1 418 ? -64.765 -0.711 107.459 1.00 85.81 418 MET A O 1
ATOM 3389 N N . GLU A 1 419 ? -65.886 -0.661 105.518 1.00 85.06 419 GLU A N 1
ATOM 3390 C CA . GLU A 1 419 ? -67.200 -0.342 106.101 1.00 85.06 419 GLU A CA 1
ATOM 3391 C C . GLU A 1 419 ? -67.708 -1.472 107.013 1.00 85.06 419 GLU A C 1
ATOM 3393 O O . GLU A 1 419 ? -68.098 -1.209 108.151 1.00 85.06 419 GLU A O 1
ATOM 3398 N N . VAL A 1 420 ? -67.618 -2.736 106.577 1.00 85.38 420 VAL A N 1
ATOM 3399 C CA . VAL A 1 420 ? -67.997 -3.906 107.394 1.00 85.38 420 VAL A CA 1
ATOM 3400 C C . VAL A 1 420 ? -67.112 -4.052 108.639 1.00 85.38 420 VAL A C 1
ATOM 3402 O O . VAL A 1 420 ? -67.617 -4.400 109.705 1.00 85.38 420 VAL A O 1
ATOM 3405 N N . ILE A 1 421 ? -65.810 -3.759 108.549 1.00 84.31 421 ILE A N 1
ATOM 3406 C CA . ILE A 1 421 ? -64.907 -3.751 109.712 1.00 84.31 421 ILE A CA 1
ATOM 3407 C C . ILE A 1 421 ? -65.327 -2.664 110.709 1.00 84.31 421 ILE A C 1
ATOM 3409 O O . ILE A 1 421 ? -65.476 -2.966 111.890 1.00 84.31 421 ILE A O 1
ATOM 3413 N N . LEU A 1 422 ? -65.594 -1.437 110.248 1.00 86.69 422 LEU A N 1
ATOM 3414 C CA . LEU A 1 422 ? -66.061 -0.339 111.106 1.00 86.69 422 LEU A CA 1
ATOM 3415 C C . LEU A 1 422 ? -67.415 -0.654 111.768 1.00 86.69 422 LEU A C 1
ATOM 3417 O O . LEU A 1 422 ? -67.637 -0.314 112.934 1.00 86.69 422 LEU A O 1
ATOM 3421 N N . GLU A 1 423 ? -68.320 -1.340 111.064 1.00 85.00 423 GLU A N 1
ATOM 3422 C CA . GLU A 1 423 ? -69.589 -1.782 111.644 1.00 85.00 423 GLU A CA 1
ATOM 3423 C C . GLU A 1 423 ? -69.395 -2.913 112.672 1.00 85.00 423 GLU A C 1
ATOM 3425 O O . GLU A 1 423 ? -70.011 -2.875 113.738 1.00 85.00 423 GLU A O 1
ATOM 3430 N N . LEU A 1 424 ? -68.483 -3.863 112.436 1.00 84.56 424 LEU A N 1
ATOM 3431 C CA . LEU A 1 424 ? -68.117 -4.896 113.416 1.00 84.56 424 LEU A CA 1
ATOM 3432 C C . LEU A 1 424 ? -67.410 -4.315 114.652 1.00 84.56 424 LEU A C 1
ATOM 3434 O O . LEU A 1 424 ? -67.682 -4.755 115.768 1.00 84.56 424 LEU A O 1
ATOM 3438 N N . GLU A 1 425 ? -66.553 -3.303 114.495 1.00 84.19 425 GLU A N 1
ATOM 3439 C CA . GLU A 1 425 ? -65.938 -2.568 115.611 1.00 84.19 425 GLU A CA 1
ATOM 3440 C C . GLU A 1 425 ? -66.996 -1.813 116.435 1.00 84.19 425 GLU A C 1
ATOM 3442 O O . GLU A 1 425 ? -66.965 -1.840 117.670 1.00 84.19 425 GLU A O 1
ATOM 3447 N N . SER A 1 426 ? -67.991 -1.214 115.771 1.00 85.25 426 SER A N 1
ATOM 3448 C CA . SER A 1 426 ? -69.155 -0.591 116.414 1.00 85.25 426 SER A CA 1
ATOM 3449 C C . SER A 1 426 ? -70.010 -1.613 117.174 1.00 85.25 426 SER A C 1
ATOM 3451 O O . SER A 1 426 ? -70.318 -1.407 118.350 1.00 85.25 426 SER A O 1
ATOM 3453 N N . GLN A 1 427 ? -70.340 -2.755 116.560 1.00 84.81 427 GLN A N 1
ATOM 3454 C CA . GLN A 1 427 ? -71.095 -3.838 117.202 1.00 84.81 427 GLN A CA 1
ATOM 3455 C C . GLN A 1 427 ? -70.327 -4.450 118.385 1.00 84.81 427 GLN A C 1
ATOM 3457 O O . GLN A 1 427 ? -70.913 -4.675 119.442 1.00 84.81 427 GLN A O 1
ATOM 3462 N N . SER A 1 428 ? -69.013 -4.652 118.253 1.00 82.06 428 SER A N 1
ATOM 3463 C CA . SER A 1 428 ? -68.131 -5.121 119.330 1.00 82.06 428 SER A CA 1
ATOM 3464 C C . SER A 1 428 ? -68.082 -4.128 120.498 1.00 82.06 428 SER A C 1
ATOM 3466 O O . SER A 1 428 ? -68.198 -4.519 121.663 1.00 82.06 428 SER A O 1
ATOM 3468 N N . SER A 1 429 ? 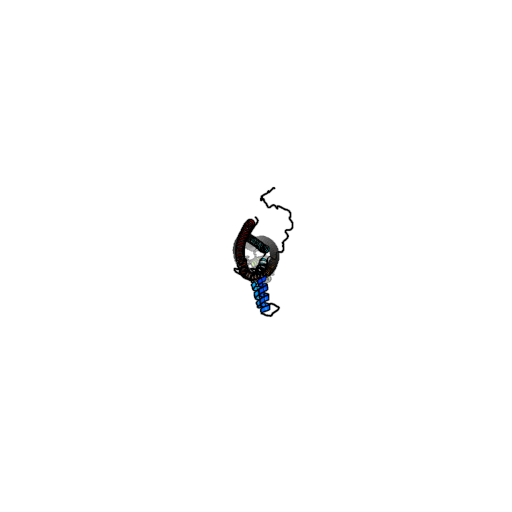-68.019 -2.826 120.202 1.00 81.62 429 SER A N 1
ATOM 3469 C CA . SER A 1 429 ? -68.098 -1.760 121.210 1.00 81.62 429 SER A CA 1
ATOM 3470 C C . SER A 1 429 ? -69.459 -1.748 121.919 1.00 81.62 429 SER A C 1
ATOM 3472 O O . SER A 1 429 ? -69.521 -1.628 123.141 1.00 81.62 429 SER A O 1
ATOM 3474 N N . GLN A 1 430 ? -70.560 -1.945 121.185 1.00 81.62 430 GLN A N 1
ATOM 3475 C CA . GLN A 1 430 ? -71.900 -2.076 121.770 1.00 81.62 430 GLN A CA 1
ATOM 3476 C C . GLN A 1 430 ? -72.027 -3.325 122.653 1.00 81.62 430 GLN A C 1
ATOM 3478 O O . GLN A 1 430 ? -72.559 -3.221 123.758 1.00 81.62 430 GLN A O 1
ATOM 3483 N N . LEU A 1 431 ? -71.503 -4.479 122.220 1.00 82.75 431 LEU A N 1
ATOM 3484 C CA . LEU A 1 431 ? -71.467 -5.701 123.032 1.00 82.75 431 LEU A CA 1
ATOM 3485 C C . LEU A 1 431 ? -70.626 -5.517 124.299 1.00 82.75 431 LEU A C 1
ATOM 3487 O O . LEU A 1 431 ? -71.018 -5.989 125.362 1.00 82.75 431 LEU A O 1
ATOM 3491 N N . THR A 1 432 ? -69.500 -4.808 124.199 1.00 83.62 432 THR A N 1
ATOM 3492 C CA . THR A 1 432 ? -68.626 -4.496 125.339 1.00 83.62 432 THR A CA 1
ATOM 3493 C C . THR A 1 432 ? -69.362 -3.615 126.349 1.00 83.62 432 THR A C 1
ATOM 3495 O O . THR A 1 432 ? -69.432 -3.970 127.521 1.00 83.62 432 THR A O 1
ATOM 3498 N N . ASN A 1 433 ? -70.024 -2.546 125.895 1.00 81.25 433 ASN A N 1
ATOM 3499 C CA . ASN A 1 433 ? -70.846 -1.680 126.749 1.00 81.25 433 ASN A CA 1
ATOM 3500 C C . ASN A 1 433 ? -72.024 -2.438 127.397 1.00 81.25 433 ASN A C 1
ATOM 3502 O O . ASN A 1 433 ? -72.338 -2.217 128.566 1.00 81.25 433 ASN A O 1
ATOM 3506 N N . GLN A 1 434 ? -72.672 -3.355 126.665 1.00 80.94 434 GLN A N 1
ATOM 3507 C CA . GLN A 1 434 ? -73.718 -4.226 127.219 1.00 80.94 434 GLN A CA 1
ATOM 3508 C C . GLN A 1 434 ? -73.155 -5.192 128.267 1.00 80.94 434 GLN A C 1
ATOM 3510 O O . GLN A 1 434 ? -73.760 -5.360 129.323 1.00 80.94 434 GLN A O 1
ATOM 3515 N N . TYR A 1 435 ? -71.995 -5.799 128.005 1.00 81.50 435 TYR A N 1
ATOM 3516 C CA . TYR A 1 435 ? -71.317 -6.695 128.938 1.00 81.50 435 TYR A CA 1
ATOM 3517 C C . TYR A 1 435 ? -70.888 -5.958 130.211 1.00 81.50 435 TYR A C 1
ATOM 3519 O O . TYR A 1 435 ? -71.152 -6.452 131.303 1.00 81.50 435 TYR A O 1
ATOM 3527 N N . GLU A 1 436 ? -70.313 -4.757 130.100 1.00 79.69 436 GLU A N 1
ATOM 3528 C CA . GLU A 1 436 ? -69.979 -3.916 131.255 1.00 79.69 436 GLU A CA 1
ATOM 3529 C C . GLU A 1 436 ? -71.226 -3.511 132.050 1.00 79.69 436 GLU A C 1
ATOM 3531 O O . GLU A 1 436 ? -71.228 -3.662 133.270 1.00 79.69 436 GLU A O 1
ATOM 3536 N N . SER A 1 437 ? -72.313 -3.095 131.385 1.00 78.69 437 SER A N 1
ATOM 3537 C CA . SER A 1 437 ? -73.589 -2.793 132.052 1.00 78.69 437 SER A CA 1
ATOM 3538 C C . SER A 1 437 ? -74.142 -4.006 132.800 1.00 78.69 437 SER A C 1
ATOM 3540 O O . SER A 1 437 ? -74.554 -3.880 133.949 1.00 78.69 437 SER A O 1
ATOM 3542 N N . LEU A 1 438 ? -74.124 -5.190 132.183 1.00 78.12 438 LEU A N 1
ATOM 3543 C CA . LEU A 1 438 ? -74.661 -6.419 132.771 1.00 78.12 438 LEU A CA 1
ATOM 3544 C C . LEU A 1 438 ? -73.760 -6.937 133.909 1.00 78.12 438 LEU A C 1
ATOM 3546 O O . LEU A 1 438 ? -74.246 -7.481 134.900 1.00 78.12 438 LEU A O 1
ATOM 3550 N N . LEU A 1 439 ? -72.449 -6.705 133.820 1.00 79.56 439 LEU A N 1
ATOM 3551 C CA . LEU A 1 439 ? -71.481 -6.987 134.879 1.00 79.56 439 LEU A CA 1
ATOM 3552 C C . LEU A 1 439 ? -71.633 -5.995 136.051 1.00 79.56 439 LEU A C 1
ATOM 3554 O O . LEU A 1 439 ? -71.518 -6.401 137.209 1.00 79.56 439 LEU A O 1
ATOM 3558 N N . GLU A 1 440 ? -71.976 -4.731 135.789 1.00 77.31 440 GLU A N 1
ATOM 3559 C CA . GLU A 1 440 ? -72.337 -3.747 136.819 1.00 77.31 440 GLU A CA 1
ATOM 3560 C C . GLU A 1 440 ? -73.703 -4.049 137.460 1.00 77.31 440 GLU A C 1
ATOM 3562 O O . GLU A 1 440 ? -73.833 -3.973 138.683 1.00 77.31 440 GLU A O 1
ATOM 3567 N N . ASP A 1 441 ? -74.687 -4.520 136.689 1.00 75.81 441 ASP A N 1
ATOM 3568 C CA . ASP A 1 441 ? -75.947 -5.056 137.214 1.00 75.81 441 ASP A CA 1
ATOM 3569 C C . ASP A 1 441 ? -75.697 -6.266 138.124 1.00 75.81 441 ASP A C 1
ATOM 3571 O O . ASP A 1 441 ? -76.254 -6.324 139.223 1.00 75.81 441 ASP A O 1
ATOM 3575 N N . VAL A 1 442 ? -74.807 -7.189 137.738 1.00 75.69 442 VAL A N 1
ATOM 3576 C CA . VAL A 1 442 ? -74.392 -8.337 138.566 1.00 75.69 442 VAL A CA 1
ATOM 3577 C C . VAL A 1 442 ? -73.653 -7.888 139.833 1.00 75.69 442 VAL A C 1
ATOM 3579 O O . VAL A 1 442 ? -73.947 -8.415 140.908 1.00 75.69 442 VAL A O 1
ATOM 3582 N N . LYS A 1 443 ? -72.769 -6.879 139.774 1.00 73.62 443 LYS A N 1
ATOM 3583 C CA . LYS A 1 443 ? -72.191 -6.249 140.982 1.00 73.62 443 LYS A CA 1
ATOM 3584 C C . LYS A 1 443 ? -73.283 -5.625 141.856 1.00 73.62 443 LYS A C 1
ATOM 3586 O O . LYS A 1 443 ? -73.246 -5.777 143.077 1.00 73.62 443 LYS A O 1
ATOM 3591 N N . SER A 1 444 ? -74.274 -4.953 141.266 1.00 68.06 444 SER A N 1
ATOM 3592 C CA . SER A 1 444 ? -75.400 -4.361 142.000 1.00 68.06 444 SER A CA 1
ATOM 3593 C C . SER A 1 444 ? -76.248 -5.441 142.682 1.00 68.06 444 SER A C 1
ATOM 3595 O O . SER A 1 444 ? -76.634 -5.287 143.842 1.00 68.06 444 SER A O 1
ATOM 3597 N N . LEU A 1 445 ? -76.467 -6.575 142.008 1.00 65.38 445 LEU A N 1
ATOM 3598 C CA . LEU A 1 445 ? -77.210 -7.720 142.517 1.00 65.38 445 LEU A CA 1
ATOM 3599 C C . LEU A 1 445 ? -76.439 -8.411 143.648 1.00 65.38 445 LEU A C 1
ATOM 3601 O O . LEU A 1 445 ? -77.023 -8.687 144.693 1.00 65.38 445 LEU A O 1
ATOM 3605 N N . ALA A 1 446 ? -75.124 -8.593 143.503 1.00 62.97 446 ALA A N 1
ATOM 3606 C CA . ALA A 1 446 ? -74.243 -9.089 144.561 1.00 62.97 446 ALA A CA 1
ATOM 3607 C C . ALA A 1 446 ? -74.231 -8.153 145.786 1.00 62.97 446 ALA A C 1
ATOM 3609 O O . ALA A 1 446 ? -74.356 -8.611 146.922 1.00 62.97 446 ALA A O 1
ATOM 3610 N N . ASN A 1 447 ? -74.192 -6.833 145.576 1.00 60.72 447 ASN A N 1
ATOM 3611 C CA . ASN A 1 447 ? -74.294 -5.836 146.646 1.00 60.72 447 ASN A CA 1
ATOM 3612 C C . ASN A 1 447 ? -75.687 -5.802 147.311 1.00 60.72 447 ASN A C 1
ATOM 3614 O O . ASN A 1 447 ? -75.795 -5.487 148.498 1.00 60.72 447 ASN A O 1
ATOM 3618 N N . ARG A 1 448 ? -76.760 -6.162 146.592 1.00 59.00 448 ARG A N 1
ATOM 3619 C CA . ARG A 1 448 ? -78.112 -6.337 147.162 1.00 59.00 448 ARG A CA 1
ATOM 3620 C C . ARG A 1 448 ? -78.241 -7.657 147.929 1.00 59.00 448 ARG A C 1
ATOM 3622 O O . ARG A 1 448 ? -78.816 -7.644 149.011 1.00 59.00 448 ARG A O 1
ATOM 3629 N N . MET A 1 449 ? -77.650 -8.747 147.438 1.00 55.94 449 MET A N 1
ATOM 3630 C CA . MET A 1 449 ? -77.546 -10.038 148.139 1.00 55.94 449 MET A CA 1
ATOM 3631 C C . MET A 1 449 ? -76.762 -9.899 149.453 1.00 55.94 449 MET A C 1
ATOM 3633 O O . MET A 1 449 ? -77.207 -10.379 150.494 1.00 55.94 449 MET A O 1
ATOM 3637 N N . SER A 1 450 ? -75.647 -9.159 149.429 1.00 55.59 450 SER A N 1
ATOM 3638 C CA . SER A 1 450 ? -74.828 -8.841 150.609 1.00 55.59 450 SER A CA 1
ATOM 3639 C C . SER A 1 450 ? -75.642 -8.175 151.733 1.00 55.59 450 SER A C 1
ATOM 3641 O O . SER A 1 450 ? -75.472 -8.504 152.904 1.00 55.59 450 SER A O 1
ATOM 3643 N N . LYS A 1 451 ? -76.630 -7.332 151.392 1.00 54.56 451 LYS A N 1
ATOM 3644 C CA . LYS A 1 451 ? -77.528 -6.675 152.364 1.00 54.56 451 LYS A CA 1
ATOM 3645 C C . LYS A 1 451 ? -78.613 -7.570 152.983 1.00 54.56 451 LYS A C 1
ATOM 3647 O O . LYS A 1 451 ? -79.360 -7.080 153.824 1.00 54.56 451 LYS A O 1
ATOM 3652 N N . TYR A 1 452 ? -78.712 -8.845 152.601 1.00 50.91 452 TYR A N 1
ATOM 3653 C CA . TYR A 1 452 ? -79.671 -9.802 153.176 1.00 50.91 452 TYR A CA 1
ATOM 3654 C C . TYR A 1 452 ? -79.014 -10.978 153.924 1.00 50.91 452 TYR A C 1
ATOM 3656 O O . TYR A 1 452 ? -79.723 -11.830 154.459 1.00 50.91 452 TYR A O 1
ATOM 3664 N N . SER A 1 453 ? -77.680 -11.014 154.029 1.00 46.06 453 SER A N 1
ATOM 3665 C CA . SER A 1 453 ? -76.932 -12.093 154.695 1.00 46.06 453 SER A CA 1
ATOM 3666 C C . SER A 1 453 ? -76.433 -11.732 156.109 1.00 46.06 453 SER A C 1
ATOM 3668 O O . SER A 1 453 ? -75.280 -12.007 156.433 1.00 46.06 453 SER A O 1
ATOM 3670 N N . LYS A 1 454 ? -77.350 -11.219 156.946 1.00 40.97 454 LYS A N 1
ATOM 3671 C CA . LYS A 1 454 ? -77.204 -10.907 158.389 1.00 40.97 454 LYS A CA 1
ATOM 3672 C C . LYS A 1 454 ? -76.222 -9.787 158.754 1.00 40.97 454 LYS A C 1
ATOM 3674 O O . LYS A 1 454 ? -75.034 -10.083 158.989 1.00 40.97 454 LYS A O 1
#

pLDDT: mean 76.03, std 17.41, range [26.5, 95.69]

Foldseek 3Di:
DDDDDDDDDDDDDDDDDDDDDDDDDPDPDPPQDWFFAFAAIHGPVVLVVVLVVVCVVVVHPDRDPVSVVVSLVVSCRTQLHHPLCVVLVVLVVVLVVVPPPPVRVVVVVVVVVVVVVVVVVVVVVVVVVVVVVVVVVVVVVVVVVVVVVVVVVVVVVVVVVVVVVVVVVVVVVVVVVVVVVVVVVVVVVVVVVVVVVVVVVVVVVVVVVVVVVVVVVPDDDCVVLVVLVVVLVVPPPPVAQRDDRDDDDPPPPCVPPVVVSVVSVVRNVVVVVVVVVVVVVVVVVVVVVVVVVVVVVVVVVVVVVVVVVVVVVVVVVVVVVVVVVVVVVVVVVVVVVVVVVVVVVVVVVVVVVVVVVVVVVVVVVVVVVVVVVVVVVVVVSVVSVVSSVVSNVSSNVSNVSGVSNVPNNVVVVVVVVVVVVVVVVVVVVVVVVVVVVVVVVVVVVVVVVVVVPD

Organism: Hymenolepis diminuta (NCBI:txid6216)

Radius of gyration: 82.02 Å; chains: 1; bounding box: 151×49×258 Å